Protein AF-E4X7Z7-F1 (afdb_monomer_lite)

Foldseek 3Di:
DDDDDDDPDPDDPPPDDDDPVVVVVVVVVVVVPPDDDPDDDDDDDDDDDPDDDDDDDDDDDDDDDDDDDDDDDDDDDDDDDDDDDDDDDDDDDDDDDDDDDDDPPVVVVVVVVVVVVVVVVVVVVVVVVVVVVVVVVVVVVVVVVVVVVVVVVVVVVVVVVVVVVVVVVVVVVVVVVVVVVVVVVVVVVVVVVVVVVVVVVVVVVVVVVVVVVVVVVVVVVVVVVVVVVVVVVVVVVVVVVVVVVVVVVVVVVVVVVVVVVVVVVVVVVVVVVVVVVVVVVVVVVVVVVVVVVVVVVVVVVVPPDDDDDDDDDDDDDDDDDDDDDDDDDDDDDDDDDPVVVVVVVVVVVVVVVVVVVVVVVVVVVVVVVVVVVVVVVVVVVVVVVVVVVVVVVVVVVVVVVVVVVVVVVVVVVVVVVVVVVVVVVVVVVVVVVVVVVVVVVVVVVVVVVVVLVVVLVVLVVVLVVLVVVLVVLVVVLVVLVVVLVVLVVVVVPDPPPPVSVVVNVVSVVVNVVSVVVSVVSVVVSVVSVVVSVVSPDPDCVVVVVVVVVVVVVVVVVVVVVVVVVVVVVVVVVVVPPDDDDDDDDDDDDDDDDDDPDCPPVNVVVVVVVVVVVVVVVVVVVVVVVVVVVVVVVVVVVVVVVVVVVVVVVVVVVVVVVVVVVVVVVVVVVVVVVVVVVVVVD

Structure (mmCIF, N/CA/C/O backbone):
data_AF-E4X7Z7-F1
#
_entry.id   AF-E4X7Z7-F1
#
loop_
_atom_site.group_PDB
_atom_site.id
_atom_site.type_symbol
_atom_site.label_atom_id
_atom_site.label_alt_id
_atom_site.label_comp_id
_atom_site.label_asym_id
_atom_site.label_entity_id
_atom_site.label_seq_id
_atom_site.pdbx_PDB_ins_code
_atom_site.Cartn_x
_atom_site.Cartn_y
_atom_site.Cartn_z
_atom_site.occupancy
_atom_site.B_iso_or_equiv
_atom_site.auth_seq_id
_atom_site.auth_comp_id
_atom_site.auth_asym_id
_atom_site.auth_atom_id
_atom_site.pdbx_PDB_model_num
ATOM 1 N N . MET A 1 1 ? 20.531 -31.339 -34.974 1.00 46.88 1 MET A N 1
ATOM 2 C CA . MET A 1 1 ? 19.123 -31.739 -35.162 1.00 46.88 1 MET A CA 1
ATOM 3 C C . MET A 1 1 ? 18.383 -31.501 -33.859 1.00 46.88 1 MET A C 1
ATOM 5 O O . MET A 1 1 ? 18.566 -32.265 -32.924 1.00 46.88 1 MET A O 1
ATOM 9 N N . SER A 1 2 ? 17.629 -30.409 -33.779 1.00 39.00 2 SER A N 1
ATOM 10 C CA . SER A 1 2 ? 16.631 -30.173 -32.737 1.00 39.00 2 SER A CA 1
ATOM 11 C C . SER A 1 2 ? 15.523 -29.342 -33.377 1.00 39.00 2 SER A C 1
ATOM 13 O O . SER A 1 2 ? 15.786 -28.269 -33.914 1.00 39.00 2 SER A O 1
ATOM 15 N N . LEU A 1 3 ? 14.340 -29.943 -33.423 1.00 49.75 3 LEU A N 1
ATOM 16 C CA . LEU A 1 3 ? 13.080 -29.455 -33.970 1.00 49.75 3 LEU A CA 1
ATOM 17 C C . LEU A 1 3 ? 12.242 -28.962 -32.793 1.00 49.75 3 LEU A C 1
ATOM 19 O O . LEU A 1 3 ? 11.889 -29.797 -31.977 1.00 49.75 3 LEU A O 1
ATOM 23 N N . PHE A 1 4 ? 11.940 -27.667 -32.723 1.00 46.53 4 PHE A N 1
ATOM 24 C CA . PHE A 1 4 ? 10.793 -27.038 -32.040 1.00 46.53 4 PHE A CA 1
ATOM 25 C C . PHE A 1 4 ? 10.886 -25.549 -32.438 1.00 46.53 4 PHE A C 1
ATOM 27 O O . PHE A 1 4 ? 11.847 -24.891 -32.065 1.00 46.53 4 PHE A O 1
ATOM 34 N N . GLY A 1 5 ? 10.063 -24.965 -33.310 1.00 38.88 5 GLY A N 1
ATOM 35 C CA . GLY A 1 5 ? 8.633 -25.175 -33.528 1.00 38.88 5 GLY A CA 1
ATOM 36 C C . GLY A 1 5 ? 7.869 -24.061 -32.812 1.00 38.88 5 GLY A C 1
ATOM 37 O O . GLY A 1 5 ? 7.217 -24.329 -31.810 1.00 38.88 5 GLY A O 1
ATOM 38 N N . GLY A 1 6 ? 8.052 -22.814 -33.264 1.00 37.12 6 GLY A N 1
ATOM 39 C CA . GLY A 1 6 ? 7.346 -21.639 -32.758 1.00 37.12 6 GLY A CA 1
ATOM 40 C C . GLY A 1 6 ? 5.923 -21.590 -33.308 1.00 37.12 6 GLY A C 1
ATOM 41 O O . GLY A 1 6 ? 5.733 -21.624 -34.520 1.00 37.12 6 GLY A O 1
ATOM 42 N N . ASN A 1 7 ? 4.945 -21.528 -32.407 1.00 40.62 7 ASN A N 1
ATOM 43 C CA . ASN A 1 7 ? 3.577 -21.155 -32.738 1.00 40.62 7 ASN A CA 1
ATOM 44 C C . ASN A 1 7 ? 3.441 -19.647 -32.520 1.00 40.62 7 ASN A C 1
ATOM 46 O O . ASN A 1 7 ? 3.328 -19.199 -31.379 1.00 40.62 7 ASN A O 1
ATOM 50 N N . ASP A 1 8 ? 3.444 -18.895 -33.617 1.00 40.12 8 ASP A N 1
ATOM 51 C CA . ASP A 1 8 ? 2.920 -17.534 -33.661 1.00 40.12 8 ASP A CA 1
ATOM 52 C C . ASP A 1 8 ? 1.398 -17.600 -33.489 1.00 40.12 8 ASP A C 1
ATOM 54 O O . ASP A 1 8 ? 0.664 -18.024 -34.384 1.00 40.12 8 ASP A O 1
ATOM 58 N N . VAL A 1 9 ? 0.921 -17.206 -32.309 1.00 41.31 9 VAL A N 1
ATOM 59 C CA . VAL A 1 9 ? -0.491 -16.898 -32.080 1.00 41.31 9 VAL A CA 1
ATOM 60 C C . VAL A 1 9 ? -0.670 -15.428 -32.428 1.00 41.31 9 VAL A C 1
ATOM 62 O O . VAL A 1 9 ? -0.304 -14.541 -31.662 1.00 41.31 9 VAL A O 1
ATOM 65 N N . HIS A 1 10 ? -1.200 -15.185 -33.622 1.00 40.19 10 HIS A N 1
ATOM 66 C CA . HIS A 1 10 ? -1.662 -13.875 -34.051 1.00 40.19 10 HIS A CA 1
ATOM 67 C C . HIS A 1 10 ? -2.934 -13.545 -33.255 1.00 40.19 10 HIS A C 1
ATOM 69 O O . HIS A 1 10 ? -4.007 -14.077 -33.536 1.00 40.19 10 HIS A O 1
ATOM 75 N N . VAL A 1 11 ? -2.792 -12.739 -32.203 1.00 43.19 11 VAL A N 1
ATOM 76 C CA . VAL A 1 11 ? -3.921 -12.150 -31.478 1.00 43.19 11 VAL A CA 1
ATOM 77 C C . VAL A 1 11 ? -4.406 -10.973 -32.319 1.00 43.19 11 VAL A C 1
ATOM 79 O O . VAL A 1 11 ? -3.729 -9.953 -32.405 1.00 43.19 11 VAL A O 1
ATOM 82 N N . GLN A 1 12 ? -5.538 -11.152 -33.000 1.00 40.34 12 GLN A N 1
ATOM 83 C CA . GLN A 1 12 ? -6.336 -10.031 -33.487 1.00 40.34 12 GLN A CA 1
ATOM 84 C C . GLN A 1 12 ? -6.936 -9.351 -32.257 1.00 40.34 12 GLN A C 1
ATOM 86 O O . GLN A 1 12 ? -7.736 -9.950 -31.540 1.00 40.34 12 GLN A O 1
ATOM 91 N N . GLU A 1 13 ? -6.491 -8.131 -31.978 1.00 41.69 13 GLU A N 1
ATOM 92 C CA . GLU A 1 13 ? -7.164 -7.239 -31.042 1.00 41.69 13 GLU A CA 1
ATOM 93 C C . GLU A 1 13 ? -8.418 -6.713 -31.751 1.00 41.69 13 GLU A C 1
ATOM 95 O O . GLU A 1 13 ? -8.351 -5.796 -32.566 1.00 41.69 13 GLU A O 1
ATOM 100 N N . ASP A 1 14 ? -9.551 -7.371 -31.496 1.00 42.28 14 ASP A N 1
ATOM 101 C CA . ASP A 1 14 ? -10.870 -6.825 -31.797 1.00 42.28 14 ASP A CA 1
ATOM 102 C C . ASP A 1 14 ? -11.093 -5.614 -30.880 1.00 42.28 14 ASP A C 1
ATOM 104 O O . ASP A 1 14 ? -11.297 -5.748 -29.670 1.00 42.28 14 ASP A O 1
ATOM 108 N N . GLU A 1 15 ? -11.041 -4.420 -31.466 1.00 47.81 15 GLU A N 1
ATOM 109 C CA . GLU A 1 15 ? -11.565 -3.187 -30.884 1.00 47.81 15 GLU A CA 1
ATOM 110 C C . GLU A 1 15 ? -13.095 -3.305 -30.782 1.00 47.81 15 GLU A C 1
ATOM 112 O O . GLU A 1 15 ? -13.840 -2.821 -31.633 1.00 47.81 15 GLU A O 1
ATOM 117 N N . SER A 1 16 ? -13.591 -3.999 -29.755 1.00 49.47 16 SER A N 1
ATOM 118 C CA . SER A 1 16 ? -15.005 -3.942 -29.394 1.00 49.47 16 SER A CA 1
ATOM 119 C C . SER A 1 16 ? -15.268 -2.632 -28.654 1.00 49.47 16 SER A C 1
ATOM 121 O O . SER A 1 16 ? -14.931 -2.482 -27.477 1.00 49.47 16 SER A O 1
ATOM 123 N N . GLU A 1 17 ? -15.842 -1.691 -29.394 1.00 52.28 17 GLU A N 1
ATOM 124 C CA . GLU A 1 17 ? -16.511 -0.481 -28.929 1.00 52.28 17 GLU A CA 1
ATOM 125 C C . GLU A 1 17 ? -17.400 -0.821 -27.714 1.00 52.28 17 GLU A C 1
ATOM 127 O O . GLU A 1 17 ? -18.299 -1.661 -27.794 1.00 52.28 17 GLU A O 1
ATOM 132 N N . PHE A 1 18 ? -17.071 -0.247 -26.554 1.00 49.34 18 PHE A N 1
ATOM 133 C CA . PHE A 1 18 ? -17.828 -0.409 -25.313 1.00 49.34 18 PHE A CA 1
ATOM 134 C C . PHE A 1 18 ? -19.192 0.274 -25.476 1.00 49.34 18 PHE A C 1
ATOM 136 O O . PHE A 1 18 ? -19.268 1.498 -25.555 1.00 49.34 18 PHE A O 1
ATOM 143 N N . ASP A 1 19 ? -20.257 -0.522 -25.550 1.00 62.31 19 ASP A N 1
ATOM 144 C CA . ASP A 1 19 ? -21.628 -0.038 -25.702 1.00 62.31 19 ASP A CA 1
ATOM 145 C C . ASP A 1 19 ? -22.264 0.188 -24.318 1.00 62.31 19 ASP A C 1
ATOM 147 O O . ASP A 1 19 ? -22.923 -0.689 -23.749 1.00 62.31 19 ASP A O 1
ATOM 151 N N . ASP A 1 20 ? -22.011 1.373 -23.749 1.00 68.94 20 ASP A N 1
ATOM 152 C CA . ASP A 1 20 ? -22.504 1.817 -22.432 1.00 68.94 20 ASP A CA 1
ATOM 153 C C . ASP A 1 20 ? -24.043 1.724 -22.306 1.00 68.94 20 ASP A C 1
ATOM 155 O O . ASP A 1 20 ? -24.588 1.629 -21.202 1.00 68.94 20 ASP A O 1
ATOM 159 N N . GLU A 1 21 ? -24.766 1.707 -23.429 1.00 71.12 21 GLU A N 1
ATOM 160 C CA . GLU A 1 21 ? -26.229 1.646 -23.462 1.00 71.12 21 GLU A CA 1
ATOM 161 C C . GLU A 1 21 ? -26.765 0.250 -23.080 1.00 71.12 21 GLU A C 1
ATOM 163 O O . GLU A 1 21 ? -27.836 0.129 -22.473 1.00 71.12 21 GLU A O 1
ATOM 168 N N . PHE A 1 22 ? -25.991 -0.810 -23.338 1.00 69.75 22 PHE A N 1
ATOM 169 C CA . PHE A 1 22 ? -26.377 -2.185 -23.014 1.00 69.75 22 PHE A CA 1
ATOM 170 C C . PHE A 1 22 ? -26.207 -2.507 -21.521 1.00 69.75 22 PHE A C 1
ATOM 172 O O . PHE A 1 22 ? -27.049 -3.178 -20.913 1.00 69.75 22 PHE A O 1
ATOM 179 N N . ASP A 1 23 ? -25.150 -1.988 -20.894 1.00 72.38 23 ASP A N 1
ATOM 180 C CA . ASP A 1 23 ? -24.924 -2.173 -19.459 1.00 72.38 23 ASP A CA 1
ATOM 181 C C . ASP A 1 23 ? -25.894 -1.335 -18.613 1.00 72.38 23 ASP A C 1
ATOM 183 O O . ASP A 1 23 ? -26.352 -1.802 -17.564 1.00 72.38 23 ASP A O 1
ATOM 187 N N . GLN A 1 24 ? -26.306 -0.160 -19.101 1.00 76.81 24 GLN A N 1
ATOM 188 C CA . GLN A 1 24 ? -27.342 0.643 -18.452 1.00 76.81 24 GLN A CA 1
ATOM 189 C C . GLN A 1 24 ? -28.699 -0.089 -18.442 1.00 76.81 24 GLN A C 1
ATOM 191 O O . GLN A 1 24 ? -29.350 -0.156 -17.397 1.00 76.81 24 GLN A O 1
ATOM 196 N N . GLN A 1 25 ? -29.079 -0.747 -19.548 1.00 75.12 25 GLN A N 1
ATOM 197 C CA . GLN A 1 25 ? -30.300 -1.567 -19.607 1.00 75.12 25 GLN A CA 1
ATOM 198 C C . GLN A 1 25 ? -30.263 -2.761 -18.642 1.00 75.12 25 GLN A C 1
ATOM 200 O O . GLN A 1 25 ? -31.265 -3.054 -17.988 1.00 75.12 25 GLN A O 1
ATOM 205 N N . ARG A 1 26 ? -29.108 -3.418 -18.474 1.00 75.19 26 ARG A N 1
ATOM 206 C CA . ARG A 1 26 ? -28.953 -4.521 -17.506 1.00 75.19 26 ARG A CA 1
ATOM 207 C C . ARG A 1 26 ? -29.096 -4.068 -16.055 1.00 75.19 26 ARG A C 1
ATOM 209 O O . ARG A 1 26 ? -29.592 -4.830 -15.222 1.00 75.19 26 ARG A O 1
ATOM 216 N N . ILE A 1 27 ? -28.632 -2.862 -15.736 1.00 70.69 27 ILE A N 1
ATOM 217 C CA . ILE A 1 27 ? -28.748 -2.287 -14.392 1.00 70.69 27 ILE A CA 1
ATOM 218 C C . ILE A 1 27 ? -30.203 -1.900 -14.113 1.00 70.69 27 ILE A C 1
ATOM 220 O O . ILE A 1 27 ? -30.727 -2.248 -13.053 1.00 70.69 27 ILE A O 1
ATOM 224 N N . ASP A 1 28 ? -30.881 -1.275 -15.073 1.00 73.94 28 ASP A N 1
ATOM 225 C CA . ASP A 1 28 ? -32.280 -0.865 -14.920 1.00 73.94 28 ASP A CA 1
ATOM 226 C C . ASP A 1 28 ? -33.222 -2.077 -14.781 1.00 73.94 28 ASP A C 1
ATOM 228 O O . ASP A 1 28 ? -34.124 -2.084 -13.936 1.00 73.94 28 ASP A O 1
ATOM 232 N N . GLU A 1 29 ? -32.959 -3.164 -15.513 1.00 73.38 29 GLU A N 1
ATOM 233 C CA . GLU A 1 29 ? -33.723 -4.415 -15.419 1.00 73.38 29 GLU A CA 1
ATOM 234 C C . GLU A 1 29 ? -33.462 -5.173 -14.097 1.00 73.38 29 GLU A C 1
ATOM 236 O O . GLU A 1 29 ? -34.354 -5.830 -13.547 1.00 73.38 29 GLU A O 1
ATOM 241 N N . ALA A 1 30 ? -32.264 -5.036 -13.518 1.00 64.75 30 ALA A N 1
ATOM 242 C CA . ALA A 1 30 ? -31.941 -5.585 -12.200 1.00 64.75 30 ALA A CA 1
ATOM 243 C C . ALA A 1 30 ? -32.584 -4.790 -11.047 1.00 64.75 30 ALA A C 1
ATOM 245 O O . ALA A 1 30 ? -32.931 -5.377 -10.019 1.00 64.75 30 ALA A O 1
ATOM 246 N N . VAL A 1 31 ? -32.780 -3.477 -11.217 1.00 65.44 31 VAL A N 1
ATOM 247 C CA . VAL A 1 31 ? -33.451 -2.608 -10.234 1.00 65.44 31 VAL A CA 1
ATOM 248 C C . VAL A 1 31 ? -34.969 -2.812 -10.257 1.00 65.44 31 VAL A C 1
ATOM 250 O O . VAL A 1 31 ? -35.591 -2.862 -9.194 1.00 65.44 31 VAL A O 1
ATOM 253 N N . ALA A 1 32 ? -35.565 -3.026 -11.434 1.00 61.62 32 ALA A N 1
ATOM 254 C CA . ALA A 1 32 ? -36.998 -3.294 -11.571 1.00 61.62 32 ALA A CA 1
ATOM 255 C C . ALA A 1 32 ? -37.442 -4.611 -10.898 1.00 61.62 32 ALA A C 1
ATOM 257 O O . ALA A 1 32 ? -38.573 -4.715 -10.427 1.00 61.62 32 ALA A O 1
ATOM 258 N N . ASN A 1 33 ? -36.545 -5.596 -10.788 1.00 57.91 33 ASN A N 1
ATOM 259 C CA . ASN A 1 33 ? -36.846 -6.923 -10.240 1.00 57.91 33 ASN A CA 1
ATOM 260 C C . ASN A 1 33 ? -36.593 -7.076 -8.721 1.00 57.91 33 ASN A C 1
ATOM 262 O O . ASN A 1 33 ? -36.800 -8.164 -8.183 1.00 57.91 33 ASN A O 1
ATOM 266 N N . GLN A 1 34 ? -36.149 -6.026 -8.012 1.00 50.19 34 GLN A N 1
ATOM 267 C CA . GLN A 1 34 ? -35.811 -6.091 -6.573 1.00 50.19 34 GLN A CA 1
ATOM 268 C C . GLN A 1 34 ? -36.683 -5.226 -5.650 1.00 50.19 34 GLN A C 1
ATOM 270 O O . GLN A 1 34 ? -36.359 -5.083 -4.470 1.00 50.19 34 GLN A O 1
ATOM 275 N N . LEU A 1 35 ? -37.800 -4.677 -6.132 1.00 44.22 35 LEU A N 1
ATOM 276 C CA . LEU A 1 35 ? -38.786 -4.024 -5.268 1.00 44.22 35 LEU A CA 1
ATOM 277 C C . LEU A 1 35 ? -39.872 -5.032 -4.856 1.00 44.22 35 LEU A C 1
ATOM 279 O O . LEU A 1 35 ? -40.777 -5.292 -5.647 1.00 44.22 35 LEU A O 1
ATOM 283 N N . PRO A 1 36 ? -39.819 -5.618 -3.642 1.00 47.81 36 PRO A N 1
ATOM 284 C CA . PRO A 1 36 ? -40.989 -6.269 -3.082 1.00 47.81 36 PRO A CA 1
ATOM 285 C C . PRO A 1 36 ? -42.065 -5.213 -2.813 1.00 47.81 36 PRO A C 1
ATOM 287 O O . PRO A 1 36 ? -41.810 -4.175 -2.199 1.00 47.81 36 PRO A O 1
ATOM 290 N N . ASP A 1 37 ? -43.257 -5.511 -3.312 1.00 44.44 37 ASP A N 1
ATOM 291 C CA . ASP A 1 37 ? -44.512 -4.798 -3.112 1.00 44.44 37 ASP A CA 1
ATOM 292 C C . ASP A 1 37 ? -44.781 -4.614 -1.606 1.00 44.44 37 ASP A C 1
ATOM 294 O O . ASP A 1 37 ? -45.086 -5.566 -0.888 1.00 44.44 37 ASP A O 1
ATOM 298 N N . LEU A 1 38 ? -44.592 -3.389 -1.107 1.00 45.03 38 LEU A N 1
ATOM 299 C CA . LEU A 1 38 ? -44.980 -2.976 0.241 1.00 45.03 38 LEU A CA 1
ATOM 300 C C . LEU A 1 38 ? -46.392 -2.390 0.183 1.00 45.03 38 LEU A C 1
ATOM 302 O O . LEU A 1 38 ? -46.591 -1.186 0.358 1.00 45.03 38 LEU A O 1
ATOM 306 N N . SER A 1 39 ? -47.370 -3.253 -0.071 1.00 41.56 39 SER A N 1
ATOM 307 C CA . SER A 1 39 ? -48.775 -2.971 0.199 1.00 41.56 39 SER A CA 1
ATOM 308 C C . SER A 1 39 ? -49.153 -3.498 1.588 1.00 41.56 39 SER A C 1
ATOM 310 O O . SER A 1 39 ? -49.171 -4.696 1.843 1.00 41.56 39 SER A O 1
ATOM 312 N N . SER A 1 40 ? -49.397 -2.533 2.482 1.00 50.78 40 SER A N 1
ATOM 313 C CA . SER A 1 40 ? -50.351 -2.534 3.603 1.00 50.78 40 SER A CA 1
ATOM 314 C C . SER A 1 40 ? -50.541 -3.821 4.419 1.00 50.78 40 SER A C 1
ATOM 316 O O . SER A 1 40 ? -51.301 -4.701 4.022 1.00 50.78 40 SER A O 1
ATOM 318 N N . ASP A 1 41 ? -50.004 -3.812 5.637 1.00 40.62 41 ASP A N 1
ATOM 319 C CA . ASP A 1 41 ? -50.654 -4.454 6.785 1.00 40.62 41 ASP A CA 1
ATOM 320 C C . ASP A 1 41 ? -50.589 -3.452 7.951 1.00 40.62 41 ASP A C 1
ATOM 322 O O . ASP A 1 41 ? -49.676 -3.444 8.779 1.00 40.62 41 ASP A O 1
ATOM 326 N N . ASP A 1 42 ? -51.499 -2.479 7.872 1.00 51.62 42 ASP A N 1
ATOM 327 C CA . ASP A 1 42 ? -51.986 -1.741 9.031 1.00 51.62 42 ASP A CA 1
ATOM 328 C C . ASP A 1 42 ? -52.818 -2.728 9.859 1.00 51.62 42 ASP A C 1
ATOM 330 O O . ASP A 1 42 ? -53.677 -3.388 9.284 1.00 51.62 42 ASP A O 1
ATOM 334 N N . GLU A 1 43 ? -52.542 -2.833 11.160 1.00 51.88 43 GLU A N 1
ATOM 335 C CA . GLU A 1 43 ? -53.479 -2.958 12.297 1.00 51.88 43 GLU A CA 1
ATOM 336 C C . GLU A 1 43 ? -52.670 -3.376 13.553 1.00 51.88 43 GLU A C 1
ATOM 338 O O . GLU A 1 43 ? -51.685 -4.109 13.477 1.00 51.88 43 GLU A O 1
ATOM 343 N N . ASP A 1 44 ? -53.080 -2.856 14.712 1.00 49.03 44 ASP A N 1
ATOM 344 C CA . ASP A 1 44 ? -52.589 -3.138 16.075 1.00 49.03 44 ASP A CA 1
ATOM 345 C C . ASP A 1 44 ? -51.292 -2.462 16.575 1.00 49.03 44 ASP A C 1
ATOM 347 O O . ASP A 1 44 ? -50.281 -3.095 16.894 1.00 49.03 44 ASP A O 1
ATOM 351 N N . PHE A 1 45 ? -51.371 -1.147 16.826 1.00 42.25 45 PHE A N 1
ATOM 352 C CA . PHE A 1 45 ? -50.525 -0.492 17.835 1.00 42.25 45 PHE A CA 1
ATOM 353 C C . PHE A 1 45 ? -51.387 0.226 18.885 1.00 42.25 45 PHE A C 1
ATOM 355 O O . PHE A 1 45 ? -51.778 1.383 18.717 1.00 42.25 45 PHE A O 1
ATOM 362 N N . GLU A 1 46 ? -51.685 -0.458 19.994 1.00 41.91 46 GLU A N 1
ATOM 363 C CA . GLU A 1 46 ? -52.300 0.167 21.169 1.00 41.91 46 GLU A CA 1
ATOM 364 C C . GLU A 1 46 ? -51.294 1.088 21.897 1.00 41.91 46 GLU A C 1
ATOM 366 O O . GLU A 1 46 ? -50.169 0.674 22.198 1.00 41.91 46 GLU A O 1
ATOM 371 N N . PRO A 1 47 ? -51.669 2.332 22.255 1.00 41.00 47 PRO A N 1
ATOM 372 C CA . PRO A 1 47 ? -50.808 3.206 23.036 1.00 41.00 47 PRO A CA 1
ATOM 373 C C . PRO A 1 47 ? -50.915 2.864 24.528 1.00 41.00 47 PRO A C 1
ATOM 375 O O . PRO A 1 47 ? -51.915 3.160 25.185 1.00 41.00 47 PRO A O 1
ATOM 378 N N . SER A 1 48 ? -49.853 2.285 25.091 1.00 41.03 48 SER A N 1
ATOM 379 C CA . SER A 1 48 ? -49.756 2.047 26.533 1.00 41.03 48 SER A CA 1
ATOM 380 C C . SER A 1 48 ? -49.636 3.365 27.315 1.00 41.03 48 SER A C 1
ATOM 382 O O . SER A 1 48 ? -48.719 4.171 27.150 1.00 41.03 48 SER A O 1
ATOM 384 N N . GLN A 1 49 ? -50.608 3.580 28.201 1.00 48.59 49 GLN A N 1
ATOM 385 C CA . GLN A 1 49 ? -50.633 4.630 29.213 1.00 48.59 49 GLN A CA 1
ATOM 386 C C . GLN A 1 49 ? -49.525 4.404 30.256 1.00 48.59 49 GLN A C 1
ATOM 388 O O . GLN A 1 49 ? -49.735 3.685 31.225 1.00 48.59 49 GLN A O 1
ATOM 393 N N . TYR A 1 50 ? -48.364 5.049 30.122 1.00 45.00 50 TYR A N 1
ATOM 394 C CA . TYR A 1 50 ? -47.348 5.057 31.189 1.00 45.00 50 TYR A CA 1
ATOM 395 C C . TYR A 1 50 ? -46.661 6.419 31.358 1.00 45.00 50 TYR A C 1
ATOM 397 O O . TYR A 1 50 ? -45.447 6.541 31.273 1.00 45.00 50 TYR A O 1
ATOM 405 N N . HIS A 1 51 ? -47.430 7.459 31.692 1.00 41.12 51 HIS A N 1
ATOM 406 C CA . HIS A 1 51 ? -46.894 8.663 32.344 1.00 41.12 51 HIS A CA 1
ATOM 407 C C . HIS A 1 51 ? -47.861 9.185 33.414 1.00 41.12 51 HIS A C 1
ATOM 409 O O . HIS A 1 51 ? -48.454 10.254 33.290 1.00 41.12 51 HIS A O 1
ATOM 415 N N . ARG A 1 52 ? -48.023 8.435 34.509 1.00 42.94 52 ARG A N 1
ATOM 416 C CA . ARG A 1 52 ? -48.562 8.981 35.763 1.00 42.94 52 ARG A CA 1
ATOM 417 C C . ARG A 1 52 ? -48.049 8.175 36.952 1.00 42.94 52 ARG A C 1
ATOM 419 O O . ARG A 1 52 ? -48.483 7.054 37.163 1.00 42.94 52 ARG A O 1
ATOM 426 N N . GLY A 1 53 ? -47.145 8.770 37.732 1.00 36.94 53 GLY A N 1
ATOM 427 C CA . GLY A 1 53 ? -46.794 8.257 39.060 1.00 36.94 53 GLY A CA 1
ATOM 428 C C . GLY A 1 53 ? -45.301 8.207 39.369 1.00 36.94 53 GLY A C 1
ATOM 429 O O . GLY A 1 53 ? -44.762 7.134 39.581 1.00 36.94 53 GLY A O 1
ATOM 430 N N . MET A 1 54 ? -44.634 9.359 39.456 1.00 38.72 54 MET A N 1
ATOM 431 C CA . MET A 1 54 ? -43.347 9.466 40.161 1.00 38.72 54 MET A CA 1
ATOM 432 C C . MET A 1 54 ? -43.378 10.682 41.088 1.00 38.72 54 MET A C 1
ATOM 434 O O . MET A 1 54 ? -42.788 11.722 40.812 1.00 38.72 54 MET A O 1
ATOM 438 N N . ARG A 1 55 ? -44.133 10.558 42.186 1.00 46.16 55 ARG A N 1
ATOM 439 C CA . ARG A 1 55 ? -43.964 11.342 43.420 1.00 46.16 55 ARG A CA 1
ATOM 440 C C . ARG A 1 55 ? -44.483 10.537 44.615 1.00 46.16 55 ARG A C 1
ATOM 442 O O . ARG A 1 55 ? -45.692 10.483 44.809 1.00 46.16 55 ARG A O 1
ATOM 449 N N . ARG A 1 56 ? -43.544 9.982 45.392 1.00 37.56 56 ARG A N 1
ATOM 450 C CA . ARG A 1 56 ? -43.538 9.643 46.841 1.00 37.56 56 ARG A CA 1
ATOM 451 C C . ARG A 1 56 ? -42.691 8.376 47.029 1.00 37.56 56 ARG A C 1
ATOM 453 O O . ARG A 1 56 ? -42.967 7.371 46.398 1.00 37.56 56 ARG A O 1
ATOM 460 N N . ASN A 1 57 ? -41.494 8.515 47.597 1.00 36.03 57 ASN A N 1
ATOM 461 C CA . ASN A 1 57 ? -41.196 8.322 49.026 1.00 36.03 57 ASN A CA 1
ATOM 462 C C . ASN A 1 57 ? -41.387 6.861 49.459 1.00 36.03 57 ASN A C 1
ATOM 464 O O . ASN A 1 57 ? -42.522 6.420 49.547 1.00 36.03 57 ASN A O 1
ATOM 468 N N . GLU A 1 58 ? -40.298 6.152 49.760 1.00 34.12 58 GLU A N 1
ATOM 469 C CA . GLU A 1 58 ? -39.956 5.695 51.118 1.00 34.12 58 GLU A CA 1
ATOM 470 C C . GLU A 1 58 ? -38.704 4.811 51.104 1.00 34.12 58 GLU A C 1
ATOM 472 O O . GLU A 1 58 ? -38.320 4.238 50.086 1.00 34.12 58 GLU A O 1
ATOM 477 N N . GLY A 1 59 ? -37.987 4.848 52.224 1.00 43.00 59 GLY A N 1
ATOM 478 C CA . GLY A 1 59 ? -36.636 4.339 52.355 1.00 43.00 59 GLY A CA 1
ATOM 479 C C . GLY A 1 59 ? -36.582 2.839 52.591 1.00 43.00 59 GLY A C 1
ATOM 480 O O . GLY A 1 59 ? -37.470 2.247 53.192 1.00 43.00 59 GLY A O 1
ATOM 481 N N . ALA A 1 60 ? -35.471 2.250 52.170 1.00 34.91 60 ALA A N 1
ATOM 482 C CA . ALA A 1 60 ? -35.047 0.937 52.612 1.00 34.91 60 ALA A CA 1
ATOM 483 C C . ALA A 1 60 ? -33.524 0.962 52.745 1.00 34.91 60 ALA A C 1
ATOM 485 O O . ALA A 1 60 ? -32.770 0.980 51.775 1.00 34.91 60 ALA A O 1
ATOM 486 N N . SER A 1 61 ? -33.110 1.060 54.000 1.00 43.53 61 SER A N 1
ATOM 487 C CA . SER A 1 61 ? -31.775 0.820 54.520 1.00 43.53 61 SER A CA 1
ATOM 488 C C . SER A 1 61 ? -31.279 -0.580 54.155 1.00 43.53 61 SER A C 1
ATOM 490 O O . SER A 1 61 ? -31.930 -1.558 54.512 1.00 43.53 61 SER A O 1
ATOM 492 N N . HIS A 1 62 ? -30.083 -0.681 53.578 1.00 35.78 62 HIS A N 1
ATOM 493 C CA . HIS A 1 62 ? -29.265 -1.887 53.668 1.00 35.78 62 HIS A CA 1
ATOM 494 C C . HIS A 1 62 ? -27.817 -1.498 53.959 1.00 35.78 62 HIS A C 1
ATOM 496 O O . HIS A 1 62 ? -27.074 -1.064 53.085 1.00 35.78 62 HIS A O 1
ATOM 502 N N . ASN A 1 63 ? -27.440 -1.672 55.225 1.00 35.78 63 ASN A N 1
ATOM 503 C CA . ASN A 1 63 ? -26.065 -1.952 55.605 1.00 35.78 63 ASN A CA 1
ATOM 504 C C . ASN A 1 63 ? -25.761 -3.415 55.264 1.00 35.78 63 ASN A C 1
ATOM 506 O O . ASN A 1 63 ? -26.582 -4.287 55.552 1.00 35.78 63 ASN A O 1
ATOM 510 N N . LEU A 1 64 ? -24.572 -3.655 54.706 1.00 38.91 64 LEU A N 1
ATOM 511 C CA . LEU A 1 64 ? -23.524 -4.560 55.208 1.00 38.91 64 LEU A CA 1
ATOM 512 C C . LEU A 1 64 ? -22.674 -5.087 54.042 1.00 38.91 64 LEU A C 1
ATOM 514 O O . LEU A 1 64 ? -23.113 -5.963 53.312 1.00 38.91 64 LEU A O 1
ATOM 518 N N . THR A 1 65 ? -21.412 -4.654 53.977 1.00 33.38 65 THR A N 1
ATOM 519 C CA . THR A 1 65 ? -20.276 -5.572 53.780 1.00 33.38 65 THR A CA 1
ATOM 520 C C . THR A 1 65 ? -19.012 -4.941 54.351 1.00 33.38 65 THR A C 1
ATOM 522 O O . THR A 1 65 ? -18.425 -4.026 53.783 1.00 33.38 65 THR A O 1
ATOM 525 N N . SER A 1 66 ? -18.629 -5.466 55.509 1.00 31.56 66 SER A N 1
ATOM 526 C CA . SER A 1 66 ? -17.291 -5.416 56.086 1.00 31.56 66 SER A CA 1
ATOM 527 C C . SER A 1 66 ? -16.381 -6.379 55.316 1.00 31.56 66 SER A C 1
ATOM 529 O O . SER A 1 66 ? -16.789 -7.517 55.083 1.00 31.56 66 SER A O 1
ATOM 531 N N . SER A 1 67 ? -15.161 -5.951 54.963 1.00 39.38 67 SER A N 1
ATOM 532 C CA . SER A 1 67 ? -13.945 -6.746 55.196 1.00 39.38 67 SER A CA 1
ATOM 533 C C . SER A 1 67 ? -12.657 -5.957 54.890 1.00 39.38 67 SER A C 1
ATOM 535 O O . SER A 1 67 ? -12.482 -5.482 53.771 1.00 39.38 67 SER A O 1
ATOM 537 N N . PHE A 1 68 ? -11.770 -5.929 55.895 1.00 35.22 68 PHE A N 1
ATOM 538 C CA . PHE A 1 68 ? -10.291 -5.894 55.892 1.00 35.22 68 PHE A CA 1
ATOM 539 C C . PHE A 1 68 ? -9.600 -4.699 56.569 1.00 35.22 68 PHE A C 1
ATOM 541 O O . PHE A 1 68 ? -9.569 -3.594 56.039 1.00 35.22 68 PHE A O 1
ATOM 548 N N . GLY A 1 69 ? -8.909 -5.010 57.679 1.00 30.91 69 GLY A N 1
ATOM 549 C CA . GLY A 1 69 ? -7.711 -4.299 58.137 1.00 30.91 69 GLY A CA 1
ATOM 550 C C . GLY A 1 69 ? -7.647 -3.988 59.635 1.00 30.91 69 GLY A C 1
ATOM 551 O O . GLY A 1 69 ? -7.861 -2.851 60.023 1.00 30.91 69 GLY A O 1
ATOM 552 N N . GLU A 1 70 ? -7.263 -4.965 60.458 1.00 35.16 70 GLU A N 1
ATOM 553 C CA . GLU A 1 70 ? -6.564 -4.732 61.739 1.00 35.16 70 GLU A CA 1
ATOM 554 C C . GLU A 1 70 ? -5.086 -5.157 61.553 1.00 35.16 70 GLU A C 1
ATOM 556 O O . GLU A 1 70 ? -4.842 -5.994 60.674 1.00 35.16 70 GLU A O 1
ATOM 561 N N . PRO A 1 71 ? -4.092 -4.623 62.310 1.00 48.41 71 PRO A N 1
ATOM 562 C CA . PRO A 1 71 ? -4.159 -4.492 63.774 1.00 48.41 71 PRO A CA 1
ATOM 563 C C . PRO A 1 71 ? -3.542 -3.220 64.396 1.00 48.41 71 PRO A C 1
ATOM 565 O O . PRO A 1 71 ? -2.563 -2.670 63.897 1.00 48.41 71 PRO A O 1
ATOM 568 N N . SER A 1 72 ? -4.011 -2.857 65.596 1.00 33.56 72 SER A N 1
ATOM 569 C CA . SER A 1 72 ? -3.138 -2.298 66.641 1.00 33.56 72 SER A CA 1
ATOM 570 C C . SER A 1 72 ? -3.741 -2.448 68.040 1.00 33.56 72 SER A C 1
ATOM 572 O O . SER A 1 72 ? -4.876 -2.063 68.301 1.00 33.56 72 SER A O 1
ATOM 574 N N . THR A 1 73 ? -2.917 -2.996 68.922 1.00 40.53 73 THR A N 1
ATOM 575 C CA . THR A 1 73 ? -3.004 -3.101 70.381 1.00 40.53 73 THR A CA 1
ATOM 576 C C . THR A 1 73 ? -3.143 -1.746 71.086 1.00 40.53 73 THR A C 1
ATOM 578 O O . THR A 1 73 ? -2.370 -0.849 70.772 1.00 40.53 73 THR A O 1
ATOM 581 N N . ASP A 1 74 ? -4.039 -1.618 72.076 1.00 34.91 74 ASP A N 1
ATOM 582 C CA . ASP A 1 74 ? -3.663 -1.322 73.476 1.00 34.91 74 ASP A CA 1
ATOM 583 C C . ASP A 1 74 ? -4.860 -1.159 74.447 1.00 34.91 74 ASP A C 1
ATOM 585 O O . ASP A 1 74 ? -5.820 -0.440 74.197 1.00 34.91 74 ASP A O 1
ATOM 589 N N . ALA A 1 75 ? -4.728 -1.859 75.581 1.00 34.47 75 ALA A N 1
ATOM 590 C CA . ALA A 1 75 ? -5.140 -1.555 76.960 1.00 34.47 75 ALA A CA 1
ATOM 591 C C . ALA A 1 75 ? -6.506 -0.898 77.298 1.00 34.47 75 ALA A C 1
ATOM 593 O O . ALA A 1 75 ? -6.691 0.307 77.162 1.00 34.47 75 ALA A O 1
ATOM 594 N N . SER A 1 76 ? -7.368 -1.643 78.014 1.00 34.56 76 SER A N 1
ATOM 595 C CA . SER A 1 76 ? -7.627 -1.483 79.474 1.00 34.56 76 SER A CA 1
ATOM 596 C C . SER A 1 76 ? -9.030 -2.000 79.885 1.00 34.56 76 SER A C 1
ATOM 598 O O . SER A 1 76 ? -9.998 -1.728 79.176 1.00 34.56 76 SER A O 1
ATOM 600 N N . PRO A 1 77 ? -9.196 -2.719 81.020 1.00 47.31 77 PRO A N 1
ATOM 601 C CA . PRO A 1 77 ? -10.486 -3.256 81.457 1.00 47.31 77 PRO A CA 1
ATOM 602 C C . PRO A 1 77 ? -11.124 -2.423 82.583 1.00 47.31 77 PRO A C 1
ATOM 604 O O . PRO A 1 77 ? -10.468 -2.090 83.570 1.00 47.31 77 PRO A O 1
ATOM 607 N N . VAL A 1 78 ? -12.436 -2.173 82.509 1.00 37.44 78 VAL A N 1
ATOM 608 C CA . VAL A 1 78 ? -13.230 -1.731 83.670 1.00 37.44 78 VAL A CA 1
ATOM 609 C C . VAL A 1 78 ? -14.425 -2.662 83.847 1.00 37.44 78 VAL A C 1
ATOM 611 O O . VAL A 1 78 ? -15.303 -2.770 82.996 1.00 37.44 78 VAL A O 1
ATOM 614 N N . ALA A 1 79 ? -14.405 -3.364 84.976 1.00 43.50 79 ALA A N 1
ATOM 615 C CA . ALA A 1 79 ? -15.441 -4.253 85.470 1.00 43.50 79 ALA A CA 1
ATOM 616 C C . ALA A 1 79 ? -16.681 -3.477 85.933 1.00 43.50 79 ALA A C 1
ATOM 618 O O . ALA A 1 79 ? -16.539 -2.423 86.549 1.00 43.50 79 ALA A O 1
ATOM 619 N N . TYR A 1 80 ? -17.878 -4.048 85.758 1.00 39.25 80 TYR A N 1
ATOM 620 C CA . TYR A 1 80 ? -19.034 -3.683 86.581 1.00 39.25 80 TYR A CA 1
ATOM 621 C C . TYR A 1 80 ? -19.826 -4.908 87.041 1.00 39.25 80 TYR A C 1
ATOM 623 O O . TYR A 1 80 ? -20.175 -5.803 86.273 1.00 39.25 80 TYR A O 1
ATOM 631 N N . HIS A 1 81 ? -20.045 -4.919 88.355 1.00 36.16 81 HIS A N 1
ATOM 632 C CA . HIS A 1 81 ? -20.617 -5.981 89.162 1.00 36.16 81 HIS A CA 1
ATOM 633 C C . HIS A 1 81 ? -22.126 -6.156 88.981 1.00 36.16 81 HIS A C 1
ATOM 635 O O . HIS A 1 81 ? -22.907 -5.209 88.918 1.00 36.16 81 HIS A O 1
ATOM 641 N N . SER A 1 82 ? -22.523 -7.422 89.016 1.00 39.06 82 SER A N 1
ATOM 642 C CA . SER A 1 82 ? -23.882 -7.930 89.104 1.00 39.06 82 SER A CA 1
ATOM 643 C C . SER A 1 82 ? -24.445 -7.921 90.537 1.00 39.06 82 SER A C 1
ATOM 645 O O . SER A 1 82 ? -23.786 -8.400 91.453 1.00 39.06 82 SER A O 1
ATOM 647 N N . ARG A 1 83 ? -25.722 -7.524 90.644 1.00 44.72 83 ARG A N 1
ATOM 648 C CA . ARG A 1 83 ? -26.811 -8.071 91.494 1.00 44.72 83 ARG A CA 1
ATOM 649 C C . ARG A 1 83 ? -26.628 -8.156 93.024 1.00 44.72 83 ARG A C 1
ATOM 651 O O . ARG A 1 83 ? -25.932 -9.026 93.529 1.00 44.72 83 ARG A O 1
ATOM 658 N N . ILE A 1 84 ? -27.480 -7.414 93.748 1.00 39.28 84 ILE A N 1
ATOM 659 C CA . ILE A 1 84 ? -27.993 -7.774 95.087 1.00 39.28 84 ILE A CA 1
ATOM 660 C C . ILE A 1 84 ? -29.539 -7.641 95.082 1.00 39.28 84 ILE A C 1
ATOM 662 O O . ILE A 1 84 ? -30.039 -6.673 94.501 1.00 39.28 84 ILE A O 1
ATOM 666 N N . PRO A 1 85 ? -30.315 -8.577 95.675 1.00 46.59 85 PRO A N 1
ATOM 667 C CA . PRO A 1 85 ? -31.785 -8.577 95.671 1.00 46.59 85 PRO A CA 1
ATOM 668 C C . PRO A 1 85 ? -32.404 -7.794 96.847 1.00 46.59 85 PRO A C 1
ATOM 670 O O . PRO A 1 85 ? -31.813 -7.680 97.918 1.00 46.59 85 PRO A O 1
ATOM 673 N N . ARG A 1 86 ? -33.638 -7.303 96.655 1.00 44.78 86 ARG A N 1
ATOM 674 C CA . ARG A 1 86 ? -34.483 -6.659 97.683 1.00 44.78 86 ARG A CA 1
ATOM 675 C C . ARG A 1 86 ? -35.150 -7.704 98.598 1.00 44.78 86 ARG A C 1
ATOM 677 O O . ARG A 1 86 ? -35.609 -8.716 98.069 1.00 44.78 86 ARG A O 1
ATOM 684 N N . PRO A 1 87 ? -35.306 -7.455 99.913 1.00 44.03 87 PRO A N 1
ATOM 685 C CA . PRO A 1 87 ? -36.152 -8.277 100.764 1.00 44.03 87 PRO A CA 1
ATOM 686 C C . PRO A 1 87 ? -37.606 -7.782 100.771 1.00 44.03 87 PRO A C 1
ATOM 688 O O . PRO A 1 87 ? -37.895 -6.585 100.748 1.00 44.03 87 PRO A O 1
ATOM 691 N N . VAL A 1 88 ? -38.502 -8.762 100.801 1.00 45.09 88 VAL A N 1
ATOM 692 C CA . VAL A 1 88 ? -39.953 -8.662 100.952 1.00 45.09 88 VAL A CA 1
ATOM 693 C C . VAL A 1 88 ? -40.265 -8.615 102.449 1.00 45.09 88 VAL A C 1
ATOM 695 O O . VAL A 1 88 ? -39.823 -9.500 103.178 1.00 45.09 88 VAL A O 1
ATOM 698 N N . SER A 1 89 ? -41.046 -7.630 102.897 1.00 37.78 89 SER A N 1
ATOM 699 C CA . SER A 1 89 ? -41.581 -7.588 104.263 1.00 37.78 89 SER A CA 1
ATOM 700 C C . SER A 1 89 ? -43.092 -7.382 104.229 1.00 37.78 89 SER A C 1
ATOM 702 O O . SER A 1 89 ? -43.590 -6.328 103.841 1.00 37.78 89 SER A O 1
ATOM 704 N N . SER A 1 90 ? -43.803 -8.429 104.637 1.00 44.47 90 SER A N 1
ATOM 705 C CA . SER A 1 90 ? -45.232 -8.488 104.946 1.00 44.47 90 SER A CA 1
ATOM 706 C C . SER A 1 90 ? -45.573 -7.662 106.197 1.00 44.47 90 SER A C 1
ATOM 708 O O . SER A 1 90 ? -44.750 -7.624 107.112 1.00 44.47 90 SER A O 1
ATOM 710 N N . PRO A 1 91 ? -46.794 -7.113 106.349 1.00 43.91 91 PRO A N 1
ATOM 711 C CA . PRO A 1 91 ? -47.289 -6.693 107.652 1.00 43.91 91 PRO A CA 1
ATOM 712 C C . PRO A 1 91 ? -48.201 -7.765 108.268 1.00 43.91 91 PRO A C 1
ATOM 714 O O . PRO A 1 91 ? -49.223 -8.154 107.698 1.00 43.91 91 PRO A O 1
ATOM 717 N N . GLN A 1 92 ? -47.822 -8.225 109.463 1.00 35.50 92 GLN A N 1
ATOM 718 C CA . GLN A 1 92 ? -48.671 -8.990 110.372 1.00 35.50 92 GLN A CA 1
ATOM 719 C C . GLN A 1 92 ? -49.763 -8.090 110.962 1.00 35.50 92 GLN A C 1
ATOM 721 O O . GLN A 1 92 ? -49.499 -7.019 111.504 1.00 35.50 92 GLN A O 1
ATOM 726 N N . ARG A 1 93 ? -50.999 -8.587 110.876 1.00 40.88 93 ARG A N 1
ATOM 727 C CA . ARG A 1 93 ? -52.115 -8.250 111.762 1.00 40.88 93 ARG A CA 1
ATOM 728 C C . ARG A 1 93 ? -51.726 -8.547 113.208 1.00 40.88 93 ARG A C 1
ATOM 730 O O . ARG A 1 93 ? -51.440 -9.704 113.487 1.00 40.88 93 ARG A O 1
ATOM 737 N N . GLU A 1 94 ? -51.922 -7.589 114.106 1.00 33.72 94 GLU A N 1
ATOM 738 C CA . GLU A 1 94 ? -52.432 -7.871 115.449 1.00 33.72 94 GLU A CA 1
ATOM 739 C C . GLU A 1 94 ? -53.446 -6.806 115.874 1.00 33.72 94 GLU A C 1
ATOM 741 O O . GLU A 1 94 ? -53.345 -5.617 115.577 1.00 33.72 94 GLU A O 1
ATOM 746 N N . SER A 1 95 ? -54.490 -7.321 116.501 1.00 42.44 95 SER A N 1
ATOM 747 C CA . SER A 1 95 ? -55.682 -6.671 117.014 1.00 42.44 95 SER A CA 1
ATOM 748 C C . SER A 1 95 ? -55.531 -6.264 118.479 1.00 42.44 95 SER A C 1
ATOM 750 O O . SER A 1 95 ? -54.820 -6.933 119.222 1.00 42.44 95 SER A O 1
ATOM 752 N N . SER A 1 96 ? -56.405 -5.341 118.901 1.00 39.69 96 SER A N 1
ATOM 753 C CA . SER A 1 96 ? -57.230 -5.388 120.129 1.00 39.69 96 SER A CA 1
ATOM 754 C C . SER A 1 96 ? -57.013 -4.312 121.206 1.00 39.69 96 SER A C 1
ATOM 756 O O . SER A 1 96 ? -55.923 -3.781 121.383 1.00 39.69 96 SER A O 1
ATOM 758 N N . ALA A 1 97 ? -58.127 -4.080 121.921 1.00 35.66 97 ALA A N 1
ATOM 759 C CA . ALA A 1 97 ? -58.391 -3.234 123.094 1.00 35.66 97 ALA A CA 1
ATOM 760 C C . ALA A 1 97 ? -58.590 -1.732 122.787 1.00 35.66 97 ALA A C 1
ATOM 762 O O . ALA A 1 97 ? -57.641 -0.992 122.579 1.00 35.66 97 ALA A O 1
ATOM 763 N N . ASP A 1 98 ? -59.806 -1.223 122.572 1.00 35.84 98 ASP A N 1
ATOM 764 C CA . ASP A 1 98 ? -60.995 -1.177 123.447 1.00 35.84 98 ASP A CA 1
ATOM 765 C C . ASP A 1 98 ? -60.785 -0.307 124.704 1.00 35.84 98 ASP A C 1
ATOM 767 O O . ASP A 1 98 ? -60.176 -0.749 125.674 1.00 35.84 98 ASP A O 1
ATOM 771 N N . ARG A 1 99 ? -61.328 0.924 124.667 1.00 39.56 99 ARG A N 1
ATOM 772 C CA . ARG A 1 99 ? -62.224 1.538 125.676 1.00 39.56 99 ARG A CA 1
ATOM 773 C C . ARG A 1 99 ? -62.070 3.056 125.836 1.00 39.56 99 ARG A C 1
ATOM 775 O O . ARG A 1 99 ? -61.082 3.571 126.334 1.00 39.56 99 ARG A O 1
ATOM 782 N N . GLN A 1 100 ? -63.210 3.682 125.555 1.00 35.56 100 GLN A N 1
ATOM 783 C CA . GLN A 1 100 ? -63.885 4.700 126.359 1.00 35.56 100 GLN A CA 1
ATOM 784 C C . GLN A 1 100 ? -63.431 6.166 126.298 1.00 35.56 100 GLN A C 1
ATOM 786 O O . GLN A 1 100 ? -62.428 6.584 126.856 1.00 35.56 100 GLN A O 1
ATOM 791 N N . ALA A 1 101 ? -64.404 6.925 125.786 1.00 36.62 101 ALA A N 1
ATOM 792 C CA . ALA A 1 101 ? -64.958 8.146 126.359 1.00 36.62 101 ALA A CA 1
ATOM 793 C C . ALA A 1 101 ? -64.272 9.476 126.010 1.00 36.62 101 ALA A C 1
ATOM 795 O O . ALA A 1 101 ? -63.118 9.738 126.319 1.00 36.62 101 ALA A O 1
ATOM 796 N N . SER A 1 102 ? -65.111 10.323 125.401 1.00 50.44 102 SER A N 1
ATOM 797 C CA . SER A 1 102 ? -65.000 11.771 125.220 1.00 50.44 102 SER A CA 1
ATOM 798 C C . SER A 1 102 ? -63.752 12.284 124.508 1.00 50.44 102 SER A C 1
ATOM 800 O O . SER A 1 102 ? -62.799 12.652 125.169 1.00 50.44 102 SER A O 1
ATOM 802 N N . HIS A 1 103 ? -63.811 12.415 123.178 1.00 45.69 103 HIS A N 1
ATOM 803 C CA . HIS A 1 103 ? -63.146 13.494 122.426 1.00 45.69 103 HIS A CA 1
ATOM 804 C C . HIS A 1 103 ? -63.665 13.501 120.977 1.00 45.69 103 HIS A C 1
ATOM 806 O O . HIS A 1 103 ? -62.984 13.038 120.065 1.00 45.69 103 HIS A O 1
ATOM 812 N N . GLY A 1 104 ? -64.891 14.000 120.774 1.00 55.38 104 GLY A N 1
ATOM 813 C CA . GLY A 1 104 ? -65.537 14.056 119.452 1.00 55.38 104 GLY A CA 1
ATOM 814 C C . GLY A 1 104 ? -64.746 14.866 118.421 1.00 55.38 104 GLY A C 1
ATOM 815 O O . GLY A 1 104 ? -64.618 14.442 117.287 1.00 55.38 104 GLY A O 1
ATOM 816 N N . GLU A 1 105 ? -64.101 15.958 118.826 1.00 60.88 105 GLU A N 1
ATOM 817 C CA . GLU A 1 105 ? -63.416 16.842 117.870 1.00 60.88 105 GLU A CA 1
ATOM 818 C C . GLU A 1 105 ? -61.920 16.518 117.711 1.00 60.88 105 GLU A C 1
ATOM 820 O O . GLU A 1 105 ? -61.350 16.640 116.628 1.00 60.88 105 GLU A O 1
ATOM 825 N N . LEU A 1 106 ? -61.255 16.056 118.777 1.00 65.44 106 LEU A N 1
ATOM 826 C CA . LEU A 1 106 ? -59.801 15.836 118.769 1.00 65.44 106 LEU A CA 1
ATOM 827 C C . LEU A 1 106 ? -59.406 14.520 118.075 1.00 65.44 106 LEU A C 1
ATOM 829 O O . LEU A 1 106 ? -58.327 14.426 117.487 1.00 65.44 106 LEU A O 1
ATOM 833 N N . ALA A 1 107 ? -60.285 13.513 118.111 1.00 68.31 107 ALA A N 1
ATOM 834 C CA . ALA A 1 107 ? -60.121 12.279 117.346 1.00 68.31 107 ALA A CA 1
ATOM 835 C C . ALA A 1 107 ? -60.361 12.510 115.844 1.00 68.31 107 ALA A C 1
ATOM 837 O O . ALA A 1 107 ? -59.568 12.040 115.026 1.00 68.31 107 ALA A O 1
ATOM 838 N N . GLU A 1 108 ? -61.376 13.304 115.486 1.00 72.81 108 GLU A N 1
ATOM 839 C CA . GLU A 1 108 ? -61.639 13.717 114.102 1.00 72.81 108 GLU A CA 1
ATOM 840 C C . GLU A 1 108 ? -60.480 14.545 113.529 1.00 72.81 108 GLU A C 1
ATOM 842 O O . GLU A 1 108 ? -60.011 14.260 112.428 1.00 72.81 108 GLU A O 1
ATOM 847 N N . LEU A 1 109 ? -59.918 15.483 114.302 1.00 77.00 109 LEU A N 1
ATOM 848 C CA . LEU A 1 109 ? -58.718 16.240 113.920 1.00 77.00 109 LEU A CA 1
ATOM 849 C C . LEU A 1 109 ? -57.499 15.342 113.671 1.00 77.00 109 LEU A C 1
ATOM 851 O O . LEU A 1 109 ? -56.775 15.547 112.697 1.00 77.00 109 LEU A O 1
ATOM 855 N N . ARG A 1 110 ? -57.268 14.317 114.502 1.00 79.25 110 ARG A N 1
ATOM 856 C CA . ARG A 1 110 ? -56.179 13.346 114.281 1.00 79.25 110 ARG A CA 1
ATOM 857 C C . ARG A 1 110 ? -56.420 12.487 113.042 1.00 79.25 110 ARG A C 1
ATOM 859 O O . ARG A 1 110 ? -55.474 12.207 112.305 1.00 79.25 110 ARG A O 1
ATOM 866 N N . GLN A 1 111 ? -57.664 12.091 112.785 1.00 80.31 111 GLN A N 1
ATOM 867 C CA . GLN A 1 111 ? -58.017 11.322 111.596 1.00 80.31 111 GLN A CA 1
ATOM 868 C C . GLN A 1 111 ? -57.849 12.161 110.323 1.00 80.31 111 GLN A C 1
ATOM 870 O O . GLN A 1 111 ? -57.199 11.689 109.389 1.00 80.31 111 GLN A O 1
ATOM 875 N N . LEU A 1 112 ? -58.321 13.413 110.320 1.00 82.12 112 LEU A N 1
ATOM 876 C CA . LEU A 1 112 ? -58.132 14.377 109.231 1.00 82.12 112 LEU A CA 1
ATOM 877 C C . LEU A 1 112 ? -56.654 14.695 108.998 1.00 82.12 112 LEU A C 1
ATOM 879 O O . LEU A 1 112 ? -56.213 14.687 107.853 1.00 82.12 112 LEU A O 1
ATOM 883 N N . TYR A 1 113 ? -55.865 14.888 110.057 1.00 83.94 113 TYR A N 1
ATOM 884 C CA . TYR A 1 113 ? -54.419 15.081 109.942 1.00 83.94 113 TYR A CA 1
ATOM 885 C C . TYR A 1 113 ? -53.728 13.846 109.344 1.00 83.94 113 TYR A C 1
ATOM 887 O O . TYR A 1 113 ? -52.942 13.976 108.411 1.00 83.94 113 TYR A O 1
ATOM 895 N N . SER A 1 114 ? -54.076 12.633 109.792 1.00 82.75 114 SER A N 1
ATOM 896 C CA . SER A 1 114 ? -53.530 11.389 109.224 1.00 82.75 114 SER A CA 1
ATOM 897 C C . SER A 1 114 ? -53.945 11.159 107.764 1.00 82.75 114 SER A C 1
ATOM 899 O O . SER A 1 114 ? -53.196 10.562 106.990 1.00 82.75 114 SER A O 1
ATOM 901 N N . ALA A 1 115 ? -55.144 11.609 107.379 1.00 82.75 115 ALA A N 1
ATOM 902 C CA . ALA A 1 115 ? -55.647 11.536 106.013 1.00 82.75 115 ALA A CA 1
ATOM 903 C C . ALA A 1 115 ? -54.953 12.572 105.120 1.00 82.75 115 ALA A C 1
ATOM 905 O O . ALA A 1 115 ? -54.533 12.237 104.017 1.00 82.75 115 ALA A O 1
ATOM 906 N N . ALA A 1 116 ? -54.750 13.794 105.620 1.00 87.19 116 ALA A N 1
ATOM 907 C CA . ALA A 1 116 ? -53.972 14.829 104.948 1.00 87.19 116 ALA A CA 1
ATOM 908 C C . ALA A 1 116 ? -52.507 14.404 104.772 1.00 87.19 116 ALA A C 1
ATOM 910 O O . ALA A 1 116 ? -51.949 14.568 103.694 1.00 87.19 116 ALA A O 1
ATOM 911 N N . GLN A 1 117 ? -51.900 13.784 105.787 1.00 87.62 117 GLN A N 1
ATOM 912 C CA . GLN A 1 117 ? -50.523 13.298 105.725 1.00 87.62 117 GLN A CA 1
ATOM 913 C C . GLN A 1 117 ? -50.361 12.145 104.724 1.00 87.62 117 GLN A C 1
ATOM 915 O O . GLN A 1 117 ? -49.414 12.154 103.941 1.00 87.62 117 GLN A O 1
ATOM 920 N N . ARG A 1 118 ? -51.317 11.204 104.674 1.00 85.56 118 ARG A N 1
ATOM 921 C CA . ARG A 1 118 ? -51.369 10.177 103.618 1.00 85.56 118 ARG A CA 1
ATOM 922 C C . ARG A 1 118 ? -51.552 10.793 102.236 1.00 85.56 118 ARG A C 1
ATOM 924 O O . ARG A 1 118 ? -50.850 10.420 101.309 1.00 85.56 118 ARG A O 1
ATOM 931 N N . ARG A 1 119 ? -52.423 11.797 102.107 1.00 90.06 119 ARG A N 1
ATOM 932 C CA . ARG A 1 119 ? -52.632 12.492 100.835 1.00 90.06 119 ARG A CA 1
ATOM 933 C C . ARG A 1 119 ? -51.379 13.230 100.361 1.00 90.06 119 ARG A C 1
ATOM 935 O O . ARG A 1 119 ? -51.115 13.228 99.166 1.00 90.06 119 ARG A O 1
ATOM 942 N N . ILE A 1 120 ? -50.613 13.833 101.270 1.00 90.00 120 ILE A N 1
ATOM 943 C CA . ILE A 1 120 ? -49.321 14.461 100.954 1.00 90.00 120 ILE A CA 1
ATOM 944 C C . ILE A 1 120 ? -48.318 13.405 100.482 1.00 90.00 120 ILE A C 1
ATOM 946 O O . ILE A 1 120 ? -47.684 13.611 99.457 1.00 90.00 120 ILE A O 1
ATOM 950 N N . GLN A 1 121 ? -48.223 12.258 101.160 1.00 88.50 121 GLN A N 1
ATOM 951 C CA . GLN A 1 121 ? -47.345 11.158 100.739 1.00 88.50 121 GLN A CA 1
ATOM 952 C C . GLN A 1 121 ? -47.741 10.583 99.371 1.00 88.50 121 GLN A C 1
ATOM 954 O O . GLN A 1 121 ? -46.873 10.329 98.541 1.00 88.50 121 GLN A O 1
ATOM 959 N N . ASP A 1 122 ? -49.041 10.427 99.106 1.00 89.50 122 ASP A N 1
ATOM 960 C CA . ASP A 1 122 ? -49.544 9.989 97.802 1.00 89.50 122 ASP A CA 1
ATOM 961 C C . ASP A 1 122 ? -49.210 11.009 96.704 1.00 89.50 122 ASP A C 1
ATOM 963 O O . ASP A 1 122 ? -48.796 10.624 95.611 1.00 89.50 122 ASP A O 1
ATOM 967 N N . LEU A 1 123 ? -49.361 12.309 96.986 1.00 90.69 123 LEU A N 1
ATOM 968 C CA . LEU A 1 123 ? -49.003 13.382 96.055 1.00 90.69 123 LEU A CA 1
ATOM 969 C C . LEU A 1 123 ? -47.487 13.454 95.817 1.00 90.69 123 LEU A C 1
ATOM 971 O O . LEU A 1 123 ? -47.078 13.636 94.673 1.00 90.69 123 LEU A O 1
ATOM 975 N N . ASP A 1 124 ? -46.659 13.248 96.843 1.00 90.00 124 ASP A N 1
ATOM 976 C CA . ASP A 1 124 ? -45.198 13.157 96.711 1.00 90.00 124 ASP A CA 1
ATOM 977 C C . ASP A 1 124 ? -44.786 11.942 95.871 1.00 90.00 124 ASP A C 1
ATOM 979 O O . ASP A 1 124 ? -43.923 12.050 94.998 1.00 90.00 124 ASP A O 1
ATOM 983 N N . HIS A 1 125 ? -45.433 10.789 96.067 1.00 89.81 125 HIS A N 1
ATOM 984 C CA . HIS A 1 125 ? -45.209 9.613 95.230 1.00 89.81 125 HIS A CA 1
ATOM 985 C C . HIS A 1 125 ? -45.647 9.844 93.779 1.00 89.81 125 HIS A C 1
ATOM 987 O O . HIS A 1 125 ? -44.907 9.480 92.866 1.00 89.81 125 HIS A O 1
ATOM 993 N N . GLN A 1 126 ? -46.793 10.491 93.547 1.00 90.38 126 GLN A N 1
ATOM 994 C CA . GLN A 1 126 ? -47.253 10.859 92.202 1.00 90.38 126 GLN A CA 1
ATOM 995 C C . GLN A 1 126 ? -46.312 11.862 91.523 1.00 90.38 126 GLN A C 1
ATOM 997 O O . GLN A 1 126 ? -46.012 11.708 90.338 1.00 90.38 126 GLN A O 1
ATOM 1002 N N . LEU A 1 127 ? -45.800 12.850 92.263 1.00 90.75 127 LEU A N 1
ATOM 1003 C CA . LEU A 1 127 ? -44.789 13.793 91.780 1.00 90.75 127 LEU A CA 1
ATOM 1004 C C . LEU A 1 127 ? -43.476 13.085 91.447 1.00 90.75 127 LEU A C 1
ATOM 1006 O O . LEU A 1 127 ? -42.897 13.342 90.394 1.00 90.75 127 LEU A O 1
ATOM 1010 N N . SER A 1 128 ? -43.024 12.168 92.304 1.00 91.81 128 SER A N 1
ATOM 1011 C CA . SER A 1 128 ? -41.824 11.367 92.057 1.00 91.81 128 SER A CA 1
ATOM 1012 C C . SER A 1 128 ? -41.976 10.496 90.812 1.00 91.81 128 SER A C 1
ATOM 1014 O O . SER A 1 128 ? -41.043 10.415 90.018 1.00 91.81 128 SER A O 1
ATOM 1016 N N . TYR A 1 129 ? -43.141 9.872 90.624 1.00 91.69 129 TYR A N 1
ATOM 1017 C CA . TYR A 1 129 ? -43.422 9.044 89.454 1.00 91.69 129 TYR A CA 1
ATOM 1018 C C . TYR A 1 129 ? -43.478 9.888 88.177 1.00 91.69 129 TYR A C 1
ATOM 1020 O O . TYR A 1 129 ? -42.792 9.582 87.209 1.00 91.69 129 TYR A O 1
ATOM 1028 N N . SER A 1 130 ? -44.191 11.019 88.211 1.00 88.38 130 SER A N 1
ATOM 1029 C CA . SER A 1 130 ? -44.274 11.952 87.077 1.00 88.38 130 SER A CA 1
ATOM 1030 C C . SER A 1 130 ? -42.905 12.535 86.712 1.00 88.38 130 SER A C 1
ATOM 1032 O O . SER A 1 130 ? -42.596 12.729 85.539 1.00 88.38 130 SER A O 1
ATOM 1034 N N . LYS A 1 131 ? -42.053 12.804 87.710 1.00 92.25 131 LYS A N 1
ATOM 1035 C CA . LYS A 1 131 ? -40.679 13.264 87.489 1.00 92.25 131 LYS A CA 1
ATOM 1036 C C . LYS A 1 131 ? -39.824 12.174 86.845 1.00 92.25 131 LYS A C 1
ATOM 1038 O O . LYS A 1 131 ? -39.081 12.475 85.917 1.00 92.25 131 LYS A O 1
ATOM 1043 N N . GLN A 1 132 ? -39.946 10.931 87.307 1.00 91.25 132 GLN A N 1
ATOM 1044 C CA . GLN A 1 132 ? -39.245 9.797 86.709 1.00 91.25 132 GLN A CA 1
ATOM 1045 C C . GLN A 1 132 ? -39.688 9.570 85.255 1.00 91.25 132 GLN A C 1
ATOM 1047 O O . GLN A 1 132 ? -38.840 9.423 84.381 1.00 91.25 132 GLN A O 1
ATOM 1052 N N . GLU A 1 133 ? -40.989 9.630 84.974 1.00 91.62 133 GLU A N 1
ATOM 1053 C CA . GLU A 1 133 ? -41.542 9.499 83.621 1.00 91.62 133 GLU A CA 1
ATOM 1054 C C . GLU A 1 133 ? -41.068 10.641 82.697 1.00 91.62 133 GLU A C 1
ATOM 1056 O O . GLU A 1 133 ? -40.664 10.413 81.554 1.00 91.62 133 GLU A O 1
ATOM 1061 N N . LEU A 1 134 ? -41.011 11.880 83.199 1.00 90.44 134 LEU A N 1
ATOM 1062 C CA . LEU A 1 134 ? -40.424 13.011 82.470 1.00 90.44 134 LEU A CA 1
ATOM 1063 C C . LEU A 1 134 ? -38.920 12.835 82.214 1.00 90.44 134 LEU A C 1
ATOM 1065 O O . LEU A 1 134 ? -38.438 13.172 81.135 1.00 90.44 134 LEU A O 1
ATOM 1069 N N . GLU A 1 135 ? -38.163 12.303 83.173 1.00 92.12 135 GLU A N 1
ATOM 1070 C CA . GLU A 1 135 ? -36.737 12.016 82.985 1.00 92.12 135 GLU A CA 1
ATOM 1071 C C . GLU A 1 135 ? -36.508 10.897 81.959 1.00 92.12 135 GLU A C 1
ATOM 1073 O O . GLU A 1 135 ? -35.605 11.006 81.128 1.00 92.12 135 GLU A O 1
ATOM 1078 N N . GLU A 1 136 ? -37.326 9.845 81.973 1.00 91.25 136 GLU A N 1
ATOM 1079 C CA . GLU A 1 136 ? -37.256 8.740 81.010 1.00 91.25 136 GLU A CA 1
ATOM 1080 C C . GLU A 1 136 ? -37.639 9.196 79.595 1.00 91.25 136 GLU A C 1
ATOM 1082 O O . GLU A 1 136 ? -36.905 8.925 78.642 1.00 91.25 136 GLU A O 1
ATOM 1087 N N . THR A 1 137 ? -38.711 9.978 79.449 1.00 89.56 137 THR A N 1
ATOM 1088 C CA . THR A 1 137 ? -39.104 10.548 78.147 1.00 89.56 137 THR A CA 1
ATOM 1089 C C . THR A 1 137 ? -38.077 11.545 77.610 1.00 89.56 137 THR A C 1
ATOM 1091 O O . THR A 1 137 ? -37.833 11.583 76.404 1.00 89.56 137 THR A O 1
ATOM 1094 N N . ASN A 1 138 ? -37.427 12.330 78.476 1.00 92.00 138 ASN A N 1
ATOM 1095 C CA . ASN A 1 138 ? -36.363 13.242 78.059 1.00 92.00 138 ASN A CA 1
ATOM 1096 C C . ASN A 1 138 ? -35.103 12.481 77.609 1.00 92.00 138 ASN A C 1
ATOM 1098 O O . ASN A 1 138 ? -34.516 12.821 76.584 1.00 92.00 138 ASN A O 1
ATOM 1102 N N . LYS A 1 139 ? -34.723 11.401 78.308 1.00 91.00 139 LYS A N 1
ATOM 1103 C CA . LYS A 1 139 ? -33.627 10.513 77.874 1.00 91.00 139 LYS A CA 1
ATOM 1104 C C . LYS A 1 139 ? -33.908 9.885 76.510 1.00 91.00 139 LYS A C 1
ATOM 1106 O O . LYS A 1 139 ? -33.005 9.839 75.679 1.00 91.00 139 LYS A O 1
ATOM 1111 N N . LEU A 1 140 ? -35.147 9.451 76.266 1.00 90.81 140 LEU A N 1
ATOM 1112 C CA . LEU A 1 140 ? -35.548 8.893 74.974 1.00 90.81 140 LEU A CA 1
ATOM 1113 C C . LEU A 1 140 ? -35.444 9.940 73.853 1.00 90.81 140 LEU A C 1
ATOM 1115 O O . LEU A 1 140 ? -34.862 9.662 72.812 1.00 90.81 140 LEU A O 1
ATOM 1119 N N . LYS A 1 141 ? -35.906 11.176 74.094 1.00 91.19 141 LYS A N 1
ATOM 1120 C CA . LYS A 1 141 ? -35.781 12.277 73.122 1.00 91.19 141 LYS A CA 1
ATOM 1121 C C . LYS A 1 141 ? -34.331 12.627 72.791 1.00 91.19 141 LYS A C 1
ATOM 1123 O O . LYS A 1 141 ? -34.034 12.890 71.630 1.00 91.19 141 LYS A O 1
ATOM 1128 N N . ILE A 1 142 ? -33.442 12.639 73.786 1.00 91.19 142 ILE A N 1
ATOM 1129 C CA . ILE A 1 142 ? -32.006 12.877 73.566 1.00 91.19 142 ILE A CA 1
ATOM 1130 C C . ILE A 1 142 ? -31.416 11.755 72.707 1.00 91.19 142 ILE A C 1
ATOM 1132 O O . ILE A 1 142 ? -30.734 12.039 71.729 1.00 91.19 142 ILE A O 1
ATOM 1136 N N . HIS A 1 143 ? -31.740 10.496 73.011 1.00 89.81 143 HIS A N 1
ATOM 1137 C CA . HIS A 1 143 ? -31.293 9.356 72.214 1.00 89.81 143 HIS A CA 1
ATOM 1138 C C . HIS A 1 143 ? -31.791 9.430 70.759 1.00 89.81 143 HIS A C 1
ATOM 1140 O O . HIS A 1 143 ? -31.009 9.239 69.830 1.00 89.81 143 HIS A O 1
ATOM 1146 N N . ASP A 1 144 ? -33.068 9.752 70.537 1.00 90.12 144 ASP A N 1
ATOM 1147 C CA . ASP A 1 144 ? -33.625 9.905 69.188 1.00 90.12 144 ASP A CA 1
ATOM 1148 C C . ASP A 1 144 ? -32.964 11.063 68.426 1.00 90.12 144 ASP A C 1
ATOM 1150 O O . ASP A 1 144 ? -32.685 10.948 67.229 1.00 90.12 144 ASP A O 1
ATOM 1154 N N . GLN A 1 145 ? -32.658 12.165 69.120 1.00 91.56 145 GLN A N 1
ATOM 1155 C CA . GLN A 1 145 ? -31.906 13.280 68.554 1.00 91.56 145 GLN A CA 1
ATOM 1156 C C . GLN A 1 145 ? -30.482 12.852 68.175 1.00 91.56 145 GLN A C 1
ATOM 1158 O O . GLN A 1 145 ? -30.049 13.127 67.056 1.00 91.56 145 GLN A O 1
ATOM 1163 N N . ASP A 1 146 ? -29.766 12.138 69.043 1.00 90.12 146 ASP A N 1
ATOM 1164 C CA . ASP A 1 146 ? -28.414 11.641 68.764 1.00 90.12 146 ASP A CA 1
ATOM 1165 C C . ASP A 1 146 ? -28.404 10.685 67.560 1.00 90.12 146 ASP A C 1
ATOM 1167 O O . ASP A 1 146 ? -27.579 10.842 66.654 1.00 90.12 146 ASP A O 1
ATOM 1171 N N . MET A 1 147 ? -29.379 9.772 67.473 1.00 90.62 147 MET A N 1
ATOM 1172 C CA . MET A 1 147 ? -29.548 8.869 66.328 1.00 90.62 147 MET A CA 1
ATOM 1173 C C . MET A 1 147 ? -29.825 9.628 65.026 1.00 90.62 147 MET A C 1
ATOM 1175 O O . MET A 1 147 ? -29.217 9.328 63.995 1.00 90.62 147 MET A O 1
ATOM 1179 N N . ALA A 1 148 ? -30.691 10.645 65.057 1.00 89.12 148 ALA A N 1
ATOM 1180 C CA . ALA A 1 148 ? -30.953 11.492 63.894 1.00 89.12 148 ALA A CA 1
ATOM 1181 C C . ALA A 1 148 ? -29.702 12.277 63.461 1.00 89.12 148 ALA A C 1
ATOM 1183 O O . ALA A 1 148 ? -29.427 12.408 62.266 1.00 89.12 148 ALA A O 1
ATOM 1184 N N . THR A 1 149 ? -28.912 12.765 64.423 1.00 89.50 149 THR A N 1
ATOM 1185 C CA . THR A 1 149 ? -27.674 13.509 64.146 1.00 89.50 149 THR A CA 1
ATOM 1186 C C . THR A 1 149 ? -26.597 12.600 63.546 1.00 89.50 149 THR A C 1
ATOM 1188 O O . THR A 1 149 ? -25.875 13.014 62.639 1.00 89.50 149 THR A O 1
ATOM 1191 N N . MET A 1 150 ? -26.510 11.349 64.006 1.00 89.88 150 MET A N 1
ATOM 1192 C CA . MET A 1 150 ? -25.606 10.337 63.455 1.00 89.88 150 MET A CA 1
ATOM 1193 C C . MET A 1 150 ? -25.970 9.988 62.005 1.00 89.88 150 MET A C 1
ATOM 1195 O O . MET A 1 150 ? -25.104 10.043 61.136 1.00 89.88 150 MET A O 1
ATOM 1199 N N . GLN A 1 151 ? -27.254 9.754 61.710 1.00 89.31 151 GLN A N 1
ATOM 1200 C CA . GLN A 1 151 ? -27.725 9.505 60.339 1.00 89.31 151 GLN A CA 1
ATOM 1201 C C . GLN A 1 151 ? -27.466 10.688 59.393 1.00 89.31 151 GLN A C 1
ATOM 1203 O O . GLN A 1 151 ? -27.228 10.497 58.201 1.00 89.31 151 GLN A O 1
ATOM 1208 N N . LEU A 1 152 ? -27.535 11.922 59.902 1.00 89.62 152 LEU A N 1
ATOM 1209 C CA . LEU A 1 152 ? -27.178 13.122 59.142 1.00 89.62 152 LEU A CA 1
ATOM 1210 C C . LEU A 1 152 ? -25.687 13.140 58.786 1.00 89.62 152 LEU A C 1
ATOM 1212 O O . LEU A 1 152 ? -25.357 13.366 57.625 1.00 89.62 152 LEU A O 1
ATOM 1216 N N . ARG A 1 153 ? -24.802 12.819 59.739 1.00 90.25 153 ARG A N 1
ATOM 1217 C CA . ARG A 1 153 ? -23.356 12.718 59.475 1.00 90.25 153 ARG A CA 1
ATOM 1218 C C . ARG A 1 153 ? -23.025 11.627 58.459 1.00 90.25 153 ARG A C 1
ATOM 1220 O O . ARG A 1 153 ? -22.270 11.894 57.533 1.00 90.25 153 ARG A O 1
ATOM 1227 N N . GLU A 1 154 ? -23.635 10.448 58.573 1.00 89.56 154 GLU A N 1
ATOM 1228 C CA . GLU A 1 154 ? -23.449 9.359 57.599 1.00 89.56 154 GLU A CA 1
ATOM 1229 C C . GLU A 1 154 ? -23.863 9.786 56.180 1.00 89.56 154 GLU A C 1
ATOM 1231 O O . GLU A 1 154 ? -23.178 9.485 55.199 1.00 89.56 154 GLU A O 1
ATOM 1236 N N . LYS A 1 155 ? -24.965 10.539 56.050 1.00 90.12 155 LYS A N 1
ATOM 1237 C CA . LYS A 1 155 ? -25.401 11.093 54.758 1.00 90.12 155 LYS A CA 1
ATOM 1238 C C . LYS A 1 155 ? -24.429 12.137 54.217 1.00 90.12 155 LYS A C 1
ATOM 1240 O O . LYS A 1 155 ? -24.159 12.127 53.016 1.00 90.12 155 LYS A O 1
ATOM 1245 N N . ASP A 1 156 ? -23.908 13.015 55.069 1.00 91.56 156 ASP A N 1
ATOM 1246 C CA . ASP A 1 156 ? -22.932 14.030 54.668 1.00 91.56 156 ASP A CA 1
ATOM 1247 C C . ASP A 1 156 ? -21.612 13.393 54.208 1.00 91.56 156 ASP A C 1
ATOM 1249 O O . ASP A 1 156 ? -21.068 13.788 53.175 1.00 91.56 156 ASP A O 1
ATOM 1253 N N . GLU A 1 157 ? -21.135 12.357 54.901 1.00 91.56 157 GLU A N 1
ATOM 1254 C CA . GLU A 1 157 ? -19.961 11.574 54.498 1.00 91.56 157 GLU A CA 1
ATOM 1255 C C . GLU A 1 157 ? -20.185 10.865 53.157 1.00 91.56 157 GLU A C 1
ATOM 1257 O O . GLU A 1 157 ? -19.332 10.930 52.266 1.00 91.56 157 GLU A O 1
ATOM 1262 N N . HIS A 1 158 ? -21.361 10.262 52.959 1.00 89.44 158 HIS A N 1
ATOM 1263 C CA . HIS A 1 158 ? -21.719 9.633 51.689 1.00 89.44 158 HIS A CA 1
ATOM 1264 C C . HIS A 1 158 ? -21.793 10.652 50.539 1.00 89.44 158 HIS A C 1
ATOM 1266 O O . HIS A 1 158 ? -21.314 10.388 49.434 1.00 89.44 158 HIS A O 1
ATOM 1272 N N . LEU A 1 159 ? -22.348 11.844 50.779 1.00 91.75 159 LEU A N 1
ATOM 1273 C CA . LEU A 1 159 ? -22.362 12.930 49.794 1.00 91.75 159 LEU A CA 1
ATOM 1274 C C . LEU A 1 159 ? -20.950 13.421 49.462 1.00 91.75 159 LEU A C 1
ATOM 1276 O O . LEU A 1 159 ? -20.669 13.717 48.299 1.00 91.75 159 LEU A O 1
ATOM 1280 N N . LEU A 1 160 ? -20.052 13.489 50.448 1.00 93.94 160 LEU A N 1
ATOM 1281 C CA . LEU A 1 160 ? -18.651 13.841 50.224 1.00 93.94 160 LEU A CA 1
ATOM 1282 C C . LEU A 1 160 ? -17.938 12.790 49.362 1.00 93.94 160 LEU A C 1
ATOM 1284 O O . LEU A 1 160 ? -17.225 13.147 48.423 1.00 93.94 160 LEU A O 1
ATOM 1288 N N . ALA A 1 161 ? -18.178 11.504 49.634 1.00 91.19 161 ALA A N 1
ATOM 1289 C CA . ALA A 1 161 ? -17.634 10.400 48.849 1.00 91.19 161 ALA A CA 1
ATOM 1290 C C . ALA A 1 161 ? -18.132 10.436 47.395 1.00 91.19 161 ALA A C 1
ATOM 1292 O O . ALA A 1 161 ? -17.328 10.335 46.468 1.00 91.19 161 ALA A O 1
ATOM 1293 N N . LEU A 1 162 ? -19.433 10.666 47.182 1.00 91.44 162 LEU A N 1
ATOM 1294 C CA . LEU A 1 162 ? -20.009 10.810 45.842 1.00 91.44 162 LEU A CA 1
ATOM 1295 C C . LEU A 1 162 ? -19.436 12.014 45.086 1.00 91.44 162 LEU A C 1
ATOM 1297 O O . LEU A 1 162 ? -19.132 11.897 43.901 1.00 91.44 162 LEU A O 1
ATOM 1301 N N . ARG A 1 163 ? -19.240 13.158 45.754 1.00 92.88 163 ARG A N 1
ATOM 1302 C CA . ARG A 1 163 ? -18.587 14.330 45.144 1.00 92.88 163 ARG A CA 1
ATOM 1303 C C . ARG A 1 163 ? -17.148 14.025 44.742 1.00 92.88 163 ARG A C 1
ATOM 1305 O O . ARG A 1 163 ? -16.751 14.345 43.629 1.00 92.88 163 ARG A O 1
ATOM 1312 N N . SER A 1 164 ? -16.391 13.344 45.601 1.00 93.00 164 SER A N 1
ATOM 1313 C CA . SER A 1 164 ? -15.021 12.937 45.277 1.00 93.00 164 SER A CA 1
ATOM 1314 C C . SER A 1 164 ? -14.965 11.955 44.098 1.00 93.00 164 SER A C 1
ATOM 1316 O O . SER A 1 164 ? -14.059 12.058 43.268 1.00 93.00 164 SER A O 1
ATOM 1318 N N . GLN A 1 165 ? -15.925 11.030 43.993 1.00 89.56 165 GLN A N 1
ATOM 1319 C CA . GLN A 1 165 ? -16.041 10.127 42.844 1.00 89.56 165 GLN A CA 1
ATOM 1320 C C . GLN A 1 165 ? -16.397 10.879 41.557 1.00 89.56 165 GLN A C 1
ATOM 1322 O O . GLN A 1 165 ? -15.801 10.600 40.516 1.00 89.56 165 GLN A O 1
ATOM 1327 N N . LEU A 1 166 ? -17.316 11.847 41.629 1.00 91.88 166 LEU A N 1
ATOM 1328 C CA . LEU A 1 166 ? -17.680 12.690 40.491 1.00 91.88 166 LEU A CA 1
ATOM 1329 C C . LEU A 1 166 ? -16.468 13.485 39.988 1.00 91.88 166 LEU A C 1
ATOM 1331 O O . LEU A 1 166 ? -16.128 13.372 38.813 1.00 91.88 166 LEU A O 1
ATOM 1335 N N . ASP A 1 167 ? -15.744 14.167 40.879 1.00 92.50 167 ASP A N 1
ATOM 1336 C CA . ASP A 1 167 ? -14.522 14.907 40.533 1.00 92.50 167 ASP A CA 1
ATOM 1337 C C . ASP A 1 167 ? -13.462 13.998 39.883 1.00 92.50 167 ASP A C 1
ATOM 1339 O O . ASP A 1 167 ? -12.797 14.382 38.917 1.00 92.50 167 ASP A O 1
ATOM 1343 N N . SER A 1 168 ? -13.286 12.772 40.393 1.00 92.00 168 SER A N 1
ATOM 1344 C CA . SER A 1 168 ? -12.361 11.795 39.800 1.00 92.00 168 SER A CA 1
ATOM 1345 C C . SER A 1 168 ? -12.812 11.361 38.405 1.00 92.00 168 SER A C 1
ATOM 1347 O O . SER A 1 168 ? -11.979 11.208 37.510 1.00 92.00 168 SER A O 1
ATOM 1349 N N . SER A 1 169 ? -14.116 11.162 38.211 1.00 91.94 169 SER A N 1
ATOM 1350 C CA . SER A 1 169 ? -14.689 10.777 36.922 1.00 91.94 169 SER A CA 1
ATOM 1351 C C . SER A 1 169 ? -14.543 11.901 35.896 1.00 91.94 169 SER A C 1
ATOM 1353 O O . SER A 1 169 ? -14.163 11.650 34.753 1.00 91.94 169 SER A O 1
ATOM 1355 N N . GLU A 1 170 ? -14.781 13.149 36.297 1.00 92.38 170 GLU A N 1
ATOM 1356 C CA . GLU A 1 170 ? -14.620 14.322 35.435 1.00 92.38 170 GLU A CA 1
ATOM 1357 C C . GLU A 1 170 ? -13.164 14.511 35.000 1.00 92.38 170 GLU A C 1
ATOM 1359 O O . GLU A 1 170 ? -12.895 14.713 33.813 1.00 92.38 170 GLU A O 1
ATOM 1364 N N . ARG A 1 171 ? -12.200 14.349 35.918 1.00 93.12 171 ARG A N 1
ATOM 1365 C CA . ARG A 1 171 ? -10.767 14.376 35.573 1.00 93.12 171 ARG A CA 1
ATOM 1366 C C . ARG A 1 171 ? -10.388 13.256 34.609 1.00 93.12 171 ARG A C 1
ATOM 1368 O O . ARG A 1 171 ? -9.689 13.516 33.632 1.00 93.12 171 ARG A O 1
ATOM 1375 N N . ALA A 1 172 ? -10.872 12.035 34.843 1.00 90.06 172 ALA A N 1
ATOM 1376 C CA . ALA A 1 172 ? -10.624 10.909 33.945 1.00 90.06 172 ALA A CA 1
ATOM 1377 C C . ALA A 1 172 ? -11.213 11.157 32.544 1.00 90.06 172 ALA A C 1
ATOM 1379 O O . ALA A 1 172 ? -10.552 10.888 31.539 1.00 90.06 172 ALA A O 1
ATOM 1380 N N . SER A 1 173 ? -12.419 11.727 32.467 1.00 88.75 173 SER A N 1
ATOM 1381 C CA . SER A 1 173 ? -13.060 12.104 31.204 1.00 88.75 173 SER A CA 1
ATOM 1382 C C . SER A 1 173 ? -12.279 13.198 30.471 1.00 88.75 173 SER A C 1
ATOM 1384 O O . SER A 1 173 ? -12.069 13.104 29.262 1.00 88.75 173 SER A O 1
ATOM 1386 N N . TYR A 1 174 ? -11.797 14.214 31.190 1.00 94.50 174 TYR A N 1
ATOM 1387 C CA . TYR A 1 174 ? -10.970 15.276 30.619 1.00 94.50 174 TYR A CA 1
ATOM 1388 C C . TYR A 1 174 ? -9.633 14.743 30.081 1.00 94.50 174 TYR A C 1
ATOM 1390 O O . TYR A 1 174 ? -9.237 15.064 28.960 1.00 94.50 174 TYR A O 1
ATOM 1398 N N . GLU A 1 175 ? -8.949 13.875 30.832 1.00 91.56 175 GLU A N 1
ATOM 1399 C CA . GLU A 1 175 ? -7.723 13.222 30.361 1.00 91.56 175 GLU A CA 1
ATOM 1400 C C . GLU A 1 175 ? -7.963 12.339 29.134 1.00 91.56 175 GLU A C 1
ATOM 1402 O O . GLU A 1 175 ? -7.123 12.291 28.231 1.00 91.56 175 GLU A O 1
ATOM 1407 N N . PHE A 1 176 ? -9.099 11.641 29.086 1.00 89.69 176 PHE A N 1
ATOM 1408 C CA . PHE A 1 176 ? -9.481 10.844 27.928 1.00 89.69 176 PHE A CA 1
ATOM 1409 C C . PHE A 1 176 ? -9.725 11.723 26.697 1.00 89.69 176 PHE A C 1
ATOM 1411 O O . PHE A 1 176 ? -9.196 11.412 25.630 1.00 89.69 176 PHE A O 1
ATOM 1418 N N . SER A 1 177 ? -10.437 12.845 26.851 1.00 92.56 177 SER A N 1
ATOM 1419 C CA . SER A 1 177 ? -10.632 13.831 25.779 1.00 92.56 177 SER A CA 1
ATOM 1420 C C . SER A 1 177 ? -9.293 14.343 25.254 1.00 92.56 177 SER A C 1
ATOM 1422 O O . SER A 1 177 ? -9.020 14.239 24.064 1.00 92.56 177 SER A O 1
ATOM 1424 N N . LYS A 1 178 ? -8.388 14.761 26.148 1.00 93.88 178 LYS A N 1
ATOM 1425 C CA . LYS A 1 178 ? -7.048 15.237 25.775 1.00 93.88 178 LYS A CA 1
ATOM 1426 C C . LYS A 1 178 ? -6.236 14.183 25.009 1.00 93.88 178 LYS A C 1
ATOM 1428 O O . LYS A 1 178 ? -5.483 14.522 24.098 1.00 93.88 178 LYS A O 1
ATOM 1433 N N . LYS A 1 179 ? -6.364 12.900 25.372 1.00 92.00 179 LYS A N 1
ATOM 1434 C CA . LYS A 1 179 ? -5.727 11.788 24.642 1.00 92.00 179 LYS A CA 1
ATOM 1435 C C . LYS A 1 179 ? -6.358 11.561 23.267 1.00 92.00 179 LYS A C 1
ATOM 1437 O O . LYS A 1 179 ? -5.636 11.185 22.348 1.00 92.00 179 LYS A O 1
ATOM 1442 N N . CYS A 1 180 ? -7.665 11.770 23.121 1.00 89.62 180 CYS A N 1
ATOM 1443 C CA . CYS A 1 180 ? -8.340 11.698 21.825 1.00 89.62 180 CYS A CA 1
ATOM 1444 C C . CYS A 1 180 ? -7.866 12.823 20.902 1.00 89.62 180 CYS A C 1
ATOM 1446 O O . CYS A 1 180 ? -7.445 12.526 19.788 1.00 89.62 180 CYS A O 1
ATOM 1448 N N . ASP A 1 181 ? -7.807 14.058 21.402 1.00 92.62 181 ASP A N 1
ATOM 1449 C CA . ASP A 1 181 ? -7.329 15.216 20.637 1.00 92.62 181 ASP A CA 1
ATOM 1450 C C . ASP A 1 181 ? -5.869 15.025 20.193 1.00 92.62 181 ASP A C 1
ATOM 1452 O O . ASP A 1 181 ? -5.520 15.256 19.037 1.00 92.62 181 ASP A O 1
ATOM 1456 N N . ALA A 1 182 ? -5.002 14.531 21.087 1.00 90.38 182 ALA A N 1
ATOM 1457 C CA . ALA A 1 182 ? -3.609 14.223 20.756 1.00 90.38 182 ALA A CA 1
ATOM 1458 C C . ALA A 1 182 ? -3.477 13.112 19.700 1.00 90.38 182 ALA A C 1
ATOM 1460 O O . ALA A 1 182 ? -2.587 13.149 18.855 1.00 90.38 182 ALA A O 1
ATOM 1461 N N . ARG A 1 183 ? -4.371 12.119 19.726 1.00 89.88 183 ARG A N 1
ATOM 1462 C CA . ARG A 1 183 ? -4.392 11.064 18.711 1.00 89.88 183 ARG A CA 1
ATOM 1463 C C . ARG A 1 183 ? -4.913 11.583 17.375 1.00 89.88 183 ARG A C 1
ATOM 1465 O O . ARG A 1 183 ? -4.439 11.143 16.335 1.00 89.88 183 ARG A O 1
ATOM 1472 N N . GLU A 1 184 ? -5.873 12.500 17.384 1.00 93.56 184 GLU A N 1
ATOM 1473 C CA . GLU A 1 184 ? -6.388 13.132 16.170 1.00 93.56 184 GLU A CA 1
ATOM 1474 C C . GLU A 1 184 ? -5.319 13.995 15.487 1.00 93.56 184 GLU A C 1
ATOM 1476 O O . GLU A 1 184 ? -5.157 13.917 14.268 1.00 93.56 184 GLU A O 1
ATOM 1481 N N . THR A 1 185 ? -4.522 14.746 16.255 1.00 93.69 185 THR A N 1
ATOM 1482 C CA . THR A 1 185 ? -3.394 15.511 15.700 1.00 93.69 185 THR A CA 1
ATOM 1483 C C . THR A 1 185 ? -2.305 14.603 15.127 1.00 93.69 185 THR A C 1
ATOM 1485 O O . THR A 1 185 ? -1.817 14.873 14.029 1.00 93.69 185 THR A O 1
ATOM 1488 N N . GLU A 1 186 ? -1.972 13.496 15.797 1.00 90.94 186 GLU A N 1
ATOM 1489 C CA . GLU A 1 186 ? -1.034 12.487 15.282 1.00 90.94 186 GLU A CA 1
ATOM 1490 C C . GLU A 1 186 ? -1.546 11.846 13.980 1.00 90.94 186 GLU A C 1
ATOM 1492 O O . GLU A 1 186 ? -0.811 11.739 12.999 1.00 90.94 186 GLU A O 1
ATOM 1497 N N . LEU A 1 187 ? -2.832 11.493 13.923 1.00 91.62 187 LEU A N 1
ATOM 1498 C CA . LEU A 1 187 ? -3.454 10.895 12.739 1.00 91.62 187 LEU A CA 1
ATOM 1499 C C . LEU A 1 187 ? -3.479 11.880 11.559 1.00 91.62 187 LEU A C 1
ATOM 1501 O O . LEU A 1 187 ? -3.217 11.490 10.421 1.00 91.62 187 LEU A O 1
ATOM 1505 N N . ASN A 1 188 ? -3.722 13.165 11.823 1.00 91.62 188 ASN A N 1
ATOM 1506 C CA . ASN A 1 188 ? -3.622 14.216 10.811 1.00 91.62 188 ASN A CA 1
ATOM 1507 C C . ASN A 1 188 ? -2.179 14.416 10.320 1.00 91.62 188 ASN A C 1
ATOM 1509 O O . ASN A 1 188 ? -1.977 14.605 9.121 1.00 91.62 188 ASN A O 1
ATOM 1513 N N . HIS A 1 189 ? -1.175 14.299 11.195 1.00 92.69 189 HIS A N 1
ATOM 1514 C CA . HIS A 1 189 ? 0.230 14.341 10.784 1.00 92.69 189 HIS A CA 1
ATOM 1515 C C . HIS A 1 189 ? 0.598 13.161 9.872 1.00 92.69 189 HIS A C 1
ATOM 1517 O O . HIS A 1 189 ? 1.211 13.361 8.826 1.00 92.69 189 HIS A O 1
ATOM 1523 N N . VAL A 1 190 ? 0.158 11.944 10.209 1.00 88.56 190 VAL A N 1
ATOM 1524 C CA . VAL A 1 190 ? 0.367 10.753 9.366 1.00 88.56 190 VAL A CA 1
ATOM 1525 C C . VAL A 1 190 ? -0.338 10.893 8.014 1.00 88.56 190 VAL A C 1
ATOM 1527 O O . VAL A 1 190 ? 0.235 10.543 6.984 1.00 88.56 190 VAL A O 1
ATOM 1530 N N . ARG A 1 191 ? -1.559 11.445 7.980 1.00 91.38 191 ARG A N 1
ATOM 1531 C CA . ARG A 1 191 ? -2.255 11.752 6.716 1.00 91.38 191 ARG A CA 1
ATOM 1532 C C . ARG A 1 191 ? -1.447 12.714 5.849 1.00 91.38 191 ARG A C 1
ATOM 1534 O O . ARG A 1 191 ? -1.244 12.429 4.676 1.00 91.38 191 ARG A O 1
ATOM 1541 N N . GLN A 1 192 ? -0.921 13.788 6.436 1.00 93.94 192 GLN A N 1
ATOM 1542 C CA . GLN A 1 192 ? -0.077 14.741 5.717 1.00 93.94 192 GLN A CA 1
ATOM 1543 C C . GLN A 1 192 ? 1.199 14.084 5.164 1.00 93.94 192 GLN A C 1
ATOM 1545 O O . GLN A 1 192 ? 1.552 14.314 4.009 1.00 93.94 192 GLN A O 1
ATOM 1550 N N . GLN A 1 193 ? 1.869 13.235 5.951 1.00 91.62 193 GLN A N 1
ATOM 1551 C CA . GLN A 1 193 ? 3.047 12.491 5.490 1.00 91.62 193 GLN A CA 1
ATOM 1552 C C . GLN A 1 193 ? 2.715 11.544 4.327 1.00 91.62 193 GLN A C 1
ATOM 1554 O O . GLN A 1 193 ? 3.475 11.470 3.362 1.00 91.62 193 GLN A O 1
ATOM 1559 N N . ASN A 1 194 ? 1.570 10.856 4.383 1.00 90.38 194 ASN A N 1
ATOM 1560 C CA . ASN A 1 194 ? 1.105 10.008 3.286 1.00 90.38 194 ASN A CA 1
ATOM 1561 C C . ASN A 1 194 ? 0.802 10.820 2.021 1.00 90.38 194 ASN A C 1
ATOM 1563 O O . ASN A 1 194 ? 1.209 10.408 0.939 1.00 90.38 194 ASN A O 1
ATOM 1567 N N . ASP A 1 195 ? 0.161 11.984 2.140 1.00 93.31 195 ASP A N 1
ATOM 1568 C CA . ASP A 1 195 ? -0.105 12.862 0.994 1.00 93.31 195 ASP A CA 1
ATOM 1569 C C . ASP A 1 195 ? 1.198 13.376 0.357 1.00 93.31 195 ASP A C 1
ATOM 1571 O O . ASP A 1 195 ? 1.319 13.456 -0.868 1.00 93.31 195 ASP A O 1
ATOM 1575 N N . GLU A 1 196 ? 2.205 13.708 1.170 1.00 92.12 196 GLU A N 1
ATOM 1576 C CA . GLU A 1 196 ? 3.537 14.087 0.688 1.00 92.12 196 GLU A CA 1
ATOM 1577 C C . GLU A 1 196 ? 4.254 12.922 -0.001 1.00 92.12 196 GLU A C 1
ATOM 1579 O O . GLU A 1 196 ? 4.860 13.111 -1.058 1.00 92.12 196 GLU A O 1
ATOM 1584 N N . MET A 1 197 ? 4.166 11.713 0.557 1.00 92.75 197 MET A N 1
ATOM 1585 C CA . MET A 1 197 ? 4.722 10.508 -0.053 1.00 92.75 197 MET A CA 1
ATOM 1586 C C . MET A 1 197 ? 4.042 10.198 -1.391 1.00 92.75 197 MET A C 1
ATOM 1588 O O . MET A 1 197 ? 4.735 9.958 -2.378 1.00 92.75 197 MET A O 1
ATOM 1592 N N . GLN A 1 198 ? 2.712 10.295 -1.465 1.00 91.00 198 GLN A N 1
ATOM 1593 C CA . GLN A 1 198 ? 1.950 10.100 -2.699 1.00 91.00 198 GLN A CA 1
ATOM 1594 C C . GLN A 1 198 ? 2.390 11.097 -3.784 1.00 91.00 198 GLN A C 1
ATOM 1596 O O . GLN A 1 198 ? 2.621 10.712 -4.928 1.00 91.00 198 GLN A O 1
ATOM 1601 N N . LYS A 1 199 ? 2.593 12.373 -3.424 1.00 94.50 199 LYS A N 1
ATOM 1602 C CA . LYS A 1 199 ? 3.122 13.395 -4.348 1.00 94.50 199 LYS A CA 1
ATOM 1603 C C . LYS A 1 199 ? 4.533 13.073 -4.841 1.00 94.50 199 LYS A C 1
ATOM 1605 O O . LYS A 1 199 ? 4.832 13.309 -6.013 1.00 94.50 199 LYS A O 1
ATOM 1610 N N . ARG A 1 200 ? 5.404 12.536 -3.977 1.00 92.00 200 ARG A N 1
ATOM 1611 C CA . ARG A 1 200 ? 6.749 12.083 -4.377 1.00 92.00 200 ARG A CA 1
ATOM 1612 C C . ARG A 1 200 ? 6.675 10.916 -5.355 1.00 92.00 200 ARG A C 1
ATOM 1614 O O . ARG A 1 200 ? 7.366 10.975 -6.365 1.00 92.00 200 ARG A O 1
ATOM 1621 N N . ILE A 1 201 ? 5.815 9.928 -5.097 1.00 89.31 201 ILE A N 1
ATOM 1622 C CA . ILE A 1 201 ? 5.602 8.779 -5.991 1.00 89.31 201 ILE A CA 1
ATOM 1623 C C . ILE A 1 201 ? 5.159 9.263 -7.373 1.00 89.31 201 ILE A C 1
ATOM 1625 O O . ILE A 1 201 ? 5.828 8.959 -8.352 1.00 89.31 201 ILE A O 1
ATOM 1629 N N . VAL A 1 202 ? 4.129 10.112 -7.450 1.00 91.38 202 VAL A N 1
ATOM 1630 C CA . VAL A 1 202 ? 3.642 10.662 -8.730 1.00 91.38 202 VAL A CA 1
ATOM 1631 C C . VAL A 1 202 ? 4.744 11.430 -9.474 1.00 91.38 202 VAL A C 1
ATOM 1633 O O . VAL A 1 202 ? 4.876 11.324 -10.691 1.00 91.38 202 VAL A O 1
ATOM 1636 N N . THR A 1 203 ? 5.576 12.186 -8.752 1.00 93.50 203 THR A N 1
ATOM 1637 C CA . THR A 1 203 ? 6.697 12.925 -9.361 1.00 93.50 203 THR A CA 1
ATOM 1638 C C . THR A 1 203 ? 7.775 11.977 -9.895 1.00 93.50 203 THR A C 1
ATOM 1640 O O . THR A 1 203 ? 8.299 12.195 -10.985 1.00 93.50 203 THR A O 1
ATOM 1643 N N . GLN A 1 204 ? 8.100 10.919 -9.150 1.00 91.31 204 GLN A N 1
ATOM 1644 C CA . GLN A 1 204 ? 9.069 9.902 -9.564 1.00 91.31 204 GLN A CA 1
ATOM 1645 C C . GLN A 1 204 ? 8.561 9.086 -10.756 1.00 91.31 204 GLN A C 1
ATOM 1647 O O . GLN A 1 204 ? 9.324 8.841 -11.684 1.00 91.31 204 GLN A O 1
ATOM 1652 N N . GLU A 1 205 ? 7.278 8.726 -10.778 1.00 90.38 205 GLU A N 1
ATOM 1653 C CA . GLU A 1 205 ? 6.639 8.062 -11.919 1.00 90.38 205 GLU A CA 1
ATOM 1654 C C . GLU A 1 205 ? 6.707 8.933 -13.179 1.00 90.38 205 GLU A C 1
ATOM 1656 O O . GLU A 1 205 ? 7.102 8.446 -14.237 1.00 90.38 205 GLU A O 1
ATOM 1661 N N . ALA A 1 206 ? 6.422 10.234 -13.065 1.00 91.56 206 ALA A N 1
ATOM 1662 C CA . ALA A 1 206 ? 6.555 11.168 -14.182 1.00 91.56 206 ALA A CA 1
ATOM 1663 C C . ALA A 1 206 ? 8.010 11.287 -14.684 1.00 91.56 206 ALA A C 1
ATOM 1665 O O . ALA A 1 206 ? 8.249 11.344 -15.890 1.00 91.56 206 ALA A O 1
ATOM 1666 N N . GLN A 1 207 ? 8.996 11.288 -13.778 1.00 92.06 207 GLN A N 1
ATOM 1667 C CA . GLN A 1 207 ? 10.418 11.289 -14.144 1.00 92.06 207 GLN A CA 1
ATOM 1668 C C . GLN A 1 207 ? 10.832 9.993 -14.849 1.00 92.06 207 GLN A C 1
ATOM 1670 O O . GLN A 1 207 ? 11.527 10.054 -15.861 1.00 92.06 207 GLN A O 1
ATOM 1675 N N . LEU A 1 208 ? 10.387 8.834 -14.357 1.00 90.06 208 LEU A N 1
ATOM 1676 C CA . LEU A 1 208 ? 10.656 7.542 -14.990 1.00 90.06 208 LEU A CA 1
ATOM 1677 C C . LEU A 1 208 ? 10.048 7.473 -16.391 1.00 90.06 208 LEU A C 1
ATOM 1679 O O . LEU A 1 208 ? 10.752 7.114 -17.328 1.00 90.06 208 LEU A O 1
ATOM 1683 N N . GLN A 1 209 ? 8.798 7.908 -16.564 1.00 89.00 209 GLN A N 1
ATOM 1684 C CA . GLN A 1 209 ? 8.166 7.984 -17.885 1.00 89.00 209 GLN A CA 1
ATOM 1685 C C . GLN A 1 209 ? 8.916 8.928 -18.838 1.00 89.00 209 GLN A C 1
ATOM 1687 O O . GLN A 1 209 ? 9.049 8.633 -20.026 1.00 89.00 209 GLN A O 1
ATOM 1692 N N . SER A 1 210 ? 9.439 10.051 -18.334 1.00 92.31 210 SER A N 1
ATOM 1693 C CA . SER A 1 210 ? 10.277 10.959 -19.128 1.00 92.31 210 SER A CA 1
ATOM 1694 C C . SER A 1 210 ? 11.572 10.280 -19.579 1.00 92.31 210 SER A C 1
ATOM 1696 O O . SER A 1 210 ? 11.899 10.322 -20.763 1.00 92.31 210 SER A O 1
ATOM 1698 N N . LEU A 1 211 ? 12.278 9.608 -18.665 1.00 90.44 211 LEU A N 1
ATOM 1699 C CA . LEU A 1 211 ? 13.519 8.889 -18.971 1.00 90.44 211 LEU A CA 1
ATOM 1700 C C . LEU A 1 211 ? 13.285 7.706 -19.922 1.00 90.44 211 LEU A C 1
ATOM 1702 O O . LEU A 1 211 ? 14.093 7.464 -20.814 1.00 90.44 211 LEU A O 1
ATOM 1706 N N . GLU A 1 212 ? 12.172 6.986 -19.778 1.00 90.06 212 GLU A N 1
ATOM 1707 C CA . GLU A 1 212 ? 11.771 5.922 -20.705 1.00 90.06 212 GLU A CA 1
ATOM 1708 C C . GLU A 1 212 ? 11.504 6.464 -22.115 1.00 90.06 212 GLU A C 1
ATOM 1710 O O . GLU A 1 212 ? 11.911 5.848 -23.103 1.00 90.06 212 GLU A O 1
ATOM 1715 N N . ASN A 1 213 ? 10.863 7.631 -22.226 1.00 90.50 213 ASN A N 1
ATOM 1716 C CA . ASN A 1 213 ? 10.663 8.301 -23.509 1.00 90.50 213 ASN A CA 1
ATOM 1717 C C . ASN A 1 213 ? 11.989 8.775 -24.120 1.00 90.50 213 ASN A C 1
ATOM 1719 O O . ASN A 1 213 ? 12.201 8.576 -25.316 1.00 90.50 213 ASN A O 1
ATOM 1723 N N . GLU A 1 214 ? 12.900 9.337 -23.324 1.00 87.88 214 GLU A N 1
ATOM 1724 C CA . GLU A 1 214 ? 14.246 9.709 -23.780 1.00 87.88 214 GLU A CA 1
ATOM 1725 C C . GLU A 1 214 ? 15.036 8.490 -24.275 1.00 87.88 214 GLU A C 1
ATOM 1727 O O . GLU A 1 214 ? 15.624 8.536 -25.356 1.00 87.88 214 GLU A O 1
ATOM 1732 N N . LEU A 1 215 ? 14.985 7.365 -23.553 1.00 86.62 215 LEU A N 1
ATOM 1733 C CA . LEU A 1 215 ? 15.577 6.094 -23.985 1.00 86.62 215 LEU A CA 1
ATOM 1734 C C . LEU A 1 215 ? 14.966 5.598 -25.297 1.00 86.62 215 LEU A C 1
ATOM 1736 O O . LEU A 1 215 ? 15.693 5.168 -26.193 1.00 86.62 215 LEU A O 1
ATOM 1740 N N . ARG A 1 216 ? 13.641 5.685 -25.449 1.00 87.44 216 ARG A N 1
ATOM 1741 C CA . ARG A 1 216 ? 12.957 5.298 -26.690 1.00 87.44 216 ARG A CA 1
ATOM 1742 C C . ARG A 1 216 ? 13.417 6.152 -27.873 1.00 87.44 216 ARG A C 1
ATOM 1744 O O . ARG A 1 216 ? 13.684 5.600 -28.941 1.00 87.44 216 ARG A O 1
ATOM 1751 N N . ILE A 1 217 ? 13.551 7.465 -27.677 1.00 86.62 217 ILE A N 1
ATOM 1752 C CA . ILE A 1 217 ? 14.075 8.388 -28.693 1.00 86.62 217 ILE A CA 1
ATOM 1753 C C . ILE A 1 217 ? 15.529 8.032 -29.026 1.00 86.62 217 ILE A C 1
ATOM 1755 O O . ILE A 1 217 ? 15.841 7.823 -30.197 1.00 86.62 217 ILE A O 1
ATOM 1759 N N . ALA A 1 218 ? 16.391 7.839 -28.024 1.00 83.19 218 ALA A N 1
ATOM 1760 C CA . ALA A 1 218 ? 17.793 7.474 -28.231 1.00 83.19 218 ALA A CA 1
ATOM 1761 C C . ALA A 1 218 ? 17.956 6.146 -28.995 1.00 83.19 218 ALA A C 1
ATOM 1763 O O . ALA A 1 218 ? 18.782 6.040 -29.901 1.00 83.19 218 ALA A O 1
ATOM 1764 N N . HIS A 1 219 ? 17.134 5.138 -28.687 1.00 81.69 219 HIS A N 1
ATOM 1765 C CA . HIS A 1 219 ? 17.111 3.874 -29.428 1.00 81.69 219 HIS A CA 1
ATOM 1766 C C . HIS A 1 219 ? 16.641 4.065 -30.878 1.00 81.69 219 HIS A C 1
ATOM 1768 O O . HIS A 1 219 ? 17.165 3.415 -31.786 1.00 81.69 219 HIS A O 1
ATOM 1774 N N . SER A 1 220 ? 15.671 4.956 -31.112 1.00 84.62 220 SER A N 1
ATOM 1775 C CA . SER A 1 220 ? 15.211 5.282 -32.465 1.00 84.62 220 SER A CA 1
ATOM 1776 C C . SER A 1 220 ? 16.281 6.016 -33.284 1.00 84.62 220 SER A C 1
ATOM 1778 O O . SER A 1 220 ? 16.469 5.698 -34.459 1.00 84.62 220 SER A O 1
ATOM 1780 N N . ASP A 1 221 ? 17.054 6.903 -32.653 1.00 84.50 221 ASP A N 1
ATOM 1781 C CA . ASP A 1 221 ? 18.169 7.617 -33.280 1.00 84.50 221 ASP A CA 1
ATOM 1782 C C . ASP A 1 221 ? 19.344 6.683 -33.600 1.00 84.50 221 ASP A C 1
ATOM 1784 O O . ASP A 1 221 ? 19.937 6.785 -34.678 1.00 84.50 221 ASP A O 1
ATOM 1788 N N . ASP A 1 222 ? 19.655 5.720 -32.725 1.00 84.38 222 ASP A N 1
ATOM 1789 C CA . ASP A 1 222 ? 20.660 4.683 -33.000 1.00 84.38 222 ASP A CA 1
ATOM 1790 C C . ASP A 1 222 ? 20.224 3.783 -34.170 1.00 84.38 222 ASP A C 1
ATOM 1792 O O . ASP A 1 222 ? 21.013 3.496 -35.076 1.00 84.38 222 ASP A O 1
ATOM 1796 N N . ALA A 1 223 ? 18.942 3.401 -34.230 1.00 80.44 223 ALA A N 1
ATOM 1797 C CA . ALA A 1 223 ? 18.391 2.648 -35.358 1.00 80.44 223 ALA A CA 1
ATOM 1798 C C . ALA A 1 223 ? 18.474 3.438 -36.678 1.00 80.44 223 ALA A C 1
ATOM 1800 O O . ALA A 1 223 ? 18.899 2.893 -37.701 1.00 80.44 223 ALA A O 1
ATOM 1801 N N . LEU A 1 224 ? 18.138 4.731 -36.654 1.00 82.38 224 LEU A N 1
ATOM 1802 C CA . LEU A 1 224 ? 18.275 5.641 -37.795 1.00 82.38 224 LEU A CA 1
ATOM 1803 C C . LEU A 1 224 ? 19.733 5.808 -38.229 1.00 82.38 224 LEU A C 1
ATOM 1805 O O . LEU A 1 224 ? 20.024 5.797 -39.425 1.00 82.38 224 LEU A O 1
ATOM 1809 N N . THR A 1 225 ? 20.657 5.931 -37.280 1.00 83.75 225 THR A N 1
ATOM 1810 C CA . THR A 1 225 ? 22.091 6.084 -37.556 1.00 83.75 225 THR A CA 1
ATOM 1811 C C . THR A 1 225 ? 22.665 4.812 -38.175 1.00 83.75 225 THR A C 1
ATOM 1813 O O . THR A 1 225 ? 23.353 4.881 -39.195 1.00 83.75 225 THR A O 1
ATOM 1816 N N . LYS A 1 226 ? 22.302 3.634 -37.652 1.00 85.94 226 LYS A N 1
ATOM 1817 C CA . LYS A 1 226 ? 22.653 2.335 -38.250 1.00 85.94 226 LYS A CA 1
ATOM 1818 C C . LYS A 1 226 ? 22.072 2.170 -39.653 1.00 85.94 226 LYS A C 1
ATOM 1820 O O . LYS A 1 226 ? 22.772 1.692 -40.545 1.00 85.94 226 LYS A O 1
ATOM 1825 N N . ALA A 1 227 ? 20.825 2.588 -39.873 1.00 79.75 227 ALA A N 1
ATOM 1826 C CA . ALA A 1 227 ? 20.199 2.554 -41.192 1.00 79.75 227 ALA A CA 1
ATOM 1827 C C . ALA A 1 227 ? 20.907 3.488 -42.187 1.00 79.75 227 ALA A C 1
ATOM 1829 O O . ALA A 1 227 ? 21.187 3.071 -43.311 1.00 79.75 227 ALA A O 1
ATOM 1830 N N . LYS A 1 228 ? 21.261 4.712 -41.765 1.00 85.75 228 LYS A N 1
ATOM 1831 C CA . LYS A 1 228 ? 22.047 5.661 -42.570 1.00 85.75 228 LYS A CA 1
ATOM 1832 C C . LYS A 1 228 ? 23.418 5.094 -42.930 1.00 85.75 228 LYS A C 1
ATOM 1834 O O . LYS A 1 228 ? 23.759 5.091 -44.106 1.00 85.75 228 LYS A O 1
ATOM 1839 N N . TYR A 1 229 ? 24.149 4.543 -41.961 1.00 88.12 229 TYR A N 1
ATOM 1840 C CA . TYR A 1 229 ? 25.459 3.933 -42.202 1.00 88.12 229 TYR A CA 1
ATOM 1841 C C . TYR A 1 229 ? 25.373 2.738 -43.161 1.00 88.12 229 TYR A C 1
ATOM 1843 O O . TYR A 1 229 ? 26.187 2.600 -44.070 1.00 88.12 229 TYR A O 1
ATOM 1851 N N . ASN A 1 230 ? 24.358 1.880 -43.011 1.00 85.75 230 ASN A N 1
ATOM 1852 C CA . ASN A 1 230 ? 24.152 0.764 -43.931 1.00 85.75 230 ASN A CA 1
ATOM 1853 C C . ASN A 1 230 ? 23.786 1.246 -45.344 1.00 85.75 230 ASN A C 1
ATOM 1855 O O . ASN A 1 230 ? 24.279 0.697 -46.326 1.00 85.75 230 ASN A O 1
ATOM 1859 N N . HIS A 1 231 ? 22.954 2.286 -45.459 1.00 84.75 231 HIS A N 1
ATOM 1860 C CA . HIS A 1 231 ? 22.618 2.885 -46.747 1.00 84.75 231 HIS A CA 1
ATOM 1861 C C . HIS A 1 231 ? 23.846 3.506 -47.421 1.00 84.75 231 HIS A C 1
ATOM 1863 O O . HIS A 1 231 ? 24.082 3.246 -48.596 1.00 84.75 231 HIS A O 1
ATOM 1869 N N . GLU A 1 232 ? 24.665 4.251 -46.678 1.00 88.94 232 GLU A N 1
ATOM 1870 C CA . GLU A 1 232 ? 25.923 4.821 -47.168 1.00 88.94 232 GLU A CA 1
ATOM 1871 C C . GLU A 1 232 ? 26.887 3.726 -47.637 1.00 88.94 232 GLU A C 1
ATOM 1873 O O . GLU A 1 232 ? 27.384 3.789 -48.758 1.00 88.94 232 GLU A O 1
ATOM 1878 N N . ARG A 1 233 ? 27.029 2.638 -46.866 1.00 91.19 233 ARG A N 1
ATOM 1879 C CA . ARG A 1 233 ? 27.820 1.467 -47.271 1.00 91.19 233 ARG A CA 1
ATOM 1880 C C . ARG A 1 233 ? 27.322 0.843 -48.578 1.00 91.19 233 ARG A C 1
ATOM 1882 O O . ARG A 1 233 ? 28.132 0.456 -49.414 1.00 91.19 233 ARG A O 1
ATOM 1889 N N . ILE A 1 234 ? 26.004 0.722 -48.759 1.00 87.44 234 ILE A N 1
ATOM 1890 C CA . ILE A 1 234 ? 25.406 0.202 -50.002 1.00 87.44 234 ILE A CA 1
ATOM 1891 C C . ILE A 1 234 ? 25.673 1.159 -51.170 1.00 87.44 234 ILE A C 1
ATOM 1893 O O . ILE A 1 234 ? 26.007 0.708 -52.263 1.00 87.44 234 ILE A O 1
ATOM 1897 N N . VAL A 1 235 ? 25.545 2.469 -50.953 1.00 87.62 235 VAL A N 1
ATOM 1898 C CA . VAL A 1 235 ? 25.804 3.487 -51.979 1.00 87.62 235 VAL A CA 1
ATOM 1899 C C . VAL A 1 235 ? 27.273 3.486 -52.396 1.00 87.62 235 VAL A C 1
ATOM 1901 O O . VAL A 1 235 ? 27.558 3.533 -53.591 1.00 87.62 235 VAL A O 1
ATOM 1904 N N . ASP A 1 236 ? 28.205 3.392 -51.452 1.00 91.38 236 ASP A N 1
ATOM 1905 C CA . ASP A 1 236 ? 29.635 3.342 -51.756 1.00 91.38 236 ASP A CA 1
ATOM 1906 C C . ASP A 1 236 ? 30.033 2.040 -52.453 1.00 91.38 236 ASP A C 1
ATOM 1908 O O . ASP A 1 236 ? 30.825 2.066 -53.395 1.00 91.38 236 ASP A O 1
ATOM 1912 N N . GLU A 1 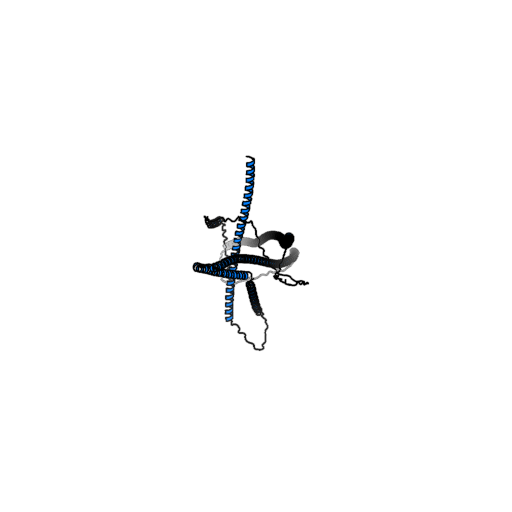237 ? 29.418 0.918 -52.085 1.00 91.31 237 GLU A N 1
ATOM 1913 C CA . GLU A 1 237 ? 29.590 -0.345 -52.800 1.00 91.31 237 GLU A CA 1
ATOM 1914 C C . GLU A 1 237 ? 29.045 -0.263 -54.236 1.00 91.31 237 GLU A C 1
ATOM 1916 O O . GLU A 1 237 ? 29.717 -0.681 -55.177 1.00 91.31 237 GLU A O 1
ATOM 1921 N N . MET A 1 238 ? 27.881 0.362 -54.444 1.00 86.38 238 MET A N 1
ATOM 1922 C CA . MET A 1 238 ? 27.348 0.623 -55.788 1.00 86.38 238 MET A CA 1
ATOM 1923 C C . MET A 1 238 ? 28.263 1.551 -56.597 1.00 86.38 238 MET A C 1
ATOM 1925 O O . MET A 1 238 ? 28.474 1.329 -57.789 1.00 86.38 238 MET A O 1
ATOM 1929 N N . ARG A 1 239 ? 28.843 2.581 -55.968 1.00 90.25 239 ARG A N 1
ATOM 1930 C CA . ARG A 1 239 ? 29.826 3.467 -56.613 1.00 90.25 239 ARG A CA 1
ATOM 1931 C C . ARG A 1 239 ? 31.093 2.710 -56.998 1.00 90.25 239 ARG A C 1
ATOM 1933 O O . ARG A 1 239 ? 31.608 2.940 -58.090 1.00 90.25 239 ARG A O 1
ATOM 1940 N N . ARG A 1 240 ? 31.575 1.804 -56.141 1.00 92.81 240 ARG A N 1
ATOM 1941 C CA . ARG A 1 240 ? 32.725 0.932 -56.420 1.00 92.81 240 ARG A CA 1
ATOM 1942 C C . ARG A 1 240 ? 32.446 0.026 -57.617 1.00 92.81 240 ARG A C 1
ATOM 1944 O O . ARG A 1 240 ? 33.223 0.041 -58.564 1.00 92.81 240 ARG A O 1
ATOM 1951 N N . GLN A 1 241 ? 31.312 -0.674 -57.614 1.00 89.31 241 GLN A N 1
ATOM 1952 C CA . GLN A 1 241 ? 30.889 -1.545 -58.718 1.00 89.31 241 GLN A CA 1
ATOM 1953 C C . GLN A 1 241 ? 30.724 -0.772 -60.031 1.00 89.31 241 GLN A C 1
ATOM 1955 O O . GLN A 1 241 ? 31.155 -1.232 -61.085 1.00 89.31 241 GLN A O 1
ATOM 1960 N N . HIS A 1 242 ? 30.141 0.428 -59.981 1.00 88.31 242 HIS A N 1
ATOM 1961 C CA . HIS A 1 242 ? 30.007 1.270 -61.167 1.00 88.31 242 HIS A CA 1
ATOM 1962 C C . HIS A 1 242 ? 31.369 1.734 -61.696 1.00 88.31 242 HIS A C 1
ATOM 1964 O O . HIS A 1 242 ? 31.571 1.752 -62.906 1.00 88.31 242 HIS A O 1
ATOM 1970 N N . LYS A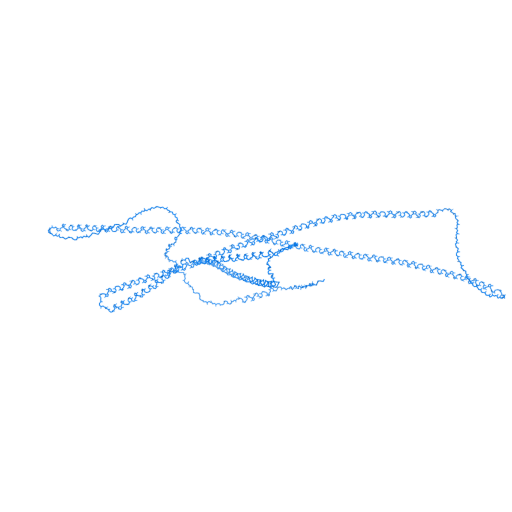 1 243 ? 32.315 2.074 -60.813 1.00 92.81 243 LYS A N 1
ATOM 1971 C CA . LYS A 1 243 ? 33.678 2.429 -61.216 1.00 92.81 243 LYS A CA 1
ATOM 1972 C C . LYS A 1 243 ? 34.392 1.255 -61.886 1.00 92.81 243 LYS A C 1
ATOM 1974 O O . LYS A 1 243 ? 34.964 1.456 -62.948 1.00 92.81 243 LYS A O 1
ATOM 1979 N N . GLU A 1 244 ? 34.307 0.057 -61.311 1.00 90.94 244 GLU A N 1
ATOM 1980 C CA . GLU A 1 244 ? 34.871 -1.166 -61.905 1.00 90.94 244 GLU A CA 1
ATOM 1981 C C . GLU A 1 244 ? 34.298 -1.417 -63.303 1.00 90.94 244 GLU A C 1
ATOM 1983 O O . GLU A 1 244 ? 35.055 -1.587 -64.251 1.00 90.94 244 GLU A O 1
ATOM 1988 N N . LEU A 1 245 ? 32.977 -1.302 -63.470 1.00 91.19 245 LEU A N 1
ATOM 1989 C CA . LEU A 1 245 ? 32.338 -1.431 -64.780 1.00 91.19 245 LEU A CA 1
ATOM 1990 C C . LEU A 1 245 ? 32.814 -0.364 -65.783 1.00 91.19 245 LEU A C 1
ATOM 1992 O O . LEU A 1 245 ? 33.000 -0.653 -66.963 1.00 91.19 245 LEU A O 1
ATOM 1996 N N . VAL A 1 246 ? 32.989 0.884 -65.339 1.00 90.44 246 VAL A N 1
ATOM 1997 C CA . VAL A 1 246 ? 33.496 1.974 -66.189 1.00 90.44 246 VAL A CA 1
ATOM 1998 C C . VAL A 1 246 ? 34.951 1.733 -66.590 1.00 90.44 246 VAL A C 1
ATOM 2000 O O . VAL A 1 246 ? 35.311 2.012 -67.737 1.00 90.44 246 VAL A O 1
ATOM 2003 N N . ASP A 1 247 ? 35.775 1.220 -65.678 1.00 90.62 247 ASP A N 1
ATOM 2004 C CA . ASP A 1 247 ? 37.170 0.875 -65.942 1.00 90.62 247 ASP A CA 1
ATOM 2005 C C . ASP A 1 247 ? 37.249 -0.290 -66.948 1.00 90.62 247 ASP A C 1
ATOM 2007 O O . ASP A 1 247 ? 37.932 -0.152 -67.966 1.00 90.62 247 ASP A O 1
ATOM 2011 N N . ASP A 1 248 ? 36.453 -1.351 -66.764 1.00 90.94 248 ASP A N 1
ATOM 2012 C CA . ASP A 1 248 ? 36.343 -2.489 -67.692 1.00 90.94 248 ASP A CA 1
ATOM 2013 C C . ASP A 1 248 ? 35.916 -2.040 -69.101 1.00 90.94 248 ASP A C 1
ATOM 2015 O O . ASP A 1 248 ? 36.563 -2.366 -70.100 1.00 90.94 248 ASP A O 1
ATOM 2019 N N . LEU A 1 249 ? 34.861 -1.221 -69.200 1.00 90.06 249 LEU A N 1
ATOM 2020 C CA . LEU A 1 249 ? 34.403 -0.665 -70.479 1.00 90.06 249 LEU A CA 1
ATOM 2021 C C . LEU A 1 249 ? 35.461 0.245 -71.116 1.00 90.06 249 LEU A C 1
ATOM 2023 O O . LEU A 1 249 ? 35.616 0.272 -72.338 1.00 90.06 249 LEU A O 1
ATOM 2027 N N . SER A 1 250 ? 36.211 0.999 -70.311 1.00 91.06 250 SER A N 1
ATOM 2028 C CA . SER A 1 250 ? 37.291 1.858 -70.803 1.00 91.06 250 SER A CA 1
ATOM 2029 C C . SER A 1 250 ? 38.464 1.043 -71.349 1.00 91.06 250 SER A C 1
ATOM 2031 O O . SER A 1 250 ? 39.062 1.430 -72.360 1.00 91.06 250 SER A O 1
ATOM 2033 N N . GLU A 1 251 ? 38.793 -0.085 -70.717 1.00 90.69 251 GLU A N 1
ATOM 2034 C CA . GLU A 1 251 ? 39.777 -1.040 -71.225 1.00 90.69 251 GLU A CA 1
ATOM 2035 C C . GLU A 1 251 ? 39.305 -1.713 -72.512 1.00 90.69 251 GLU A C 1
ATOM 2037 O O . GLU A 1 251 ? 40.077 -1.783 -73.471 1.00 90.69 251 GLU A O 1
ATOM 2042 N N . GLU A 1 252 ? 38.037 -2.116 -72.592 1.00 90.69 252 GLU A N 1
ATOM 2043 C CA . GLU A 1 252 ? 37.457 -2.695 -73.804 1.00 90.69 252 GLU A CA 1
ATOM 2044 C C . GLU A 1 252 ? 37.473 -1.694 -74.967 1.00 90.69 252 GLU A C 1
ATOM 2046 O O . GLU A 1 252 ? 37.935 -2.017 -76.064 1.00 90.69 252 GLU A O 1
ATOM 2051 N N . ILE A 1 253 ? 37.076 -0.438 -74.729 1.00 89.50 253 ILE A N 1
ATOM 2052 C CA . ILE A 1 253 ? 37.170 0.639 -75.725 1.00 89.50 253 ILE A CA 1
ATOM 2053 C C . ILE A 1 253 ? 38.621 0.831 -76.179 1.00 89.50 253 ILE A C 1
ATOM 2055 O O . ILE A 1 253 ? 38.873 1.033 -77.370 1.00 89.50 253 ILE A O 1
ATOM 2059 N N . ARG A 1 254 ? 39.594 0.774 -75.260 1.00 90.75 254 ARG A N 1
ATOM 2060 C CA . ARG A 1 254 ? 41.021 0.883 -75.599 1.00 90.75 254 ARG A CA 1
ATOM 2061 C C . ARG A 1 254 ? 41.476 -0.297 -76.462 1.00 90.75 254 ARG A C 1
ATOM 2063 O O . ARG A 1 254 ? 42.146 -0.078 -77.469 1.00 90.75 254 ARG A O 1
ATOM 2070 N N . ALA A 1 255 ? 41.079 -1.518 -76.115 1.00 88.62 255 ALA A N 1
ATOM 2071 C CA . ALA A 1 255 ? 41.390 -2.719 -76.882 1.00 88.62 255 ALA A CA 1
ATOM 2072 C C . ALA A 1 255 ? 40.772 -2.677 -78.289 1.00 88.62 255 ALA A C 1
ATOM 2074 O O . ALA A 1 255 ? 41.447 -2.993 -79.268 1.00 88.62 255 ALA A O 1
ATOM 2075 N N . LEU A 1 256 ? 39.518 -2.231 -78.413 1.00 89.06 256 LEU A N 1
ATOM 2076 C CA . LEU A 1 256 ? 38.841 -2.059 -79.700 1.00 89.06 256 LEU A CA 1
ATOM 2077 C C . LEU A 1 256 ? 39.500 -0.974 -80.558 1.00 89.06 256 LEU A C 1
ATOM 2079 O O . LEU A 1 256 ? 39.671 -1.174 -81.758 1.00 89.06 256 LEU A O 1
ATOM 2083 N N . LYS A 1 257 ? 39.929 0.144 -79.958 1.00 91.00 257 LYS A N 1
ATOM 2084 C CA . LYS A 1 257 ? 40.699 1.180 -80.666 1.00 91.00 257 LYS A CA 1
ATOM 2085 C C . LYS A 1 257 ? 42.027 0.644 -81.195 1.00 91.00 257 LYS A C 1
ATOM 2087 O O . LYS A 1 257 ? 42.361 0.925 -82.339 1.00 91.00 257 LYS A O 1
ATOM 2092 N N . ASN A 1 258 ? 42.753 -0.145 -80.402 1.00 89.69 258 ASN A N 1
ATOM 2093 C CA . ASN A 1 258 ? 44.006 -0.757 -80.849 1.00 89.69 258 ASN A CA 1
ATOM 2094 C C . ASN A 1 258 ? 43.772 -1.737 -82.006 1.00 89.69 258 ASN A C 1
ATOM 2096 O O . ASN A 1 258 ? 44.461 -1.644 -83.015 1.00 89.69 258 ASN A O 1
ATOM 2100 N N . LYS A 1 259 ? 42.746 -2.596 -81.919 1.00 90.94 259 LYS A N 1
ATOM 2101 C CA . LYS A 1 259 ? 42.367 -3.500 -83.019 1.00 90.94 259 LYS A CA 1
ATOM 2102 C C . LYS A 1 259 ? 41.999 -2.750 -84.299 1.00 90.94 259 LYS A C 1
ATOM 2104 O O . LYS A 1 259 ? 42.368 -3.183 -85.383 1.00 90.94 259 LYS A O 1
ATOM 2109 N N . LEU A 1 260 ? 41.285 -1.628 -84.184 1.00 90.50 260 LEU A N 1
ATOM 2110 C CA . LEU A 1 260 ? 40.943 -0.791 -85.335 1.00 90.50 260 LEU A CA 1
ATOM 2111 C C . LEU A 1 260 ? 42.201 -0.210 -85.997 1.00 90.50 260 LEU A C 1
ATOM 2113 O O . LEU A 1 260 ? 42.304 -0.228 -87.219 1.00 90.50 260 LEU A O 1
ATOM 2117 N N . ILE A 1 261 ? 43.161 0.268 -85.198 1.00 88.25 261 ILE A N 1
ATOM 2118 C CA . ILE A 1 261 ? 44.450 0.766 -85.699 1.00 88.25 261 ILE A CA 1
ATOM 2119 C C . ILE A 1 261 ? 45.216 -0.357 -86.411 1.00 88.25 261 ILE A C 1
ATOM 2121 O O . ILE A 1 261 ? 45.671 -0.157 -87.535 1.00 88.25 261 ILE A O 1
ATOM 2125 N N . GLU A 1 262 ? 45.305 -1.544 -85.807 1.00 88.94 262 GLU A N 1
ATOM 2126 C CA . GLU A 1 262 ? 45.947 -2.719 -86.416 1.00 88.94 262 GLU A CA 1
ATOM 2127 C C . GLU A 1 262 ? 45.279 -3.113 -87.745 1.00 88.94 262 GLU A C 1
ATOM 2129 O O . GLU A 1 262 ? 45.965 -3.406 -88.726 1.00 88.94 262 GLU A O 1
ATOM 2134 N N . GLU A 1 263 ? 43.944 -3.079 -87.823 1.00 88.50 263 GLU A N 1
ATOM 2135 C CA . GLU A 1 263 ? 43.209 -3.371 -89.057 1.00 88.50 263 GLU A CA 1
ATOM 2136 C C . GLU A 1 263 ? 43.432 -2.291 -90.130 1.00 88.50 263 GLU A C 1
ATOM 2138 O O . GLU A 1 263 ? 43.590 -2.611 -91.310 1.00 88.50 263 GLU A O 1
ATOM 2143 N N . GLU A 1 264 ? 43.489 -1.011 -89.751 1.00 88.19 264 GLU A N 1
ATOM 2144 C CA . GLU A 1 264 ? 43.824 0.081 -90.669 1.00 88.19 264 GLU A CA 1
ATOM 2145 C C . GLU A 1 264 ? 45.256 -0.034 -91.206 1.00 88.19 264 GLU A C 1
ATOM 2147 O O . GLU A 1 264 ? 45.488 0.188 -92.399 1.00 88.19 264 GLU A O 1
ATOM 2152 N N . GLU A 1 265 ? 46.217 -0.401 -90.359 1.00 88.69 265 GLU A N 1
ATOM 2153 C CA . GLU A 1 265 ? 47.595 -0.674 -90.770 1.00 88.69 265 GLU A CA 1
ATOM 2154 C C . GLU A 1 265 ? 47.666 -1.881 -91.710 1.00 88.69 265 GLU A C 1
ATOM 2156 O O . GLU A 1 265 ? 48.295 -1.792 -92.768 1.00 88.69 265 GLU A O 1
ATOM 2161 N N . ALA A 1 266 ? 46.949 -2.965 -91.402 1.00 85.50 266 ALA A N 1
ATOM 2162 C CA . ALA A 1 266 ? 46.846 -4.133 -92.271 1.00 85.50 266 ALA A CA 1
ATOM 2163 C C . ALA A 1 266 ? 46.206 -3.788 -93.627 1.00 85.50 266 ALA A C 1
ATOM 2165 O O . ALA A 1 266 ? 46.694 -4.228 -94.670 1.00 85.50 266 ALA A O 1
ATOM 2166 N N . ARG A 1 267 ? 45.162 -2.945 -93.655 1.00 85.50 267 ARG A N 1
ATOM 2167 C CA . ARG A 1 267 ? 44.555 -2.449 -94.904 1.00 85.50 267 ARG A CA 1
ATOM 2168 C C . ARG A 1 267 ? 45.527 -1.599 -95.715 1.00 85.50 267 ARG A C 1
ATOM 2170 O O . ARG A 1 267 ? 45.607 -1.784 -96.926 1.00 85.50 267 ARG A O 1
ATOM 2177 N N . LYS A 1 268 ? 46.291 -0.707 -95.074 1.00 85.44 268 LYS A N 1
ATOM 2178 C CA . LYS A 1 268 ? 47.328 0.092 -95.751 1.00 85.44 268 LYS A CA 1
ATOM 2179 C C . LYS A 1 268 ? 48.425 -0.794 -96.338 1.00 85.44 268 LYS A C 1
ATOM 2181 O O . LYS A 1 268 ? 48.828 -0.572 -97.477 1.00 85.44 268 LYS A O 1
ATOM 2186 N N . GLN A 1 269 ? 48.873 -1.814 -95.605 1.00 83.62 269 GLN A N 1
ATOM 2187 C CA . GLN A 1 269 ? 49.849 -2.788 -96.103 1.00 83.62 269 GLN A CA 1
ATOM 2188 C C . GLN A 1 269 ? 49.294 -3.608 -97.273 1.00 83.62 269 GLN A C 1
ATOM 2190 O O . GLN A 1 269 ? 49.975 -3.764 -98.284 1.00 83.62 269 GLN A O 1
ATOM 2195 N N . ALA A 1 270 ? 48.045 -4.075 -97.185 1.00 81.62 270 ALA A N 1
ATOM 2196 C CA . ALA A 1 270 ? 47.382 -4.797 -98.269 1.00 81.62 270 ALA A CA 1
ATOM 2197 C C . ALA A 1 270 ? 47.206 -3.924 -99.523 1.00 81.62 270 ALA A C 1
ATOM 2199 O O . ALA A 1 270 ? 47.430 -4.393 -100.638 1.00 81.62 270 ALA A O 1
ATOM 2200 N N . GLN A 1 271 ? 46.859 -2.645 -99.352 1.00 84.56 271 GLN A N 1
ATOM 2201 C CA . GLN A 1 271 ? 46.759 -1.687 -100.451 1.00 84.56 271 GLN A CA 1
ATOM 2202 C C . GLN A 1 271 ? 48.128 -1.428 -101.097 1.00 84.56 271 GLN A C 1
ATOM 2204 O O . GLN A 1 271 ? 48.242 -1.511 -102.318 1.00 84.56 271 GLN A O 1
ATOM 2209 N N . ALA A 1 272 ? 49.175 -1.199 -100.299 1.00 81.62 272 ALA A N 1
ATOM 2210 C CA . ALA A 1 272 ? 50.539 -1.034 -100.801 1.00 81.62 272 ALA A CA 1
ATOM 2211 C C . ALA A 1 272 ? 51.022 -2.282 -101.560 1.00 81.62 272 ALA A C 1
ATOM 2213 O O . ALA A 1 272 ? 51.584 -2.168 -102.650 1.00 81.62 272 ALA A O 1
ATOM 2214 N N . HIS A 1 273 ? 50.735 -3.477 -101.035 1.00 80.88 273 HIS A N 1
ATOM 2215 C CA . HIS A 1 273 ? 51.059 -4.730 -101.709 1.00 80.88 273 HIS A CA 1
ATOM 2216 C C . HIS A 1 273 ? 50.287 -4.884 -103.028 1.00 80.88 273 HIS A C 1
ATOM 2218 O O . HIS A 1 273 ? 50.873 -5.267 -104.040 1.00 80.88 273 HIS A O 1
ATOM 2224 N N . SER A 1 274 ? 48.998 -4.531 -103.056 1.00 81.69 274 SER A N 1
ATOM 2225 C CA . SER A 1 274 ? 48.189 -4.529 -104.281 1.00 81.69 274 SER A CA 1
ATOM 2226 C C . SER A 1 274 ? 48.751 -3.574 -105.339 1.00 81.69 274 SER A C 1
ATOM 2228 O O . SER A 1 274 ? 48.842 -3.940 -106.511 1.00 81.69 274 SER A O 1
ATOM 2230 N N . GLU A 1 275 ? 49.164 -2.367 -104.946 1.00 82.19 275 GLU A N 1
ATOM 2231 C CA . GLU A 1 275 ? 49.797 -1.396 -105.848 1.00 82.19 275 GLU A CA 1
ATOM 2232 C C . GLU A 1 275 ? 51.144 -1.903 -106.387 1.00 82.19 275 GLU A C 1
ATOM 2234 O O . GLU A 1 275 ? 51.484 -1.669 -107.549 1.00 82.19 275 GLU A O 1
ATOM 2239 N N . GLU A 1 276 ? 51.914 -2.627 -105.573 1.00 82.44 276 GLU A N 1
ATOM 2240 C CA . GLU A 1 276 ? 53.176 -3.243 -105.986 1.00 82.44 276 GLU A CA 1
ATOM 2241 C C . GLU A 1 276 ? 52.969 -4.409 -106.962 1.00 82.44 276 GLU A C 1
ATOM 2243 O O . GLU A 1 276 ? 53.655 -4.488 -107.984 1.00 82.44 276 GLU A O 1
ATOM 2248 N N . VAL A 1 277 ? 51.963 -5.256 -106.726 1.00 79.56 277 VAL A N 1
ATOM 2249 C CA . VAL A 1 277 ? 51.545 -6.300 -107.675 1.00 79.56 277 VAL A CA 1
ATOM 2250 C C . VAL A 1 277 ? 51.091 -5.679 -108.997 1.00 79.56 277 VAL A C 1
ATOM 2252 O O . VAL A 1 277 ? 51.452 -6.172 -110.066 1.00 79.56 277 VAL A O 1
ATOM 2255 N N . GLU A 1 278 ? 50.350 -4.569 -108.963 1.00 80.50 278 GLU A N 1
ATOM 2256 C CA . GLU A 1 278 ? 49.923 -3.873 -110.178 1.00 80.50 278 GLU A CA 1
ATOM 2257 C C . GLU A 1 278 ? 51.107 -3.246 -110.937 1.00 80.50 278 GLU A C 1
ATOM 2259 O O . GLU A 1 278 ? 51.166 -3.328 -112.168 1.00 80.50 278 GLU A O 1
ATOM 2264 N N . LYS A 1 279 ? 52.086 -2.668 -110.225 1.00 83.88 279 LYS A N 1
ATOM 2265 C CA . LYS A 1 279 ? 53.345 -2.181 -110.819 1.00 83.88 279 LYS A CA 1
ATOM 2266 C C . LYS A 1 279 ? 54.130 -3.311 -111.480 1.00 83.88 279 LYS A C 1
ATOM 2268 O O . LYS A 1 279 ? 54.580 -3.133 -112.612 1.00 83.88 279 LYS A O 1
ATOM 2273 N N . ASN A 1 280 ? 54.255 -4.459 -110.817 1.00 77.00 280 ASN A N 1
ATOM 2274 C CA . ASN A 1 280 ? 54.930 -5.630 -111.375 1.00 77.00 280 ASN A CA 1
ATOM 2275 C C . ASN A 1 280 ? 54.192 -6.155 -112.610 1.00 77.00 280 ASN A C 1
ATOM 2277 O O . ASN A 1 280 ? 54.808 -6.314 -113.655 1.00 77.00 280 ASN A O 1
ATOM 2281 N N . ARG A 1 281 ? 52.859 -6.262 -112.569 1.00 80.75 281 ARG A N 1
ATOM 2282 C CA . ARG A 1 281 ? 52.055 -6.650 -113.738 1.00 80.75 281 ARG A CA 1
ATOM 2283 C C . ARG A 1 281 ? 52.236 -5.697 -114.925 1.00 80.75 281 ARG A C 1
ATOM 2285 O O . ARG A 1 281 ? 52.285 -6.142 -116.070 1.00 80.75 281 ARG A O 1
ATOM 2292 N N . LYS A 1 282 ? 52.324 -4.384 -114.679 1.00 81.38 282 LYS A N 1
ATOM 2293 C CA . LYS A 1 282 ? 52.610 -3.389 -115.729 1.00 81.38 282 LYS A CA 1
ATOM 2294 C C . LYS A 1 282 ? 54.026 -3.551 -116.288 1.00 81.38 282 LYS A C 1
ATOM 2296 O O . LYS A 1 282 ? 54.190 -3.441 -117.499 1.00 81.38 282 LYS A O 1
ATOM 2301 N N . ARG A 1 283 ? 55.018 -3.844 -115.439 1.00 79.12 283 ARG A N 1
ATOM 2302 C CA . ARG A 1 283 ? 56.399 -4.134 -115.860 1.00 79.12 283 ARG A CA 1
ATOM 2303 C C . ARG A 1 283 ? 56.460 -5.393 -116.729 1.00 79.12 283 ARG A C 1
ATOM 2305 O O . ARG A 1 283 ? 56.955 -5.307 -117.846 1.00 79.12 283 ARG A O 1
ATOM 2312 N N . ASP A 1 284 ? 55.837 -6.487 -116.296 1.00 75.88 284 ASP A N 1
ATOM 2313 C CA . ASP A 1 284 ? 55.759 -7.743 -117.055 1.00 75.88 284 ASP A CA 1
ATOM 2314 C C . ASP A 1 284 ? 55.056 -7.553 -118.403 1.00 75.88 284 ASP A C 1
ATOM 2316 O O . ASP A 1 284 ? 55.426 -8.158 -119.405 1.00 75.88 284 ASP A O 1
ATOM 2320 N N . MET A 1 285 ? 54.027 -6.702 -118.465 1.00 75.38 285 MET A N 1
ATOM 2321 C CA . MET A 1 285 ? 53.336 -6.390 -119.718 1.00 75.38 285 MET A CA 1
ATOM 2322 C C . MET A 1 285 ? 54.241 -5.629 -120.700 1.00 75.38 285 MET A C 1
ATOM 2324 O O . MET A 1 285 ? 54.179 -5.883 -121.904 1.00 75.38 285 MET A O 1
ATOM 2328 N N . ILE A 1 286 ? 55.095 -4.730 -120.199 1.00 77.81 286 ILE A N 1
ATOM 2329 C CA . ILE A 1 286 ? 56.096 -4.018 -121.005 1.00 77.81 286 ILE A CA 1
ATOM 2330 C C . ILE A 1 286 ? 57.187 -4.988 -121.465 1.00 77.81 286 ILE A C 1
ATOM 2332 O O . ILE A 1 286 ? 57.448 -5.062 -122.661 1.00 77.81 286 ILE A O 1
ATOM 2336 N N . GLU A 1 287 ? 57.762 -5.781 -120.559 1.00 75.19 287 GLU A N 1
ATOM 2337 C CA . GLU A 1 287 ? 58.804 -6.768 -120.880 1.00 75.19 287 GLU A CA 1
ATOM 2338 C C . GLU A 1 287 ? 58.307 -7.829 -121.872 1.00 75.19 287 GLU A C 1
ATOM 2340 O O . GLU A 1 287 ? 59.002 -8.171 -122.833 1.00 75.19 287 GLU A O 1
ATOM 2345 N N . ASN A 1 288 ? 57.069 -8.305 -121.716 1.00 76.06 288 ASN A N 1
ATOM 2346 C CA . ASN A 1 288 ? 56.440 -9.195 -122.690 1.00 76.06 288 ASN A CA 1
ATOM 2347 C C . ASN A 1 288 ? 56.198 -8.488 -124.029 1.00 76.06 288 ASN A C 1
ATOM 2349 O O . ASN A 1 288 ? 56.437 -9.084 -125.078 1.00 76.06 288 ASN A O 1
ATOM 2353 N N . GLY A 1 289 ? 55.784 -7.218 -124.024 1.00 76.38 289 GLY A N 1
ATOM 2354 C CA . GLY A 1 289 ? 55.670 -6.405 -125.238 1.00 76.38 289 GLY A CA 1
ATOM 2355 C C . GLY A 1 289 ? 57.009 -6.237 -125.967 1.00 76.38 289 GLY A C 1
ATOM 2356 O O . GLY A 1 289 ? 57.082 -6.397 -127.186 1.00 76.38 289 GLY A O 1
ATOM 2357 N N . GLU A 1 290 ? 58.093 -5.992 -125.232 1.00 76.88 290 GLU A N 1
ATOM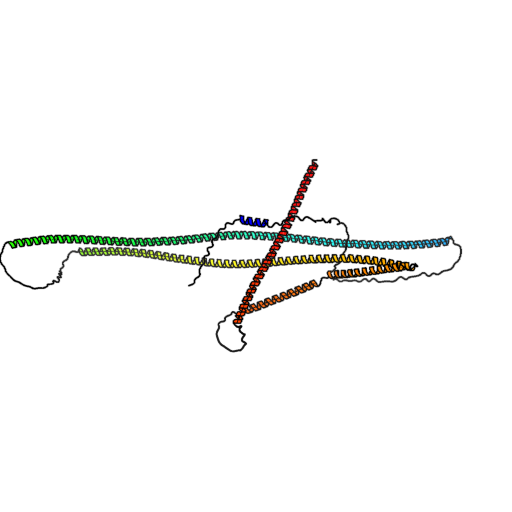 2358 C CA . GLU A 1 290 ? 59.458 -5.919 -125.763 1.00 76.88 290 GLU A CA 1
ATOM 2359 C C . GLU A 1 290 ? 59.948 -7.270 -126.291 1.00 76.88 290 GLU A C 1
ATOM 2361 O O . GLU A 1 290 ? 60.565 -7.331 -127.357 1.00 76.88 290 GLU A O 1
ATOM 2366 N N . THR A 1 291 ? 59.633 -8.363 -125.596 1.00 75.12 291 THR A N 1
ATOM 2367 C CA . THR A 1 291 ? 59.979 -9.728 -126.015 1.00 75.12 291 THR A CA 1
ATOM 2368 C C . THR A 1 291 ? 59.235 -10.118 -127.287 1.00 75.12 291 THR A C 1
ATOM 2370 O O . THR A 1 291 ? 59.849 -10.628 -128.224 1.00 75.12 291 THR A O 1
ATOM 2373 N N . ILE A 1 292 ? 57.940 -9.804 -127.383 1.00 72.69 292 ILE A N 1
ATOM 2374 C CA . ILE A 1 292 ? 57.144 -9.974 -128.606 1.00 72.69 292 ILE A CA 1
ATOM 2375 C C . ILE A 1 292 ? 57.732 -9.136 -129.744 1.00 72.69 292 ILE A C 1
ATOM 2377 O O . ILE A 1 292 ? 57.851 -9.622 -130.868 1.00 72.69 292 ILE A O 1
ATOM 2381 N N . ASN A 1 293 ? 58.167 -7.904 -129.473 1.00 72.19 293 ASN A N 1
ATOM 2382 C CA . ASN A 1 293 ? 58.827 -7.069 -130.475 1.00 72.19 293 ASN A CA 1
ATOM 2383 C C . ASN A 1 293 ? 60.174 -7.659 -130.929 1.00 72.19 293 ASN A C 1
ATOM 2385 O O . ASN A 1 293 ? 60.440 -7.701 -132.133 1.00 72.19 293 ASN A O 1
ATOM 2389 N N . ARG A 1 294 ? 61.001 -8.189 -130.016 1.00 74.25 294 ARG A N 1
ATOM 2390 C CA . ARG A 1 294 ? 62.240 -8.910 -130.367 1.00 74.25 294 ARG A CA 1
ATOM 2391 C C . ARG A 1 294 ? 61.953 -10.163 -131.191 1.00 74.25 294 ARG A C 1
ATOM 2393 O O . ARG A 1 294 ? 62.588 -10.349 -132.224 1.00 74.25 294 ARG A O 1
ATOM 2400 N N . LEU A 1 295 ? 60.971 -10.976 -130.798 1.00 74.44 295 LEU A N 1
ATOM 2401 C CA . LEU A 1 295 ? 60.551 -12.168 -131.543 1.00 74.44 295 LEU A CA 1
ATOM 2402 C C . LEU A 1 295 ? 60.014 -11.814 -132.932 1.00 74.44 295 LEU A C 1
ATOM 2404 O O . LEU A 1 295 ? 60.386 -12.461 -133.901 1.00 74.44 295 LEU A O 1
ATOM 2408 N N . ASN A 1 296 ? 59.220 -10.751 -133.067 1.00 71.38 296 ASN A N 1
ATOM 2409 C CA . ASN A 1 296 ? 58.764 -10.254 -134.367 1.00 71.38 296 ASN A CA 1
ATOM 2410 C C . ASN A 1 296 ? 59.924 -9.743 -135.234 1.00 71.38 296 ASN A C 1
ATOM 2412 O O . ASN A 1 296 ? 59.891 -9.889 -136.456 1.00 71.38 296 ASN A O 1
ATOM 2416 N N . THR A 1 297 ? 60.963 -9.173 -134.623 1.00 69.62 297 THR A N 1
ATOM 2417 C CA . THR A 1 297 ? 62.181 -8.751 -135.330 1.00 69.62 297 THR A CA 1
ATOM 2418 C C . THR A 1 297 ? 62.972 -9.965 -135.817 1.00 69.62 297 THR A C 1
ATOM 2420 O O . THR A 1 297 ? 63.367 -10.006 -136.979 1.00 69.62 297 THR A O 1
ATOM 2423 N N . LEU A 1 298 ? 63.122 -10.991 -134.974 1.00 69.44 298 LEU A N 1
ATOM 2424 C CA . LEU A 1 298 ? 63.751 -12.265 -135.331 1.00 69.44 298 LEU A CA 1
ATOM 2425 C C . LEU A 1 298 ? 62.950 -13.029 -136.394 1.00 69.44 298 LEU A C 1
ATOM 2427 O O . LEU A 1 298 ? 63.539 -13.585 -137.312 1.00 69.44 298 LEU A O 1
ATOM 2431 N N . LEU A 1 299 ? 61.616 -13.000 -136.342 1.00 66.00 299 LEU A N 1
ATOM 2432 C CA . LEU A 1 299 ? 60.743 -13.595 -137.357 1.00 66.00 299 LEU A CA 1
ATOM 2433 C C . LEU A 1 299 ? 60.885 -12.875 -138.710 1.00 66.00 299 LEU A C 1
ATOM 2435 O O . LEU A 1 299 ? 60.955 -13.524 -139.752 1.00 66.00 299 LEU A O 1
ATOM 2439 N N . ARG A 1 300 ? 61.005 -11.538 -138.703 1.00 61.47 300 ARG A N 1
ATOM 2440 C CA . ARG A 1 300 ? 61.300 -10.744 -139.911 1.00 61.47 300 ARG A CA 1
ATOM 2441 C C . ARG A 1 300 ? 62.709 -10.999 -140.450 1.00 61.47 300 ARG A C 1
ATOM 2443 O O . ARG A 1 300 ? 62.894 -10.997 -141.662 1.00 61.47 300 ARG A O 1
ATOM 2450 N N . GLN A 1 301 ? 63.682 -11.254 -139.578 1.00 57.31 301 GLN A N 1
ATOM 2451 C CA . GLN A 1 301 ? 65.041 -11.645 -139.972 1.00 57.31 301 GLN A CA 1
ATOM 2452 C C . GLN A 1 301 ? 65.095 -13.087 -140.511 1.00 57.31 301 GLN A C 1
ATOM 2454 O O . GLN A 1 301 ? 65.832 -13.356 -141.456 1.00 57.31 301 GLN A O 1
ATOM 2459 N N . ALA A 1 302 ? 64.263 -13.994 -139.992 1.00 54.69 302 ALA A N 1
ATOM 2460 C CA . ALA A 1 302 ? 64.177 -15.387 -140.432 1.00 54.69 302 ALA A CA 1
ATOM 2461 C C . ALA A 1 302 ? 63.423 -15.580 -141.765 1.00 54.69 302 ALA A C 1
ATOM 2463 O O . ALA A 1 302 ? 63.611 -16.593 -142.433 1.00 54.69 302 ALA A O 1
ATOM 2464 N N . GLN A 1 303 ? 62.602 -14.617 -142.198 1.00 45.84 303 GLN A N 1
ATOM 2465 C CA . GLN A 1 303 ? 61.851 -14.703 -143.460 1.00 45.84 303 GLN A CA 1
ATOM 2466 C C . GLN A 1 303 ? 62.641 -14.270 -144.713 1.00 45.84 303 GLN A C 1
ATOM 2468 O O . GLN A 1 303 ? 62.087 -14.348 -145.809 1.00 45.84 303 GLN A O 1
ATOM 2473 N N . HIS A 1 304 ? 63.918 -13.864 -144.605 1.00 47.75 304 HIS A N 1
ATOM 2474 C CA . HIS A 1 304 ? 64.661 -13.326 -145.755 1.00 47.75 304 HIS A CA 1
ATOM 2475 C C . HIS A 1 304 ? 65.678 -14.269 -146.435 1.00 47.75 304 HIS A C 1
ATOM 2477 O O . HIS A 1 304 ? 66.046 -13.949 -147.558 1.00 47.75 304 HIS A O 1
ATOM 2483 N N . HIS A 1 305 ? 66.123 -15.414 -145.898 1.00 43.09 305 HIS A N 1
ATOM 2484 C CA . HIS A 1 305 ? 67.062 -16.307 -146.625 1.00 43.09 305 HIS A CA 1
ATOM 2485 C C . HIS A 1 305 ? 66.793 -17.804 -146.342 1.00 43.09 305 HIS A C 1
ATOM 2487 O O . HIS A 1 305 ? 67.000 -18.289 -145.234 1.00 43.09 305 HIS A O 1
ATOM 2493 N N . GLN A 1 306 ? 66.316 -18.522 -147.370 1.00 31.78 306 GLN A N 1
ATOM 2494 C CA . GLN A 1 306 ? 65.960 -19.952 -147.399 1.00 31.78 306 GLN A CA 1
ATOM 2495 C C . GLN A 1 306 ? 67.112 -20.828 -147.929 1.00 31.78 306 GLN A C 1
ATOM 2497 O O . GLN A 1 306 ? 67.632 -20.500 -148.990 1.00 31.78 306 GLN A O 1
ATOM 2502 N N . GLN A 1 307 ? 67.401 -21.973 -147.277 1.00 29.58 307 GLN A N 1
ATOM 2503 C CA . GLN A 1 307 ? 67.525 -23.344 -147.849 1.00 29.58 307 GLN A CA 1
ATOM 2504 C C . GLN A 1 307 ? 68.404 -24.321 -147.004 1.00 29.58 307 GLN A C 1
ATOM 2506 O O . GLN A 1 307 ? 69.568 -24.044 -146.758 1.00 29.58 307 GLN A O 1
ATOM 2511 N N . ILE A 1 308 ? 67.824 -25.508 -146.704 1.00 33.38 308 ILE A N 1
ATOM 2512 C CA . ILE A 1 308 ? 68.413 -26.878 -146.552 1.00 33.38 308 ILE A CA 1
ATOM 2513 C C . ILE A 1 308 ? 69.038 -27.343 -145.188 1.00 33.38 308 ILE A C 1
ATOM 2515 O O . ILE A 1 308 ? 70.139 -26.944 -144.844 1.00 33.38 308 ILE A O 1
ATOM 2519 N N . MET A 1 309 ? 68.290 -28.231 -144.477 1.00 25.48 309 MET A N 1
ATOM 2520 C CA . MET A 1 309 ? 68.553 -29.547 -143.771 1.00 25.48 309 MET A CA 1
ATOM 2521 C C . MET A 1 309 ? 70.001 -30.036 -143.428 1.00 25.48 309 MET A C 1
ATOM 2523 O O . MET A 1 309 ? 70.909 -29.543 -144.087 1.00 25.48 309 MET A O 1
ATOM 2527 N N . PRO A 1 310 ? 70.280 -31.107 -142.598 1.00 39.59 310 PRO A N 1
ATOM 2528 C CA . PRO A 1 310 ? 69.466 -32.007 -141.711 1.00 39.59 310 PRO A CA 1
ATOM 2529 C C . PRO A 1 310 ? 70.090 -32.444 -140.320 1.00 39.59 310 PRO A C 1
ATOM 2531 O O . PRO A 1 310 ? 71.273 -32.252 -140.083 1.00 39.59 310 PRO A O 1
ATOM 2534 N N . SER A 1 311 ? 69.300 -33.172 -139.485 1.00 29.50 311 SER A N 1
ATOM 2535 C CA . SER A 1 311 ? 69.628 -34.219 -138.441 1.00 29.50 311 SER A CA 1
ATOM 2536 C C . SER A 1 311 ? 70.596 -33.891 -137.269 1.00 29.50 311 SER A C 1
ATOM 2538 O O . SER A 1 311 ? 71.617 -33.267 -137.494 1.00 29.50 311 SER A O 1
ATOM 2540 N N . VAL A 1 312 ? 70.391 -34.240 -135.982 1.00 33.53 312 VAL A N 1
ATOM 2541 C CA . VAL A 1 312 ? 70.383 -35.550 -135.255 1.00 33.53 312 VAL A CA 1
ATOM 2542 C C . VAL A 1 312 ? 70.000 -35.208 -133.780 1.00 33.53 312 VAL A C 1
ATOM 2544 O O . VAL A 1 312 ? 70.500 -34.214 -133.268 1.00 33.53 312 VAL A O 1
ATOM 2547 N N . VAL A 1 313 ? 68.928 -35.730 -133.164 1.00 29.45 313 VAL A N 1
ATOM 2548 C CA . VAL A 1 313 ? 68.794 -36.901 -132.246 1.00 29.45 313 VAL A CA 1
ATOM 2549 C C . VAL A 1 313 ? 69.637 -36.887 -130.936 1.00 29.45 313 VAL A C 1
ATOM 2551 O O . VAL A 1 313 ? 70.860 -36.901 -130.967 1.00 29.45 313 VAL A O 1
ATOM 2554 N N . ASP A 1 314 ? 68.897 -36.971 -129.816 1.00 29.53 314 ASP A N 1
ATOM 2555 C CA . ASP A 1 314 ? 69.159 -37.620 -128.511 1.00 29.53 314 ASP A CA 1
ATOM 2556 C C . ASP A 1 314 ? 69.954 -36.993 -127.330 1.00 29.53 314 ASP A C 1
ATOM 2558 O O . ASP A 1 314 ? 71.175 -37.013 -127.256 1.00 29.53 314 ASP A O 1
ATOM 2562 N N . THR A 1 315 ? 69.171 -36.753 -126.260 1.00 33.00 315 THR A N 1
ATOM 2563 C CA . THR A 1 315 ? 69.308 -37.277 -124.874 1.00 33.00 315 THR A CA 1
ATOM 2564 C C . THR A 1 315 ? 70.175 -36.595 -123.793 1.00 33.00 315 THR A C 1
ATOM 2566 O O . THR A 1 315 ? 71.273 -36.109 -124.013 1.00 33.00 315 THR A O 1
ATOM 2569 N N . VAL A 1 316 ? 69.657 -36.765 -122.559 1.00 31.69 316 VAL A N 1
ATOM 2570 C CA . VAL A 1 316 ? 70.332 -36.882 -121.243 1.00 31.69 316 VAL A CA 1
ATOM 2571 C C . VAL A 1 316 ? 70.422 -35.631 -120.344 1.00 31.69 316 VAL A C 1
ATOM 2573 O O . VAL A 1 316 ? 71.314 -34.810 -120.457 1.00 31.69 316 VAL A O 1
ATOM 2576 N N . ALA A 1 317 ? 69.500 -35.608 -119.371 1.00 35.00 317 ALA A N 1
ATOM 2577 C CA . ALA A 1 317 ? 69.684 -35.603 -117.906 1.00 35.00 317 ALA A CA 1
ATOM 2578 C C . ALA A 1 317 ? 70.636 -34.631 -117.161 1.00 35.00 317 ALA A C 1
ATOM 2580 O O . ALA A 1 317 ? 71.750 -34.349 -117.577 1.00 35.00 317 ALA A O 1
ATOM 2581 N N . LYS A 1 318 ? 70.214 -34.400 -115.899 1.00 34.28 318 LYS A N 1
ATOM 2582 C CA . LYS A 1 318 ? 70.924 -33.909 -114.690 1.00 34.28 318 LYS A CA 1
ATOM 2583 C C . LYS A 1 318 ? 70.930 -32.383 -114.506 1.00 34.28 318 LYS A C 1
ATOM 2585 O O . LYS A 1 318 ? 71.314 -31.643 -115.393 1.00 34.28 318 LYS A O 1
ATOM 2590 N N . LYS A 1 319 ? 70.283 -31.893 -113.434 1.00 46.56 319 LYS A N 1
ATOM 2591 C CA . LYS A 1 319 ? 70.840 -31.648 -112.076 1.00 46.56 319 LYS A CA 1
ATOM 2592 C C . LYS A 1 319 ? 72.017 -30.674 -112.134 1.00 46.56 319 LYS A C 1
ATOM 2594 O O . LYS A 1 319 ? 73.020 -31.063 -112.710 1.00 46.56 319 LYS A O 1
ATOM 2599 N N . ILE A 1 320 ? 71.901 -29.521 -111.470 1.00 38.16 320 ILE A N 1
ATOM 2600 C CA . ILE A 1 320 ? 72.995 -28.763 -110.835 1.00 38.16 320 ILE A CA 1
ATOM 2601 C C . ILE A 1 320 ? 72.368 -27.789 -109.819 1.00 38.16 320 ILE A C 1
ATOM 2603 O O . ILE A 1 320 ? 71.475 -27.013 -110.159 1.00 38.16 320 ILE A O 1
ATOM 2607 N N . ASP A 1 321 ? 72.836 -27.916 -108.579 1.00 45.72 321 ASP A N 1
ATOM 2608 C CA . ASP A 1 321 ? 72.756 -26.967 -107.469 1.00 45.72 321 ASP A CA 1
ATOM 2609 C C . ASP A 1 321 ? 73.634 -25.732 -107.741 1.00 45.72 321 ASP A C 1
ATOM 2611 O O . ASP A 1 321 ? 74.613 -25.836 -108.475 1.00 45.72 321 ASP A O 1
ATOM 2615 N N . PHE A 1 322 ? 73.376 -24.605 -107.075 1.00 39.34 322 PHE A N 1
ATOM 2616 C CA . PHE A 1 322 ? 74.442 -23.655 -106.734 1.00 39.34 322 PHE A CA 1
ATOM 2617 C C . PHE A 1 322 ? 74.222 -23.133 -105.312 1.00 39.34 322 PHE A C 1
ATOM 2619 O O . PHE A 1 322 ? 73.262 -22.411 -105.042 1.00 39.34 322 PHE A O 1
ATOM 2626 N N . GLU A 1 323 ? 75.121 -23.559 -104.427 1.00 41.25 323 GLU A N 1
ATOM 2627 C CA . GLU A 1 323 ? 75.443 -22.919 -103.154 1.00 41.25 323 GLU A CA 1
ATOM 2628 C C . GLU A 1 323 ? 76.134 -21.561 -103.374 1.00 41.25 323 GLU A C 1
ATOM 2630 O O . GLU A 1 323 ? 76.785 -21.330 -104.394 1.00 41.25 323 GLU A O 1
ATOM 2635 N N . ASP A 1 324 ? 75.957 -20.712 -102.362 1.00 48.31 324 ASP A N 1
ATOM 2636 C CA . ASP A 1 324 ? 76.887 -19.782 -101.716 1.00 48.31 324 ASP A CA 1
ATOM 2637 C C . ASP A 1 324 ? 77.854 -18.916 -102.537 1.00 48.31 324 ASP A C 1
ATOM 2639 O O . ASP A 1 324 ? 78.768 -19.366 -103.225 1.00 48.31 324 ASP A O 1
ATOM 2643 N N . SER A 1 325 ? 77.768 -17.612 -102.268 1.00 38.44 325 SER A N 1
ATOM 2644 C CA . SER A 1 325 ? 78.943 -16.745 -102.257 1.00 38.44 325 SER A CA 1
ATOM 2645 C C . SER A 1 325 ? 78.840 -15.785 -101.078 1.00 38.44 325 SER A C 1
ATOM 2647 O O . SER A 1 325 ? 78.170 -14.754 -101.138 1.00 38.44 325 SER A O 1
ATOM 2649 N N . GLU A 1 326 ? 79.570 -16.119 -100.015 1.00 47.47 326 GLU A N 1
ATOM 2650 C CA . GLU A 1 326 ? 80.238 -15.122 -99.187 1.00 47.47 326 GLU A CA 1
ATOM 2651 C C . GLU A 1 326 ? 80.982 -14.131 -100.095 1.00 47.47 326 GLU A C 1
ATOM 2653 O O . GLU A 1 326 ? 81.653 -14.523 -101.054 1.00 47.47 326 GLU A O 1
ATOM 2658 N N . PHE A 1 327 ? 80.878 -12.841 -99.785 1.00 38.03 327 PHE A N 1
ATOM 2659 C CA . PHE A 1 327 ? 81.827 -11.844 -100.262 1.00 38.03 327 PHE A CA 1
ATOM 2660 C C . PHE A 1 327 ? 82.180 -10.926 -99.093 1.00 38.03 327 PHE A C 1
ATOM 2662 O O . PHE A 1 327 ? 81.448 -10.004 -98.735 1.00 38.03 327 PHE A O 1
ATOM 2669 N N . THR A 1 328 ? 83.304 -11.242 -98.460 1.00 45.03 328 THR A N 1
ATOM 2670 C CA . THR A 1 328 ? 84.048 -10.361 -97.568 1.00 45.03 328 THR A CA 1
ATOM 2671 C C . THR A 1 328 ? 84.724 -9.262 -98.389 1.00 45.03 328 THR A C 1
ATOM 2673 O O . THR A 1 328 ? 85.305 -9.519 -99.442 1.00 45.03 328 THR A O 1
ATOM 2676 N N . PHE A 1 329 ? 84.689 -8.027 -97.889 1.00 34.88 329 PHE A N 1
ATOM 2677 C CA . PHE A 1 329 ? 85.620 -6.985 -98.314 1.00 34.88 329 PHE A CA 1
ATOM 2678 C C . PHE A 1 329 ? 86.185 -6.291 -97.073 1.00 34.88 329 PHE A C 1
ATOM 2680 O O . PHE A 1 329 ? 85.503 -5.511 -96.407 1.00 34.88 329 PHE A O 1
ATOM 2687 N N . ASP A 1 330 ? 87.434 -6.627 -96.762 1.00 37.81 330 ASP A N 1
ATOM 2688 C CA . ASP A 1 330 ? 88.310 -5.868 -95.876 1.00 37.81 330 ASP A CA 1
ATOM 2689 C C . ASP A 1 330 ? 88.775 -4.577 -96.563 1.00 37.81 330 ASP A C 1
ATOM 2691 O O . ASP A 1 330 ? 88.981 -4.548 -97.775 1.00 37.81 330 ASP A O 1
ATOM 2695 N N . GLY A 1 331 ? 89.066 -3.543 -95.767 1.00 34.50 331 GLY A N 1
ATOM 2696 C CA . GLY A 1 331 ? 90.055 -2.536 -96.172 1.00 34.50 331 GLY A CA 1
ATOM 2697 C C . GLY A 1 331 ? 89.681 -1.074 -95.947 1.00 34.50 331 GLY A C 1
ATOM 2698 O O . GLY A 1 331 ? 89.344 -0.360 -96.881 1.00 34.50 331 GLY A O 1
ATOM 2699 N N . ALA A 1 332 ? 89.800 -0.654 -94.687 1.00 39.75 332 ALA A N 1
ATOM 2700 C CA . ALA A 1 332 ? 90.252 0.647 -94.181 1.00 39.75 332 ALA A CA 1
ATOM 2701 C C . ALA A 1 332 ? 90.419 1.848 -95.145 1.00 39.75 332 ALA A C 1
ATOM 2703 O O . ALA A 1 332 ? 91.221 1.809 -96.070 1.00 39.75 332 ALA A O 1
ATOM 2704 N N . CYS A 1 333 ? 89.825 2.987 -94.761 1.00 33.12 333 CYS A N 1
ATOM 2705 C CA . CYS A 1 333 ? 90.542 4.244 -94.476 1.00 33.12 333 CYS A CA 1
ATOM 2706 C C . CYS A 1 333 ? 89.547 5.321 -93.996 1.00 33.12 333 CYS A C 1
ATOM 2708 O O . CYS A 1 333 ? 88.726 5.820 -94.757 1.00 33.12 333 CYS A O 1
ATOM 2710 N N . THR A 1 334 ? 89.617 5.695 -92.716 1.00 46.91 334 THR A N 1
ATOM 2711 C CA . THR A 1 334 ? 88.999 6.921 -92.169 1.00 46.91 334 THR A CA 1
ATOM 2712 C C . THR A 1 334 ? 89.716 8.165 -92.721 1.00 46.91 334 THR A C 1
ATOM 2714 O O . THR A 1 334 ? 90.921 8.078 -92.970 1.00 46.91 334 THR A O 1
ATOM 2717 N N . PRO A 1 335 ? 89.048 9.329 -92.853 1.00 46.44 335 PRO A N 1
ATOM 2718 C CA . PRO A 1 335 ? 88.893 10.218 -91.692 1.00 46.44 335 PRO A CA 1
ATOM 2719 C C . PRO A 1 335 ? 87.536 10.953 -91.588 1.00 46.44 335 PRO A C 1
ATOM 2721 O O . PRO A 1 335 ? 86.832 11.140 -92.572 1.00 46.44 335 PRO A O 1
ATOM 2724 N N . LEU A 1 336 ? 87.254 11.434 -90.366 1.00 43.88 336 LEU A N 1
ATOM 2725 C CA . LEU A 1 336 ? 86.282 12.482 -89.985 1.00 43.88 336 LEU A CA 1
ATOM 2726 C C . LEU A 1 336 ? 84.829 12.073 -89.636 1.00 43.88 336 LEU A C 1
ATOM 2728 O O . LEU A 1 336 ? 83.848 12.442 -90.267 1.00 43.88 336 LEU A O 1
ATOM 2732 N N . ASP A 1 337 ? 84.710 11.320 -88.542 1.00 53.72 337 ASP A N 1
ATOM 2733 C CA . ASP A 1 337 ? 84.228 11.817 -87.231 1.00 53.72 337 ASP A CA 1
ATOM 2734 C C . ASP A 1 337 ? 82.865 12.546 -87.094 1.00 53.72 337 ASP A C 1
ATOM 2736 O O . ASP A 1 337 ? 82.680 13.370 -86.198 1.00 53.72 337 ASP A O 1
ATOM 2740 N N . VAL A 1 338 ? 81.862 12.210 -87.914 1.00 55.44 338 VAL A N 1
ATOM 2741 C CA . VAL A 1 338 ? 80.455 12.635 -87.678 1.00 55.44 338 VAL A CA 1
ATOM 2742 C C . VAL A 1 338 ? 79.608 11.532 -87.024 1.00 55.44 338 VAL A C 1
ATOM 2744 O O . VAL A 1 338 ? 78.722 11.801 -86.215 1.00 55.44 338 VAL A O 1
ATOM 2747 N N . ARG A 1 339 ? 79.893 10.257 -87.319 1.00 57.28 339 ARG A N 1
ATOM 2748 C CA . ARG A 1 339 ? 79.105 9.128 -86.788 1.00 57.28 339 ARG A CA 1
ATOM 2749 C C . ARG A 1 339 ? 79.380 8.862 -85.307 1.00 57.28 339 ARG A C 1
ATOM 2751 O O . ARG A 1 339 ? 78.438 8.719 -84.539 1.00 57.28 339 ARG A O 1
ATOM 2758 N N . LYS A 1 340 ? 80.653 8.902 -84.890 1.00 57.59 340 LYS A N 1
ATOM 2759 C CA . LYS A 1 340 ? 81.038 8.777 -83.473 1.00 57.59 340 LYS A CA 1
ATOM 2760 C C . LYS A 1 340 ? 80.549 9.956 -82.639 1.00 57.59 340 LYS A C 1
ATOM 2762 O O . LYS A 1 340 ? 80.126 9.752 -81.510 1.00 57.59 340 LYS A O 1
ATOM 2767 N N . THR A 1 341 ? 80.546 11.171 -83.186 1.00 61.47 341 THR A N 1
ATOM 2768 C CA . THR A 1 341 ? 79.985 12.345 -82.501 1.00 61.47 341 THR A CA 1
ATOM 2769 C C . THR A 1 341 ? 78.458 12.280 -82.411 1.00 61.47 341 THR A C 1
ATOM 2771 O O . THR A 1 341 ? 77.913 12.623 -81.365 1.00 61.47 341 THR A O 1
ATOM 2774 N N . MET A 1 342 ? 77.750 11.773 -83.429 1.00 64.75 342 MET A N 1
ATOM 2775 C CA . MET A 1 342 ? 76.305 11.502 -83.337 1.00 64.75 342 MET A CA 1
ATOM 2776 C C . MET A 1 342 ? 75.964 10.394 -82.332 1.00 64.75 342 MET A C 1
ATOM 2778 O O . MET A 1 342 ? 75.069 10.593 -81.518 1.00 64.75 342 MET A O 1
ATOM 2782 N N . GLU A 1 343 ? 76.677 9.266 -82.332 1.00 70.62 343 GLU A N 1
ATOM 2783 C CA . GLU A 1 343 ? 76.466 8.173 -81.367 1.00 70.62 343 GLU A CA 1
ATOM 2784 C C . GLU A 1 343 ? 76.817 8.596 -79.933 1.00 70.62 343 GLU A C 1
ATOM 2786 O O . GLU A 1 343 ? 76.084 8.279 -78.994 1.00 70.62 343 GLU A O 1
ATOM 2791 N N . LEU A 1 344 ? 77.883 9.384 -79.751 1.00 72.44 344 LEU A N 1
ATOM 2792 C CA . LEU A 1 344 ? 78.258 9.951 -78.454 1.00 72.44 344 LEU A CA 1
ATOM 2793 C C . LEU A 1 344 ? 77.230 10.985 -77.966 1.00 72.44 344 LEU A C 1
ATOM 2795 O O . LEU A 1 344 ? 76.900 11.013 -76.785 1.00 72.44 344 LEU A O 1
ATOM 2799 N N . ASN A 1 345 ? 76.668 11.807 -78.857 1.00 73.06 345 ASN A N 1
ATOM 2800 C CA . ASN A 1 345 ? 75.586 12.730 -78.502 1.00 73.06 345 ASN A CA 1
ATOM 2801 C C . ASN A 1 345 ? 74.269 11.994 -78.209 1.00 73.06 345 ASN A C 1
ATOM 2803 O O . ASN A 1 345 ? 73.563 12.378 -77.280 1.00 73.06 345 ASN A O 1
ATOM 2807 N N . LEU A 1 346 ? 73.951 10.919 -78.937 1.00 78.75 346 LEU A N 1
ATOM 2808 C CA . LEU A 1 346 ? 72.766 10.095 -78.688 1.00 78.75 346 LEU A CA 1
ATOM 2809 C C . LEU A 1 346 ? 72.857 9.396 -77.325 1.00 78.75 346 LEU A C 1
ATOM 2811 O O . LEU A 1 346 ? 71.926 9.481 -76.531 1.00 78.75 346 LEU A O 1
ATOM 2815 N N . THR A 1 347 ? 73.998 8.774 -77.023 1.00 77.81 347 THR A N 1
ATOM 2816 C CA . THR A 1 347 ? 74.252 8.124 -75.725 1.00 77.81 347 THR A CA 1
ATOM 2817 C C . THR A 1 347 ? 74.327 9.134 -74.582 1.00 77.81 347 THR A C 1
ATOM 2819 O O . THR A 1 347 ? 73.794 8.877 -73.506 1.00 77.81 347 THR A O 1
ATOM 2822 N N . LYS A 1 348 ? 74.899 10.325 -74.800 1.00 79.62 348 LYS A N 1
ATOM 2823 C CA . LYS A 1 348 ? 74.882 11.419 -73.816 1.00 79.62 348 LYS A CA 1
ATOM 2824 C C . LYS A 1 348 ? 73.464 11.932 -73.545 1.00 79.62 348 LYS A C 1
ATOM 2826 O O . LYS A 1 348 ? 73.134 12.184 -72.389 1.00 79.62 348 LYS A O 1
ATOM 2831 N N . ASN A 1 349 ? 72.622 12.038 -74.573 1.00 81.62 349 ASN A N 1
ATOM 2832 C CA . ASN A 1 349 ? 71.215 12.414 -74.421 1.00 81.62 349 ASN A CA 1
ATOM 2833 C C . ASN A 1 349 ? 70.417 11.320 -73.699 1.00 81.62 349 ASN A C 1
ATOM 2835 O O . ASN A 1 349 ? 69.710 11.626 -72.746 1.00 81.62 349 ASN A O 1
ATOM 2839 N N . GLN A 1 350 ? 70.600 10.048 -74.066 1.00 86.56 350 GLN A N 1
ATOM 2840 C CA . GLN A 1 350 ? 69.975 8.912 -73.378 1.00 86.56 350 GLN A CA 1
ATOM 2841 C C . GLN A 1 350 ? 70.395 8.828 -71.907 1.00 86.56 350 GLN A C 1
ATOM 2843 O O . GLN A 1 350 ? 69.544 8.651 -71.042 1.00 86.56 350 GLN A O 1
ATOM 2848 N N . ASN A 1 351 ? 71.680 9.023 -71.600 1.00 85.31 351 ASN A N 1
ATOM 2849 C CA . ASN A 1 351 ? 72.168 9.065 -70.221 1.00 85.31 351 ASN A CA 1
ATOM 2850 C C . ASN A 1 351 ? 71.633 10.285 -69.462 1.00 85.31 351 ASN A C 1
ATOM 2852 O O . ASN A 1 351 ? 71.298 10.165 -68.289 1.00 85.31 351 ASN A O 1
ATOM 2856 N N . SER A 1 352 ? 71.500 11.445 -70.115 1.00 87.81 352 SER A N 1
ATOM 2857 C CA . SER A 1 352 ? 70.874 12.623 -69.503 1.00 87.81 352 SER A CA 1
ATOM 2858 C C . SER A 1 352 ? 69.390 12.396 -69.204 1.00 87.81 352 SER A C 1
ATOM 2860 O O . SER A 1 352 ? 68.924 12.803 -68.142 1.00 87.81 352 SER A O 1
ATOM 2862 N N . ASP A 1 353 ? 68.653 11.733 -70.094 1.00 89.06 353 ASP A N 1
ATOM 2863 C CA . ASP A 1 353 ? 67.238 11.415 -69.893 1.00 89.06 353 ASP A CA 1
ATOM 2864 C C . ASP A 1 353 ? 67.039 10.321 -68.838 1.00 89.06 353 ASP A C 1
ATOM 2866 O O . ASP A 1 353 ? 66.121 10.418 -68.022 1.00 89.06 353 ASP A O 1
ATOM 2870 N N . LEU A 1 354 ? 67.918 9.314 -68.797 1.00 89.44 354 LEU A N 1
ATOM 2871 C CA . LEU A 1 354 ? 67.947 8.316 -67.726 1.00 89.44 354 LEU A CA 1
ATOM 2872 C C . LEU A 1 354 ? 68.261 8.959 -66.376 1.00 89.44 354 LEU A C 1
ATOM 2874 O O . LEU A 1 354 ? 67.569 8.658 -65.408 1.00 89.44 354 LEU A O 1
ATOM 2878 N N . GLN A 1 355 ? 69.225 9.882 -66.317 1.00 90.69 355 GLN A N 1
ATOM 2879 C CA . GLN A 1 355 ? 69.536 10.620 -65.094 1.00 90.69 355 GLN A CA 1
ATOM 2880 C C . GLN A 1 355 ? 68.338 11.456 -64.634 1.00 90.69 355 GLN A C 1
ATOM 2882 O O . GLN A 1 355 ? 67.935 11.353 -63.485 1.00 90.69 355 GLN A O 1
ATOM 2887 N N . LYS A 1 356 ? 67.683 12.199 -65.537 1.00 92.00 356 LYS A N 1
ATOM 2888 C CA . LYS A 1 356 ? 66.463 12.954 -65.198 1.00 92.00 356 LYS A CA 1
ATOM 2889 C C . LYS A 1 356 ? 65.343 12.050 -64.685 1.00 92.00 356 LYS A C 1
ATOM 2891 O O . LYS A 1 356 ? 64.636 12.427 -63.756 1.00 92.00 356 LYS A O 1
ATOM 2896 N N . ARG A 1 357 ? 65.152 10.870 -65.288 1.00 91.56 357 ARG A N 1
ATOM 2897 C CA . ARG A 1 357 ? 64.163 9.887 -64.817 1.00 91.56 357 ARG A CA 1
ATOM 2898 C C . ARG A 1 357 ? 64.535 9.327 -63.450 1.00 91.56 357 ARG A C 1
ATOM 2900 O O . ARG A 1 357 ? 63.643 9.166 -62.628 1.00 91.56 357 ARG A O 1
ATOM 2907 N N . TYR A 1 358 ? 65.815 9.051 -63.214 1.00 93.50 358 TYR A N 1
ATOM 2908 C CA . TYR A 1 358 ? 66.322 8.611 -61.919 1.00 93.50 358 TYR A CA 1
ATOM 2909 C C . TYR A 1 358 ? 66.085 9.679 -60.844 1.00 93.50 358 TYR A C 1
ATOM 2911 O O . TYR A 1 358 ? 65.466 9.373 -59.831 1.00 93.50 358 TYR A O 1
ATOM 2919 N N . ASP A 1 359 ? 66.444 10.937 -61.112 1.00 91.62 359 ASP A N 1
ATOM 2920 C CA . ASP A 1 359 ? 66.231 12.058 -60.190 1.00 91.62 359 ASP A CA 1
ATOM 2921 C C . ASP A 1 359 ? 64.728 12.252 -59.887 1.00 91.62 359 ASP A C 1
ATOM 2923 O O . ASP A 1 359 ? 64.332 12.443 -58.738 1.00 91.62 359 ASP A O 1
ATOM 2927 N N . GLN A 1 360 ? 63.855 12.137 -60.898 1.00 92.31 360 GLN A N 1
ATOM 2928 C CA . GLN A 1 360 ? 62.396 12.166 -60.707 1.00 92.31 360 GLN A CA 1
ATOM 2929 C C . GLN A 1 360 ? 61.885 10.993 -59.864 1.00 92.31 360 GLN A C 1
ATOM 2931 O O . GLN A 1 360 ? 60.960 11.161 -59.066 1.00 92.31 360 GLN A O 1
ATOM 2936 N N . LEU A 1 361 ? 62.446 9.799 -60.058 1.00 92.88 361 LEU A N 1
ATOM 2937 C CA . LEU A 1 361 ? 62.096 8.615 -59.280 1.00 92.88 361 LEU A CA 1
ATOM 2938 C C . LEU A 1 361 ? 62.541 8.781 -57.821 1.00 92.88 361 LEU A C 1
ATOM 2940 O O . LEU A 1 361 ? 61.787 8.440 -56.916 1.00 92.88 361 LEU A O 1
ATOM 2944 N N . GLU A 1 362 ? 63.723 9.353 -57.593 1.00 94.12 362 GLU A N 1
ATOM 2945 C CA . GLU A 1 362 ? 64.264 9.627 -56.262 1.00 94.12 362 GLU A CA 1
ATOM 2946 C C . GLU A 1 362 ? 63.416 10.656 -55.500 1.00 94.12 362 GLU A C 1
ATOM 2948 O O . GLU A 1 362 ? 63.136 10.458 -54.317 1.00 94.12 362 GLU A O 1
ATOM 2953 N N . VAL A 1 363 ? 62.924 11.700 -56.180 1.00 93.94 363 VAL A N 1
ATOM 2954 C CA . VAL A 1 363 ? 61.946 12.641 -55.606 1.00 93.94 363 VAL A CA 1
ATOM 2955 C C . VAL A 1 363 ? 60.653 11.916 -55.225 1.00 93.94 363 VAL A C 1
ATOM 2957 O O . VAL A 1 363 ? 60.231 12.004 -54.078 1.00 93.94 363 VAL A O 1
ATOM 2960 N N . LYS A 1 364 ? 60.074 11.102 -56.120 1.00 93.88 364 LYS A N 1
ATOM 2961 C CA . LYS A 1 364 ? 58.859 10.324 -55.807 1.00 93.88 364 LYS A CA 1
ATOM 2962 C C . LYS A 1 364 ? 59.049 9.364 -54.630 1.00 93.88 364 LYS A C 1
ATOM 2964 O O . LYS A 1 364 ? 58.136 9.212 -53.820 1.00 93.88 364 LYS A O 1
ATOM 2969 N N . PHE A 1 365 ? 60.207 8.708 -54.531 1.00 94.31 365 PHE A N 1
ATOM 2970 C CA . PHE A 1 365 ? 60.538 7.845 -53.394 1.00 94.31 365 PHE A CA 1
ATOM 2971 C C . PHE A 1 365 ? 60.673 8.628 -52.089 1.00 94.31 365 PHE A C 1
ATOM 2973 O O . PHE A 1 365 ? 60.267 8.137 -51.038 1.00 94.31 365 PHE A O 1
ATOM 2980 N N . ARG A 1 366 ? 61.225 9.843 -52.140 1.00 94.25 366 ARG A N 1
ATOM 2981 C CA . ARG A 1 366 ? 61.274 10.734 -50.979 1.00 94.25 366 ARG A CA 1
ATOM 2982 C C . ARG A 1 366 ? 59.869 11.143 -50.536 1.00 94.25 366 ARG A C 1
ATOM 2984 O O . ARG A 1 366 ? 59.562 10.973 -49.362 1.00 94.25 366 ARG A O 1
ATOM 2991 N N . ASP A 1 367 ? 59.021 11.569 -51.469 1.00 93.44 367 ASP A N 1
ATOM 2992 C CA . ASP A 1 367 ? 57.650 12.011 -51.181 1.00 93.44 367 ASP A CA 1
ATOM 2993 C C . ASP A 1 367 ? 56.799 10.869 -50.601 1.00 93.44 367 ASP A C 1
ATOM 2995 O O . ASP A 1 367 ? 56.135 11.028 -49.581 1.00 93.44 367 ASP A O 1
ATOM 2999 N N . THR A 1 368 ? 56.856 9.673 -51.199 1.00 92.44 368 THR A N 1
ATOM 3000 C CA . THR A 1 368 ? 56.172 8.483 -50.651 1.00 92.44 368 THR A CA 1
ATOM 3001 C C . THR A 1 368 ? 56.709 8.067 -49.286 1.00 92.44 368 THR A C 1
ATOM 3003 O O . THR A 1 368 ? 55.937 7.613 -48.444 1.00 92.44 368 THR A O 1
ATOM 3006 N N . ARG A 1 369 ? 58.013 8.222 -49.027 1.00 95.06 369 ARG A N 1
ATOM 3007 C CA . ARG A 1 369 ? 58.580 7.956 -47.701 1.00 95.06 369 ARG A CA 1
ATOM 3008 C C . ARG A 1 369 ? 58.061 8.944 -46.656 1.00 95.06 369 ARG A C 1
ATOM 3010 O O . ARG A 1 369 ? 57.767 8.514 -45.547 1.00 95.06 369 ARG A O 1
ATOM 3017 N N . GLU A 1 370 ? 57.945 10.224 -47.000 1.00 95.12 370 GLU A N 1
ATOM 3018 C CA . GLU A 1 370 ? 57.366 11.252 -46.126 1.00 95.12 370 GLU A CA 1
ATOM 3019 C C . GLU A 1 370 ? 55.884 10.964 -45.847 1.00 95.12 370 GLU A C 1
ATOM 3021 O O . GLU A 1 370 ? 55.493 10.869 -44.690 1.00 95.12 370 GLU A O 1
ATOM 3026 N N . GLN A 1 371 ? 55.099 10.634 -46.878 1.00 92.94 371 GLN A N 1
ATOM 3027 C CA . GLN A 1 371 ? 53.696 10.224 -46.717 1.00 92.94 371 GLN A CA 1
ATOM 3028 C C . GLN A 1 371 ? 53.528 8.987 -45.822 1.00 92.94 371 GLN A C 1
ATOM 3030 O O . GLN A 1 371 ? 52.605 8.921 -45.010 1.00 92.94 371 GLN A O 1
ATOM 3035 N N . LEU A 1 372 ? 54.410 7.989 -45.952 1.00 93.19 372 LEU A N 1
ATOM 3036 C CA . LEU A 1 372 ? 54.395 6.816 -45.075 1.00 93.19 372 LEU A CA 1
ATOM 3037 C C . LEU A 1 372 ? 54.768 7.180 -43.633 1.00 93.19 372 LEU A C 1
ATOM 3039 O O . LEU A 1 372 ? 54.184 6.629 -42.704 1.00 93.19 372 LEU A O 1
ATOM 3043 N N . GLN A 1 373 ? 55.713 8.100 -43.434 1.00 95.31 373 GLN A N 1
ATOM 3044 C CA . GLN A 1 373 ? 56.113 8.582 -42.111 1.00 95.31 373 GLN A CA 1
ATOM 3045 C C . GLN A 1 373 ? 54.964 9.327 -41.409 1.00 95.31 373 GLN A C 1
ATOM 3047 O O . GLN A 1 373 ? 54.714 9.092 -40.222 1.00 95.31 373 GLN A O 1
ATOM 3052 N N . ASP A 1 374 ? 54.240 10.171 -42.145 1.00 93.69 374 ASP A N 1
ATOM 3053 C CA . ASP A 1 374 ? 53.047 10.867 -41.657 1.00 93.69 374 ASP A CA 1
ATOM 3054 C C . ASP A 1 374 ? 51.941 9.864 -41.309 1.00 93.69 374 ASP A C 1
ATOM 3056 O O . ASP A 1 374 ? 51.413 9.877 -40.200 1.00 93.69 374 ASP A O 1
ATOM 3060 N N . SER A 1 375 ? 51.678 8.894 -42.192 1.00 92.75 375 SER A N 1
ATOM 3061 C CA . SER A 1 375 ? 50.679 7.848 -41.944 1.00 92.75 375 SER A CA 1
ATOM 3062 C C . SER A 1 375 ? 51.010 6.976 -40.723 1.00 92.75 375 SER A C 1
ATOM 3064 O O . SER A 1 375 ? 50.110 6.605 -39.967 1.00 92.75 375 SER A O 1
ATOM 3066 N N . ILE A 1 376 ? 52.293 6.673 -40.483 1.00 93.88 376 ILE A N 1
ATOM 3067 C CA . ILE A 1 376 ? 52.735 5.976 -39.265 1.00 93.88 376 ILE A CA 1
ATOM 3068 C C . ILE A 1 376 ? 52.452 6.836 -38.028 1.00 93.88 376 ILE A C 1
ATOM 3070 O O . ILE A 1 376 ? 51.935 6.320 -37.038 1.00 93.88 376 ILE A O 1
ATOM 3074 N N . SER A 1 377 ? 52.735 8.138 -38.094 1.00 94.06 377 SER A N 1
ATOM 3075 C CA . SER A 1 377 ? 52.489 9.075 -36.991 1.00 94.06 377 SER A CA 1
ATOM 3076 C C . SER A 1 377 ? 50.995 9.189 -36.661 1.00 94.06 377 SER A C 1
ATOM 3078 O O . SER A 1 377 ? 50.617 9.140 -35.488 1.00 94.06 377 SER A O 1
ATOM 3080 N N . ASP A 1 378 ? 50.132 9.239 -37.678 1.00 93.31 378 ASP A N 1
ATOM 3081 C CA . ASP A 1 378 ? 48.674 9.224 -37.514 1.00 93.31 378 ASP A CA 1
ATOM 3082 C C . ASP A 1 378 ? 48.183 7.907 -36.895 1.00 93.31 378 ASP A C 1
ATOM 3084 O O . ASP A 1 378 ? 47.341 7.910 -35.992 1.00 93.31 378 ASP A O 1
ATOM 3088 N N . CYS A 1 379 ? 48.751 6.767 -37.305 1.00 93.19 379 CYS A N 1
ATOM 3089 C CA . CYS A 1 379 ? 48.442 5.472 -36.696 1.00 93.19 379 CYS A CA 1
ATOM 3090 C C . CYS A 1 379 ? 48.859 5.422 -35.218 1.00 93.19 379 CYS A C 1
ATOM 3092 O O . CYS A 1 379 ? 48.118 4.899 -34.384 1.00 93.19 379 CYS A O 1
ATOM 3094 N N . GLU A 1 380 ? 50.019 5.977 -34.860 1.00 94.12 380 GLU A N 1
ATOM 3095 C CA . GLU A 1 380 ? 50.463 6.059 -33.464 1.00 94.12 380 GLU A CA 1
ATOM 3096 C C . GLU A 1 380 ? 49.540 6.939 -32.610 1.00 94.12 380 GLU A C 1
ATOM 3098 O O . GLU A 1 380 ? 49.264 6.603 -31.452 1.00 94.12 380 GLU A O 1
ATOM 3103 N N . LEU A 1 381 ? 49.038 8.047 -33.166 1.00 94.00 381 LEU A N 1
ATOM 3104 C CA . LEU A 1 381 ? 48.039 8.892 -32.511 1.00 94.00 381 LEU A CA 1
ATOM 3105 C C . LEU A 1 381 ? 46.717 8.141 -32.314 1.00 94.00 381 LEU A C 1
ATOM 3107 O O . LEU A 1 381 ? 46.207 8.109 -31.193 1.00 94.00 381 LEU A O 1
ATOM 3111 N N . ALA A 1 382 ? 46.227 7.450 -33.345 1.00 92.44 382 ALA A N 1
ATOM 3112 C CA . ALA A 1 382 ? 45.009 6.646 -33.264 1.00 92.44 382 ALA A CA 1
ATOM 3113 C C . ALA A 1 382 ? 45.120 5.514 -32.225 1.00 92.44 382 ALA A C 1
ATOM 3115 O O . ALA A 1 382 ? 44.168 5.229 -31.500 1.00 92.44 382 ALA A O 1
ATOM 3116 N N . VAL A 1 383 ? 46.294 4.887 -32.083 1.00 94.69 383 VAL A N 1
ATOM 3117 C CA . VAL A 1 383 ? 46.540 3.870 -31.044 1.00 94.69 383 VAL A CA 1
ATOM 3118 C C . VAL A 1 383 ? 46.493 4.479 -29.637 1.00 94.69 383 VAL A C 1
ATOM 3120 O O . VAL A 1 383 ? 45.931 3.865 -28.726 1.00 94.69 383 VAL A O 1
ATOM 3123 N N . LYS A 1 384 ? 47.048 5.682 -29.439 1.00 95.81 384 LYS A N 1
ATOM 3124 C CA . LYS A 1 384 ? 46.976 6.391 -28.147 1.00 95.81 384 LYS A CA 1
ATOM 3125 C C . LYS A 1 384 ? 45.541 6.783 -27.800 1.00 95.81 384 LYS A C 1
ATOM 3127 O O . LYS A 1 384 ? 45.129 6.592 -26.658 1.00 95.81 384 LYS A O 1
ATOM 3132 N N . GLU A 1 385 ? 44.786 7.283 -28.772 1.00 95.12 385 GLU A N 1
ATOM 3133 C CA . GLU A 1 385 ? 43.375 7.635 -28.601 1.00 95.12 385 GLU A CA 1
ATOM 3134 C C . GLU A 1 385 ? 42.521 6.402 -28.291 1.00 95.12 385 GLU A C 1
ATOM 3136 O O . GLU A 1 385 ? 41.761 6.406 -27.325 1.00 95.12 385 GLU A O 1
ATOM 3141 N N . LYS A 1 386 ? 42.721 5.300 -29.023 1.00 94.62 386 LYS A N 1
ATOM 3142 C CA . LYS A 1 386 ? 42.060 4.024 -28.735 1.00 94.62 386 LYS A CA 1
ATOM 3143 C C . LYS A 1 386 ? 42.307 3.577 -27.294 1.00 94.62 386 LYS A C 1
ATOM 3145 O O . LYS A 1 386 ? 41.363 3.197 -26.609 1.00 94.62 386 LYS A O 1
ATOM 3150 N N . LYS A 1 387 ? 43.553 3.650 -26.818 1.00 94.75 387 LYS A N 1
ATOM 3151 C CA . LYS A 1 387 ? 43.893 3.276 -25.439 1.00 94.75 387 LYS A CA 1
ATOM 3152 C C . LYS A 1 387 ? 43.194 4.176 -24.413 1.00 94.75 387 LYS A C 1
ATOM 3154 O O . LYS A 1 387 ? 42.691 3.680 -23.412 1.00 94.75 387 LYS A O 1
ATOM 3159 N N . LEU A 1 388 ? 43.120 5.482 -24.678 1.00 96.38 388 LEU A N 1
ATOM 3160 C CA . LEU A 1 388 ? 42.389 6.421 -23.826 1.00 96.38 388 LEU A CA 1
ATOM 3161 C C . LEU A 1 388 ? 40.893 6.074 -23.754 1.00 96.38 388 LEU A C 1
ATOM 3163 O O . LEU A 1 388 ? 40.316 6.090 -22.668 1.00 96.38 388 LEU A O 1
ATOM 3167 N N . LEU A 1 389 ? 40.278 5.737 -24.889 1.00 93.25 389 LEU A N 1
ATOM 3168 C CA . LEU A 1 389 ? 38.876 5.316 -24.952 1.00 93.25 389 LEU A CA 1
ATOM 3169 C C . LEU A 1 389 ? 38.644 3.977 -24.235 1.00 93.25 389 LEU A C 1
ATOM 3171 O O . LEU A 1 389 ? 37.646 3.828 -23.535 1.00 93.25 389 LEU A O 1
ATOM 3175 N N . GLU A 1 390 ? 39.566 3.019 -24.351 1.00 93.69 390 GLU A N 1
ATOM 3176 C CA . GLU A 1 390 ? 39.511 1.750 -23.611 1.00 93.69 390 GLU A CA 1
ATOM 3177 C C . GLU A 1 390 ? 39.581 1.973 -22.091 1.00 93.69 390 GLU A C 1
ATOM 3179 O O . GLU A 1 390 ? 38.785 1.389 -21.352 1.00 93.69 390 GLU A O 1
ATOM 3184 N N . ASP A 1 391 ? 40.456 2.869 -21.625 1.00 94.62 391 ASP A N 1
ATOM 3185 C CA . ASP A 1 391 ? 40.562 3.239 -20.208 1.00 94.62 391 ASP A CA 1
ATOM 3186 C C . ASP A 1 391 ? 39.293 3.956 -19.705 1.00 94.62 391 ASP A C 1
ATOM 3188 O O . ASP A 1 391 ? 38.835 3.714 -18.584 1.00 94.62 391 ASP A O 1
ATOM 3192 N N . GLN A 1 392 ? 38.692 4.829 -20.522 1.00 93.50 392 GLN A N 1
ATOM 3193 C CA . GLN A 1 392 ? 37.413 5.476 -20.204 1.00 93.50 392 GLN A CA 1
ATOM 3194 C C . GLN A 1 392 ? 36.269 4.461 -20.122 1.00 93.50 392 GLN A C 1
ATOM 3196 O O . GLN A 1 392 ? 35.464 4.506 -19.191 1.00 93.50 392 GLN A O 1
ATOM 3201 N N . LEU A 1 393 ? 36.222 3.510 -21.055 1.00 91.88 393 LEU A N 1
ATOM 3202 C CA . LEU A 1 393 ? 35.215 2.454 -21.082 1.00 91.88 393 LEU A CA 1
ATOM 3203 C C . LEU A 1 393 ? 35.353 1.528 -19.866 1.00 91.88 393 LEU A C 1
ATOM 3205 O O . LEU A 1 393 ? 34.347 1.137 -19.272 1.00 91.88 393 LEU A O 1
ATOM 3209 N N . LEU A 1 394 ? 36.584 1.214 -19.451 1.00 95.31 394 LEU A N 1
ATOM 3210 C CA . LEU A 1 394 ? 36.838 0.447 -18.234 1.00 95.31 394 LEU A CA 1
ATOM 3211 C C . LEU A 1 394 ? 36.313 1.176 -16.988 1.00 95.31 394 LEU A C 1
ATOM 3213 O O . LEU A 1 394 ? 35.588 0.569 -16.202 1.00 95.31 394 LEU A O 1
ATOM 3217 N N . LYS A 1 395 ? 36.594 2.478 -16.844 1.00 94.56 395 LYS A N 1
ATOM 3218 C CA . LYS A 1 395 ? 36.069 3.290 -15.730 1.00 94.56 395 LYS A CA 1
ATOM 3219 C C . LYS A 1 395 ? 34.542 3.328 -15.709 1.00 94.56 395 LYS A C 1
ATOM 3221 O O . LYS A 1 395 ? 33.950 3.103 -14.659 1.00 94.56 395 LYS A O 1
ATOM 3226 N N . ALA A 1 396 ? 33.903 3.526 -16.862 1.00 91.00 396 ALA A N 1
ATOM 3227 C CA . ALA A 1 396 ? 32.444 3.516 -16.962 1.00 91.00 396 ALA A CA 1
ATOM 3228 C C . ALA A 1 396 ? 31.845 2.155 -16.553 1.00 91.00 396 ALA A C 1
ATOM 3230 O O . ALA A 1 396 ? 30.818 2.100 -15.878 1.00 91.00 396 ALA A O 1
ATOM 3231 N N . ARG A 1 397 ? 32.503 1.040 -16.904 1.00 92.88 397 ARG A N 1
ATOM 3232 C CA . ARG A 1 397 ? 32.092 -0.304 -16.460 1.00 92.88 397 ARG A CA 1
ATOM 3233 C C . ARG A 1 397 ? 32.239 -0.494 -14.951 1.00 92.88 397 ARG A C 1
ATOM 3235 O O . ARG A 1 397 ? 31.371 -1.108 -14.338 1.00 92.88 397 ARG A O 1
ATOM 3242 N N . GLU A 1 398 ? 33.314 0.013 -14.354 1.00 95.00 398 GLU A N 1
ATOM 3243 C CA . GLU A 1 398 ? 33.506 -0.026 -12.900 1.00 95.00 398 GLU A CA 1
ATOM 3244 C C . GLU A 1 398 ? 32.458 0.817 -12.161 1.00 95.00 398 GLU A C 1
ATOM 3246 O O . GLU A 1 398 ? 31.960 0.394 -11.118 1.00 95.00 398 GLU A O 1
ATOM 3251 N N . GLU A 1 399 ? 32.090 1.980 -12.699 1.00 93.25 399 GLU A N 1
ATOM 3252 C CA . GLU A 1 399 ? 31.025 2.829 -12.154 1.00 93.25 399 GLU A CA 1
ATOM 3253 C C . GLU A 1 399 ? 29.653 2.155 -12.247 1.00 93.25 399 GLU A C 1
ATOM 3255 O O . GLU A 1 399 ? 28.943 2.102 -11.244 1.00 93.25 399 GLU A O 1
ATOM 3260 N N . LEU A 1 400 ? 29.312 1.554 -13.393 1.00 87.69 400 LEU A N 1
ATOM 3261 C CA . LEU A 1 400 ? 28.081 0.769 -13.545 1.00 87.69 400 LEU A CA 1
ATOM 3262 C C . LEU A 1 400 ? 28.019 -0.392 -12.546 1.00 87.69 400 LEU A C 1
ATOM 3264 O O . LEU A 1 400 ? 27.012 -0.560 -11.865 1.00 87.69 400 LEU A O 1
ATOM 3268 N N . ALA A 1 401 ? 29.116 -1.137 -12.375 1.00 91.38 401 ALA A N 1
ATOM 3269 C CA . ALA A 1 401 ? 29.173 -2.220 -11.395 1.00 91.38 401 ALA A CA 1
ATOM 3270 C C . ALA A 1 401 ? 28.973 -1.718 -9.951 1.00 91.38 401 ALA A C 1
ATOM 3272 O O . ALA A 1 401 ? 28.328 -2.390 -9.145 1.00 91.38 401 ALA A O 1
ATOM 3273 N N . ARG A 1 402 ? 29.491 -0.529 -9.608 1.00 93.19 402 ARG A N 1
ATOM 3274 C CA . ARG A 1 402 ? 29.240 0.096 -8.298 1.00 93.19 402 ARG A CA 1
ATOM 3275 C C . ARG A 1 402 ? 27.768 0.468 -8.133 1.00 93.19 402 ARG A C 1
ATOM 3277 O O . ARG A 1 402 ? 27.183 0.113 -7.110 1.00 93.19 402 ARG A O 1
ATOM 3284 N N . ILE A 1 403 ? 27.166 1.099 -9.141 1.00 88.38 403 ILE A N 1
ATOM 3285 C CA . ILE A 1 403 ? 25.742 1.467 -9.138 1.00 88.38 403 ILE A CA 1
ATOM 3286 C C . ILE A 1 403 ? 24.859 0.225 -8.962 1.00 88.38 403 ILE A C 1
ATOM 3288 O O . ILE A 1 403 ? 23.942 0.249 -8.141 1.00 88.38 403 ILE A O 1
ATOM 3292 N N . ASP A 1 404 ? 25.164 -0.880 -9.645 1.00 88.81 404 ASP A N 1
ATOM 3293 C CA . ASP A 1 404 ? 24.439 -2.145 -9.484 1.00 88.81 404 ASP A CA 1
ATOM 3294 C C . ASP A 1 404 ? 24.529 -2.666 -8.043 1.00 88.81 404 ASP A C 1
ATOM 3296 O O . ASP A 1 404 ? 23.515 -3.038 -7.443 1.00 88.81 404 ASP A O 1
ATOM 3300 N N . THR A 1 405 ? 25.725 -2.642 -7.440 1.00 92.69 405 THR A N 1
ATOM 3301 C CA . THR A 1 405 ? 25.889 -3.075 -6.043 1.00 92.69 405 THR A CA 1
ATOM 3302 C C . THR A 1 405 ? 25.147 -2.181 -5.055 1.00 92.69 405 THR A C 1
ATOM 3304 O O . THR A 1 405 ? 24.558 -2.689 -4.100 1.00 92.69 405 THR A O 1
ATOM 3307 N N . ASP A 1 406 ? 25.130 -0.866 -5.269 1.00 91.12 406 ASP A N 1
ATOM 3308 C CA . ASP A 1 406 ? 24.424 0.067 -4.391 1.00 91.12 406 ASP A CA 1
ATOM 3309 C C . ASP A 1 406 ? 22.905 -0.038 -4.566 1.00 91.12 406 ASP A C 1
ATOM 3311 O O . ASP A 1 406 ? 22.171 -0.037 -3.577 1.00 91.12 406 ASP A O 1
ATOM 3315 N N . THR A 1 407 ? 22.431 -0.274 -5.790 1.00 89.50 407 THR A N 1
ATOM 3316 C CA . THR A 1 407 ? 21.023 -0.586 -6.075 1.00 89.50 407 THR A CA 1
ATOM 3317 C C . THR A 1 407 ? 20.597 -1.877 -5.374 1.00 89.50 407 THR A C 1
ATOM 3319 O O . THR A 1 407 ? 19.523 -1.943 -4.770 1.00 89.50 407 THR A O 1
ATOM 3322 N N . GLN A 1 408 ? 21.452 -2.903 -5.376 1.00 89.44 408 GLN A N 1
ATOM 3323 C CA . GLN A 1 408 ? 21.178 -4.155 -4.673 1.00 89.44 408 GLN A CA 1
ATOM 3324 C C . GLN A 1 408 ? 21.144 -3.967 -3.147 1.00 89.44 408 GLN A C 1
ATOM 3326 O O . GLN A 1 408 ? 20.262 -4.524 -2.492 1.00 89.44 408 GLN A O 1
ATOM 3331 N N . LYS A 1 409 ? 22.042 -3.150 -2.575 1.00 90.50 409 LYS A N 1
ATOM 3332 C CA . LYS A 1 409 ? 22.007 -2.792 -1.144 1.00 90.50 409 LYS A CA 1
ATOM 3333 C C . LYS A 1 409 ? 20.739 -2.025 -0.779 1.00 90.50 409 LYS A C 1
ATOM 3335 O O . LYS A 1 409 ? 20.115 -2.357 0.222 1.00 90.50 409 LYS A O 1
ATOM 3340 N N . LEU A 1 410 ? 20.337 -1.047 -1.594 1.00 88.31 410 LEU A N 1
ATOM 3341 C CA . LEU A 1 410 ? 19.097 -0.291 -1.393 1.00 88.31 410 LEU A CA 1
ATOM 3342 C C . LEU A 1 410 ? 17.875 -1.209 -1.418 1.00 88.31 410 LEU A C 1
ATOM 3344 O O . LEU A 1 410 ? 17.012 -1.104 -0.553 1.00 88.31 410 LEU A O 1
ATOM 3348 N N . LYS A 1 411 ? 17.832 -2.164 -2.354 1.00 89.94 411 LYS A N 1
ATOM 3349 C CA . LYS A 1 411 ? 16.747 -3.148 -2.431 1.00 89.94 411 LYS A CA 1
ATOM 3350 C C . LYS A 1 411 ? 16.670 -4.032 -1.183 1.00 89.94 411 LYS A C 1
ATOM 3352 O O . LYS A 1 411 ? 15.574 -4.305 -0.707 1.00 89.94 411 LYS A O 1
ATOM 3357 N N . ILE A 1 412 ? 17.815 -4.464 -0.648 1.00 89.69 412 ILE A N 1
ATOM 3358 C CA . ILE A 1 412 ? 17.867 -5.237 0.603 1.00 89.69 412 ILE A CA 1
ATOM 3359 C C . ILE A 1 412 ? 17.391 -4.376 1.781 1.00 89.69 412 ILE A C 1
ATOM 3361 O O . ILE A 1 412 ? 16.514 -4.812 2.518 1.00 89.69 412 ILE A O 1
ATOM 3365 N N . SER A 1 413 ? 17.894 -3.141 1.903 1.00 89.69 413 SER A N 1
ATOM 3366 C CA . SER A 1 413 ? 17.488 -2.195 2.954 1.00 89.69 413 SER A CA 1
ATOM 3367 C C . SER A 1 413 ? 15.981 -1.938 2.938 1.00 89.69 413 SER A C 1
ATOM 3369 O O . SER A 1 413 ? 15.336 -1.980 3.979 1.00 89.69 413 SER A O 1
ATOM 3371 N N . PHE A 1 414 ? 15.402 -1.737 1.752 1.00 89.81 414 PHE A N 1
ATOM 3372 C CA . PHE A 1 414 ? 13.969 -1.510 1.591 1.00 89.81 414 PHE A CA 1
ATOM 3373 C C . PHE A 1 414 ? 13.126 -2.728 1.996 1.00 89.81 414 PHE A C 1
ATOM 3375 O O . PHE A 1 414 ? 12.092 -2.582 2.645 1.00 89.81 414 PHE A O 1
ATOM 3382 N N . GLU A 1 415 ? 13.551 -3.945 1.639 1.00 88.56 415 GLU A N 1
ATOM 3383 C CA . GLU A 1 415 ? 12.846 -5.166 2.053 1.00 88.56 415 GLU A CA 1
ATOM 3384 C C . GLU A 1 415 ? 12.959 -5.423 3.564 1.00 88.56 415 GLU A C 1
ATOM 3386 O O . GLU A 1 415 ? 12.019 -5.951 4.163 1.00 88.56 415 GLU A O 1
ATOM 3391 N N . ASP A 1 416 ? 14.070 -5.034 4.192 1.00 88.81 416 ASP A N 1
ATOM 3392 C CA . ASP A 1 416 ? 14.238 -5.117 5.644 1.00 88.81 416 ASP A CA 1
ATOM 3393 C C . ASP A 1 416 ? 13.356 -4.086 6.371 1.00 88.81 416 ASP A C 1
ATOM 3395 O O . ASP A 1 416 ? 12.593 -4.471 7.255 1.00 88.81 416 ASP A O 1
ATOM 3399 N N . GLU A 1 417 ? 13.332 -2.824 5.928 1.00 89.25 417 GLU A N 1
ATOM 3400 C CA . GLU A 1 417 ? 12.426 -1.789 6.460 1.00 89.25 417 GLU A CA 1
ATOM 3401 C C . GLU A 1 417 ? 10.950 -2.179 6.306 1.00 89.25 417 GLU A C 1
ATOM 3403 O O . GLU A 1 417 ? 10.146 -2.035 7.230 1.00 89.25 417 GLU A O 1
ATOM 3408 N N . LYS A 1 418 ? 10.581 -2.740 5.150 1.00 90.50 418 LYS A N 1
ATOM 3409 C CA . LYS A 1 418 ? 9.235 -3.266 4.906 1.00 90.50 418 LYS A CA 1
ATOM 3410 C C . LYS A 1 418 ? 8.896 -4.419 5.850 1.00 90.50 418 LYS A C 1
ATOM 3412 O O . LYS A 1 418 ? 7.758 -4.509 6.315 1.00 90.50 418 LYS A O 1
ATOM 3417 N N . ARG A 1 419 ? 9.851 -5.311 6.134 1.00 89.38 419 ARG A N 1
ATOM 3418 C CA . ARG A 1 419 ? 9.659 -6.412 7.089 1.00 89.38 419 ARG A CA 1
ATOM 3419 C C . ARG A 1 419 ? 9.449 -5.872 8.502 1.00 89.38 419 ARG A C 1
ATOM 3421 O O . ARG A 1 419 ? 8.516 -6.319 9.164 1.00 89.38 419 ARG A O 1
ATOM 3428 N N . ASP A 1 420 ? 10.243 -4.896 8.927 1.00 90.50 420 ASP A N 1
ATOM 3429 C CA . ASP A 1 420 ? 10.118 -4.271 10.247 1.00 90.50 420 ASP A CA 1
ATOM 3430 C C . ASP A 1 420 ? 8.777 -3.537 10.402 1.00 90.50 420 ASP A C 1
ATOM 3432 O O . ASP A 1 420 ? 8.083 -3.720 11.405 1.00 90.50 420 ASP A O 1
ATOM 3436 N N . ALA A 1 421 ? 8.342 -2.804 9.372 1.00 87.56 421 ALA A N 1
ATOM 3437 C CA . ALA A 1 421 ? 7.034 -2.151 9.350 1.00 87.56 421 ALA A CA 1
ATOM 3438 C C . ALA A 1 421 ? 5.873 -3.159 9.448 1.00 87.56 421 ALA A C 1
ATOM 3440 O O . ALA A 1 421 ? 4.897 -2.921 10.164 1.00 87.56 421 ALA A O 1
ATOM 3441 N N . LEU A 1 422 ? 5.973 -4.308 8.768 1.00 87.38 422 LEU A N 1
ATOM 3442 C CA . LEU A 1 422 ? 4.973 -5.377 8.860 1.00 87.38 422 LEU A CA 1
ATOM 3443 C C . LEU A 1 422 ? 4.931 -6.019 10.251 1.00 87.38 422 LEU A C 1
ATOM 3445 O O . LEU A 1 422 ? 3.840 -6.269 10.763 1.00 87.38 422 LEU A O 1
ATOM 3449 N N . VAL A 1 423 ? 6.089 -6.253 10.877 1.00 91.00 423 VAL A N 1
ATOM 3450 C CA . VAL A 1 423 ? 6.169 -6.781 12.250 1.00 91.00 423 VAL A CA 1
ATOM 3451 C C . VAL A 1 423 ? 5.539 -5.801 13.240 1.00 91.00 423 VAL A C 1
ATOM 3453 O O . VAL A 1 423 ? 4.751 -6.208 14.093 1.00 91.00 423 VAL A O 1
ATOM 3456 N N . GLN A 1 424 ? 5.818 -4.504 13.097 1.00 91.38 424 GLN A N 1
ATOM 3457 C CA . GLN A 1 424 ? 5.227 -3.472 13.947 1.00 91.38 424 GLN A CA 1
ATOM 3458 C C . GLN A 1 424 ? 3.700 -3.400 13.782 1.00 91.38 424 GLN A C 1
ATOM 3460 O O . GLN A 1 424 ? 2.973 -3.344 14.776 1.00 91.38 424 GLN A O 1
ATOM 3465 N N . LEU A 1 425 ? 3.205 -3.478 12.541 1.00 91.00 425 LEU A N 1
ATOM 3466 C CA . LEU A 1 425 ? 1.771 -3.528 12.255 1.00 91.00 425 LEU A CA 1
ATOM 3467 C C . LEU A 1 425 ? 1.112 -4.761 12.894 1.00 91.00 425 LEU A C 1
ATOM 3469 O O . LEU A 1 425 ? 0.031 -4.644 13.471 1.00 91.00 425 LEU A O 1
ATOM 3473 N N . GLU A 1 426 ? 1.748 -5.934 12.816 1.00 89.69 426 GLU A N 1
ATOM 3474 C CA . GLU A 1 426 ? 1.242 -7.172 13.420 1.00 89.69 426 GLU A CA 1
ATOM 3475 C C . GLU A 1 426 ? 1.145 -7.057 14.950 1.00 89.69 426 GLU A C 1
ATOM 3477 O O . GLU A 1 426 ? 0.117 -7.416 15.538 1.00 89.69 426 GLU A O 1
ATOM 3482 N N . ASP A 1 427 ? 2.170 -6.500 15.597 1.00 90.56 427 ASP A N 1
ATOM 3483 C CA . ASP A 1 427 ? 2.183 -6.277 17.043 1.00 90.56 427 ASP A CA 1
ATOM 3484 C C . ASP A 1 427 ? 1.100 -5.289 17.489 1.00 90.56 427 ASP A C 1
ATOM 3486 O O . ASP A 1 427 ? 0.413 -5.521 18.492 1.00 90.56 427 ASP A O 1
ATOM 3490 N N . ASP A 1 428 ? 0.891 -4.206 16.743 1.00 89.62 428 ASP A N 1
ATOM 3491 C CA . ASP A 1 428 ? -0.144 -3.223 17.056 1.00 89.62 428 ASP A CA 1
ATOM 3492 C C . ASP A 1 428 ? -1.554 -3.777 16.819 1.00 89.62 428 ASP A C 1
ATOM 3494 O O . ASP A 1 428 ? -2.449 -3.572 17.650 1.00 89.62 428 ASP A O 1
ATOM 3498 N N . LEU A 1 429 ? -1.745 -4.577 15.766 1.00 88.94 429 LEU A N 1
ATOM 3499 C CA . LEU A 1 429 ? -2.991 -5.301 15.519 1.00 88.94 429 LEU A CA 1
ATOM 3500 C C . LEU A 1 429 ? -3.289 -6.278 16.666 1.00 88.94 429 LEU A C 1
ATOM 3502 O O . LEU A 1 429 ? -4.412 -6.337 17.174 1.00 88.94 429 LEU A O 1
ATOM 3506 N N . LYS A 1 430 ? -2.273 -7.013 17.126 1.00 89.69 430 LYS A N 1
ATOM 3507 C CA . LYS A 1 430 ? -2.380 -7.960 18.240 1.00 89.69 430 LYS A CA 1
ATOM 3508 C C . LYS A 1 430 ? -2.731 -7.260 19.551 1.00 89.69 430 LYS A C 1
ATOM 3510 O O . LYS A 1 430 ? -3.633 -7.720 20.253 1.00 89.69 430 LYS A O 1
ATOM 3515 N N . LYS A 1 431 ? -2.093 -6.124 19.861 1.00 90.56 431 LYS A N 1
ATOM 3516 C CA . LYS A 1 431 ? -2.451 -5.284 21.020 1.00 90.56 431 LYS A CA 1
ATOM 3517 C C . LYS A 1 431 ? -3.892 -4.785 20.921 1.00 90.56 431 LYS A C 1
ATOM 3519 O O . LYS A 1 431 ? -4.621 -4.836 21.912 1.00 90.56 431 LYS A O 1
ATOM 3524 N N . HIS A 1 432 ? -4.321 -4.336 19.740 1.00 88.81 432 HIS A N 1
ATOM 3525 C CA . HIS A 1 432 ? -5.685 -3.862 19.516 1.00 88.81 432 HIS A CA 1
ATOM 3526 C C . HIS A 1 432 ? -6.720 -4.974 19.734 1.00 88.81 432 HIS A C 1
ATOM 3528 O O . HIS A 1 432 ? -7.680 -4.781 20.482 1.00 88.81 432 HIS A O 1
ATOM 3534 N N . TYR A 1 433 ? -6.502 -6.162 19.160 1.00 88.75 433 TYR A N 1
ATOM 3535 C CA . TYR A 1 433 ? -7.373 -7.319 19.377 1.00 88.75 433 TYR A CA 1
ATOM 3536 C C . TYR A 1 433 ? -7.407 -7.754 20.838 1.00 88.75 433 TYR A C 1
ATOM 3538 O O . TYR A 1 433 ? -8.483 -8.012 21.370 1.00 88.75 433 TYR A O 1
ATOM 3546 N N . GLN A 1 434 ? -6.258 -7.787 21.514 1.00 89.38 434 GLN A N 1
ATOM 3547 C CA . GLN A 1 434 ? -6.193 -8.149 22.926 1.00 89.38 434 GLN A CA 1
ATOM 3548 C C . GLN A 1 434 ? -6.954 -7.146 23.805 1.00 89.38 434 GLN A C 1
ATOM 3550 O O . GLN A 1 434 ? -7.691 -7.552 24.703 1.00 89.38 434 GLN A O 1
ATOM 3555 N N . LYS A 1 435 ? -6.846 -5.844 23.511 1.00 90.31 435 LYS A N 1
ATOM 3556 C CA . LYS A 1 435 ? -7.624 -4.799 24.189 1.00 90.31 435 LYS A CA 1
ATOM 3557 C C . LYS A 1 435 ? -9.123 -4.937 23.913 1.00 90.31 435 LYS A C 1
ATOM 3559 O O . LYS A 1 435 ? -9.918 -4.850 24.844 1.00 90.31 435 LYS A O 1
ATOM 3564 N N . SER A 1 436 ? -9.508 -5.191 22.663 1.00 89.94 436 SER A N 1
ATOM 3565 C CA . SER A 1 436 ? -10.907 -5.399 22.272 1.00 89.94 436 SER A CA 1
ATOM 3566 C C . SER A 1 436 ? -11.523 -6.618 22.969 1.00 89.94 436 SER A C 1
ATOM 3568 O O . SER A 1 436 ? -12.603 -6.509 23.546 1.00 89.94 436 SER A O 1
ATOM 3570 N N . LEU A 1 437 ? -10.800 -7.743 23.012 1.00 87.19 437 LEU A N 1
ATOM 3571 C CA . LEU A 1 437 ? -11.196 -8.948 23.747 1.00 87.19 437 LEU A CA 1
ATOM 3572 C C . LEU A 1 437 ? -11.334 -8.688 25.249 1.00 87.19 437 LEU A C 1
ATOM 3574 O O . LEU A 1 437 ? -12.293 -9.156 25.859 1.00 87.19 437 LEU A O 1
ATOM 3578 N N . SER A 1 438 ? -10.410 -7.925 25.842 1.00 89.00 438 SER A N 1
ATOM 3579 C CA . SER A 1 438 ? -10.492 -7.540 27.254 1.00 89.00 438 SER A CA 1
ATOM 3580 C C . SER A 1 438 ? -11.778 -6.762 27.537 1.00 89.00 438 SER A C 1
ATOM 3582 O O . SER A 1 438 ? -12.535 -7.161 28.417 1.00 89.00 438 SER A O 1
ATOM 3584 N N . ILE A 1 439 ? -12.071 -5.728 26.740 1.00 86.94 439 ILE A N 1
ATOM 3585 C CA . ILE A 1 439 ? -13.281 -4.904 26.891 1.00 86.94 439 ILE A CA 1
ATOM 3586 C C . ILE A 1 439 ? -14.547 -5.751 26.707 1.00 86.94 439 ILE A C 1
ATOM 3588 O O . ILE A 1 439 ? -15.469 -5.662 27.511 1.00 86.94 439 ILE A O 1
ATOM 3592 N N . GLN A 1 440 ? -14.594 -6.623 25.694 1.00 85.50 440 GLN A N 1
ATOM 3593 C CA . GLN A 1 440 ? -15.732 -7.528 25.499 1.00 85.50 440 GLN A CA 1
ATOM 3594 C C . GLN A 1 440 ? -15.925 -8.476 26.686 1.00 85.50 440 GLN A C 1
ATOM 3596 O O . GLN A 1 440 ? -17.053 -8.683 27.129 1.00 85.50 440 GLN A O 1
ATOM 3601 N N . SER A 1 441 ? -14.839 -9.031 27.230 1.00 84.50 441 SER A N 1
ATOM 3602 C CA . SER A 1 441 ? -14.917 -9.911 28.398 1.00 84.50 441 SER A CA 1
ATOM 3603 C C . SER A 1 441 ? -15.403 -9.182 29.653 1.00 84.50 441 SER A C 1
ATOM 3605 O O . SER A 1 441 ? -16.109 -9.766 30.471 1.00 84.50 441 SER A O 1
ATOM 3607 N N . GLU A 1 442 ? -15.061 -7.902 29.789 1.00 87.50 442 GLU A N 1
ATOM 3608 C CA . GLU A 1 442 ? -15.465 -7.052 30.904 1.00 87.50 442 GLU A CA 1
ATOM 3609 C C . GLU A 1 442 ? -16.940 -6.645 30.788 1.00 87.50 442 GLU A C 1
ATOM 3611 O O . GLU A 1 442 ? -17.689 -6.788 31.753 1.00 87.50 442 GLU A O 1
ATOM 3616 N N . ASN A 1 443 ? -17.399 -6.292 29.583 1.00 84.88 443 ASN A N 1
ATOM 3617 C CA . ASN A 1 443 ? -18.814 -6.041 29.298 1.00 84.88 443 ASN A CA 1
ATOM 3618 C C . ASN A 1 443 ? -19.679 -7.275 29.585 1.00 84.88 443 ASN A C 1
ATOM 3620 O O . ASN A 1 443 ? -20.680 -7.168 30.288 1.00 84.88 443 ASN A O 1
ATOM 3624 N N . LEU A 1 444 ? -19.261 -8.462 29.130 1.00 85.31 444 LEU A N 1
ATOM 3625 C CA . LEU A 1 444 ? -19.978 -9.712 29.412 1.00 85.31 444 LEU A CA 1
ATOM 3626 C C . LEU A 1 444 ? -20.008 -10.041 30.911 1.00 85.31 444 LEU A C 1
ATOM 3628 O O . LEU A 1 444 ? -21.008 -10.554 31.411 1.00 85.31 444 LEU A O 1
ATOM 3632 N N . ARG A 1 445 ? -18.935 -9.740 31.656 1.00 84.94 445 ARG A N 1
ATOM 3633 C CA . ARG A 1 445 ? -18.930 -9.878 33.123 1.00 84.94 445 ARG A CA 1
ATOM 3634 C C . ARG A 1 445 ? -19.913 -8.918 33.783 1.00 84.94 445 ARG A C 1
ATOM 3636 O O . ARG A 1 445 ? -20.628 -9.338 34.689 1.00 84.94 445 ARG A O 1
ATOM 3643 N N . HIS A 1 446 ? -19.969 -7.664 33.338 1.00 83.75 446 HIS A N 1
ATOM 3644 C CA . HIS A 1 446 ? -20.936 -6.693 33.844 1.00 83.75 446 HIS A CA 1
ATOM 3645 C C . HIS A 1 446 ? -22.380 -7.099 33.534 1.00 83.75 446 HIS A C 1
ATOM 3647 O O . HIS A 1 446 ? -23.218 -7.054 34.433 1.00 83.75 446 HIS A O 1
ATOM 3653 N N . GLU A 1 447 ? -22.668 -7.566 32.318 1.00 85.81 447 GLU A N 1
ATOM 3654 C CA . GLU A 1 447 ? -23.989 -8.083 31.940 1.00 85.81 447 GLU A CA 1
ATOM 3655 C C . GLU A 1 447 ? -24.387 -9.299 32.785 1.00 85.81 447 GLU A C 1
ATOM 3657 O O . GLU A 1 447 ? -25.497 -9.343 33.317 1.00 85.81 447 GLU A O 1
ATOM 3662 N N . LEU A 1 448 ? -23.472 -10.256 32.980 1.00 82.94 448 LEU A N 1
ATOM 3663 C CA . LEU A 1 448 ? -23.712 -11.431 33.819 1.00 82.94 448 LEU A CA 1
ATOM 3664 C C . LEU A 1 448 ? -23.970 -11.044 35.280 1.00 82.94 448 LEU A C 1
ATOM 3666 O O . LEU A 1 448 ? -24.876 -11.591 35.908 1.00 82.94 448 LEU A O 1
ATOM 3670 N N . ASN A 1 449 ? -23.189 -10.112 35.828 1.00 80.69 449 ASN A N 1
ATOM 3671 C CA . ASN A 1 449 ? -23.371 -9.642 37.199 1.00 80.69 449 ASN A CA 1
ATOM 3672 C C . ASN A 1 449 ? -24.692 -8.882 37.357 1.00 80.69 449 ASN A C 1
ATOM 3674 O O . ASN A 1 449 ? -25.416 -9.144 38.310 1.00 80.69 449 ASN A O 1
ATOM 3678 N N . SER A 1 450 ? -25.058 -8.030 36.394 1.00 83.25 450 SER A N 1
ATOM 3679 C CA . SER A 1 450 ? -26.353 -7.342 36.389 1.00 83.25 450 SER A CA 1
ATOM 3680 C C . SER A 1 450 ? -27.524 -8.326 36.294 1.00 83.25 450 SER A C 1
ATOM 3682 O O . SER A 1 450 ? -28.529 -8.163 36.985 1.00 83.25 450 SER A O 1
ATOM 3684 N N . ALA A 1 451 ? -27.403 -9.379 35.479 1.00 79.88 451 ALA A N 1
ATOM 3685 C CA . ALA A 1 451 ? -28.414 -10.430 35.385 1.00 79.88 451 ALA A CA 1
ATOM 3686 C C . ALA A 1 451 ? -28.561 -11.201 36.707 1.00 79.88 451 ALA A C 1
ATOM 3688 O O . ALA A 1 451 ? -29.681 -11.383 37.181 1.00 79.88 451 ALA A O 1
ATOM 3689 N N . LYS A 1 452 ? -27.441 -11.583 37.339 1.00 82.00 452 LYS A N 1
ATOM 3690 C CA . LYS A 1 452 ? -27.442 -12.226 38.663 1.00 82.00 452 LYS A CA 1
ATOM 3691 C C . LYS A 1 452 ? -28.052 -11.329 39.734 1.00 82.00 452 LYS A C 1
ATOM 3693 O O . LYS A 1 452 ? -28.829 -11.805 40.549 1.00 82.00 452 LYS A O 1
ATOM 3698 N N . GLU A 1 453 ? -27.731 -10.041 39.730 1.00 81.94 453 GLU A N 1
ATOM 3699 C CA . GLU A 1 453 ? -28.283 -9.083 40.687 1.00 81.94 453 GLU A CA 1
ATOM 3700 C C . GLU A 1 453 ? -29.800 -8.928 40.515 1.00 81.94 453 GLU A C 1
ATOM 3702 O O . GLU A 1 453 ? -30.541 -8.944 41.495 1.00 81.94 453 GLU A O 1
ATOM 3707 N N . LYS A 1 454 ? -30.294 -8.867 39.270 1.00 84.50 454 LYS A N 1
ATOM 3708 C CA . LYS A 1 454 ? -31.738 -8.879 38.983 1.00 84.50 454 LYS A CA 1
ATOM 3709 C C . LYS A 1 454 ? -32.414 -10.158 39.477 1.00 84.50 454 LYS A C 1
ATOM 3711 O O . LYS A 1 454 ? -33.493 -10.068 40.056 1.00 84.50 454 LYS A O 1
ATOM 3716 N N . GLU A 1 455 ? -31.793 -11.319 39.275 1.00 85.00 455 GLU A N 1
ATOM 3717 C CA . GLU A 1 455 ? -32.308 -12.611 39.749 1.00 85.00 455 GLU A CA 1
ATOM 3718 C C . GLU A 1 455 ? -32.345 -12.676 41.283 1.00 85.00 455 GLU A C 1
ATOM 3720 O O . GLU A 1 455 ? -33.371 -13.029 41.860 1.00 85.00 455 GLU A O 1
ATOM 3725 N N . VAL A 1 456 ? -31.268 -12.259 41.956 1.00 81.44 456 VAL A N 1
ATOM 3726 C CA . VAL A 1 456 ? -31.206 -12.186 43.424 1.00 81.44 456 VAL A CA 1
ATOM 3727 C C . VAL A 1 456 ? -32.268 -11.230 43.963 1.00 81.44 456 VAL A C 1
ATOM 3729 O O . VAL A 1 456 ? -32.990 -11.582 44.895 1.00 81.44 456 VAL A O 1
ATOM 3732 N N . ASN A 1 457 ? -32.429 -10.054 43.354 1.00 83.75 457 ASN A N 1
ATOM 3733 C CA . ASN A 1 457 ? -33.452 -9.088 43.753 1.00 83.75 457 ASN A CA 1
ATOM 3734 C C . ASN A 1 457 ? -34.875 -9.630 43.548 1.00 83.75 457 ASN A C 1
ATOM 3736 O O . ASN A 1 457 ? -35.736 -9.395 44.394 1.00 83.75 457 ASN A O 1
ATOM 3740 N N . ALA A 1 458 ? -35.131 -10.368 42.463 1.00 81.94 458 ALA A N 1
ATOM 3741 C CA . ALA A 1 458 ? -36.422 -11.010 42.222 1.00 81.94 458 ALA A CA 1
ATOM 3742 C C . ALA A 1 458 ? -36.726 -12.087 43.276 1.00 81.94 458 ALA A C 1
ATOM 3744 O O . ALA A 1 458 ? -37.778 -12.035 43.907 1.00 81.94 458 ALA A O 1
ATOM 3745 N N . LEU A 1 459 ? -35.772 -12.987 43.541 1.00 80.50 459 LEU A N 1
ATOM 3746 C CA . LEU A 1 459 ? -35.908 -14.026 44.568 1.00 80.50 459 LEU A CA 1
ATOM 3747 C C . LEU A 1 459 ? -36.077 -13.433 45.974 1.00 80.50 459 LEU A C 1
ATOM 3749 O O . LEU A 1 459 ? -36.821 -13.970 46.789 1.00 80.50 459 LEU A O 1
ATOM 3753 N N . THR A 1 460 ? -35.415 -12.312 46.266 1.00 81.62 460 THR A N 1
ATOM 3754 C CA . THR A 1 460 ? -35.539 -11.625 47.562 1.00 81.62 460 THR A CA 1
ATOM 3755 C C . THR A 1 460 ? -36.932 -11.021 47.747 1.00 81.62 460 THR A C 1
ATOM 3757 O O . THR A 1 460 ? -37.479 -11.087 48.847 1.00 81.62 460 THR A O 1
ATOM 3760 N N . ARG A 1 461 ? -37.540 -10.470 46.684 1.00 85.62 461 ARG A N 1
ATOM 3761 C CA . ARG A 1 461 ? -38.937 -10.003 46.730 1.00 85.62 461 ARG A CA 1
ATOM 3762 C C . ARG A 1 461 ? -39.912 -11.157 46.924 1.00 85.62 461 ARG A C 1
ATOM 3764 O O . ARG A 1 461 ? -40.766 -11.062 47.796 1.00 85.62 461 ARG A O 1
ATOM 3771 N N . GLU A 1 462 ? -39.739 -12.251 46.185 1.00 85.62 462 GLU A N 1
ATOM 3772 C CA . GLU A 1 462 ? -40.577 -13.450 46.318 1.00 85.62 462 GLU A CA 1
ATOM 3773 C C . GLU A 1 462 ? -40.502 -14.033 47.742 1.00 85.62 462 GLU A C 1
ATOM 3775 O O . GLU A 1 462 ? -41.521 -14.376 48.340 1.00 85.62 462 GLU A O 1
ATOM 3780 N N . LEU A 1 463 ? -39.305 -14.055 48.344 1.00 81.38 463 LEU A N 1
ATOM 3781 C CA . LEU A 1 463 ? -39.114 -14.446 49.743 1.00 81.38 463 LEU A CA 1
ATOM 3782 C C . LEU A 1 463 ? -39.856 -13.512 50.714 1.00 81.38 463 LEU A C 1
ATOM 3784 O O . LEU A 1 463 ? -40.451 -13.977 51.689 1.00 81.38 463 LEU A O 1
ATOM 3788 N N . ALA A 1 464 ? -39.805 -12.198 50.479 1.00 83.50 464 ALA A N 1
ATOM 3789 C CA . ALA A 1 464 ? -40.486 -11.217 51.317 1.00 83.50 464 ALA A CA 1
ATOM 3790 C C . ALA A 1 464 ? -42.015 -11.370 51.239 1.00 83.50 464 ALA A C 1
ATOM 3792 O O . ALA A 1 464 ? -42.671 -11.366 52.280 1.00 83.50 464 ALA A O 1
ATOM 3793 N N . GLU A 1 465 ? -42.561 -11.579 50.037 1.00 86.69 465 GLU A N 1
ATOM 3794 C CA . GLU A 1 465 ? -43.986 -11.853 49.811 1.00 86.69 465 GLU A CA 1
ATOM 3795 C C . GLU A 1 465 ? -44.428 -13.135 50.525 1.00 86.69 465 GLU A C 1
ATOM 3797 O O . GLU A 1 465 ? -45.363 -13.104 51.325 1.00 86.69 465 GLU A O 1
ATOM 3802 N N . LYS A 1 466 ? -43.701 -14.244 50.341 1.00 79.62 466 LYS A N 1
ATOM 3803 C CA . LYS A 1 466 ? -44.016 -15.519 51.009 1.00 79.62 466 LYS A CA 1
ATOM 3804 C C . LYS A 1 466 ? -43.890 -15.437 52.527 1.00 79.62 466 LYS A C 1
ATOM 3806 O O . LYS A 1 466 ? -44.682 -16.028 53.254 1.00 79.62 466 LYS A O 1
ATOM 3811 N N . SER A 1 467 ? -42.926 -14.674 53.033 1.00 81.25 467 SER A N 1
ATOM 3812 C CA . SER A 1 467 ? -42.774 -14.456 54.475 1.00 81.25 467 SER A CA 1
ATOM 3813 C C . SER A 1 467 ? -43.900 -13.598 55.062 1.00 81.25 467 SER A C 1
ATOM 3815 O O . SER A 1 467 ? -44.270 -13.800 56.218 1.00 81.25 467 SER A O 1
ATOM 3817 N N . ALA A 1 468 ? -44.451 -12.657 54.291 1.00 85.38 468 ALA A N 1
ATOM 3818 C CA . ALA A 1 468 ? -45.639 -11.904 54.685 1.00 85.38 468 ALA A CA 1
ATOM 3819 C C . ALA A 1 468 ? -46.886 -12.805 54.712 1.00 85.38 468 ALA A C 1
ATOM 3821 O O . ALA A 1 468 ? -47.611 -12.785 55.704 1.00 85.38 468 ALA A O 1
ATOM 3822 N N . GLU A 1 469 ? -47.062 -13.661 53.700 1.00 85.00 469 GLU A N 1
ATOM 3823 C CA . GLU A 1 469 ? -48.153 -14.647 53.631 1.00 85.00 469 GLU A CA 1
ATOM 3824 C C . GLU A 1 469 ? -48.121 -15.621 54.826 1.00 85.00 469 GLU A C 1
ATOM 3826 O O . GLU A 1 469 ? -49.149 -15.877 55.450 1.00 85.00 469 GLU A O 1
ATOM 3831 N N . ILE A 1 470 ? -46.933 -16.099 55.230 1.00 80.69 470 ILE A N 1
ATOM 3832 C CA . ILE A 1 470 ? -46.780 -16.921 56.447 1.00 80.69 470 ILE A CA 1
ATOM 3833 C C . ILE A 1 470 ? -47.235 -16.164 57.693 1.00 80.69 470 ILE A C 1
ATOM 3835 O O . ILE A 1 470 ? -47.940 -16.739 58.519 1.00 80.69 470 ILE A O 1
ATOM 3839 N N . LYS A 1 471 ? -46.833 -14.896 57.851 1.00 84.88 471 LYS A N 1
ATOM 3840 C CA . LYS A 1 471 ? -47.233 -14.098 59.019 1.00 84.88 471 LYS A CA 1
ATOM 3841 C C . LYS A 1 471 ? -48.744 -13.910 59.073 1.00 84.88 471 LYS A C 1
ATOM 3843 O O . LYS A 1 471 ? -49.313 -14.047 60.149 1.00 84.88 471 LYS A O 1
ATOM 3848 N N . GLU A 1 472 ? -49.375 -13.642 57.933 1.00 86.62 472 GLU A N 1
ATOM 3849 C CA . GLU A 1 472 ? -50.827 -13.478 57.829 1.00 86.62 472 GLU A CA 1
ATOM 3850 C C . GLU A 1 472 ? -51.571 -14.776 58.189 1.00 86.62 472 GLU A C 1
ATOM 3852 O O . GLU A 1 472 ? -52.513 -14.767 58.988 1.00 86.62 472 GLU A O 1
ATOM 3857 N N . LEU A 1 473 ? -51.093 -15.920 57.690 1.00 80.19 473 LEU A N 1
ATOM 3858 C CA . LEU A 1 473 ? -51.638 -17.230 58.046 1.00 80.19 473 LEU A CA 1
ATOM 3859 C C . LEU A 1 473 ? -51.394 -17.599 59.513 1.00 80.19 473 LEU A C 1
ATOM 3861 O O . LEU A 1 473 ? -52.264 -18.214 60.123 1.00 80.19 473 LEU A O 1
ATOM 3865 N N . GLN A 1 474 ? -50.255 -17.217 60.097 1.00 82.50 474 GLN A N 1
ATOM 3866 C CA . GLN A 1 474 ? -49.990 -17.392 61.529 1.00 82.50 474 GLN A CA 1
ATOM 3867 C C . GLN A 1 474 ? -50.964 -16.572 62.373 1.00 82.50 474 GLN A C 1
ATOM 3869 O O . GLN A 1 474 ? -51.567 -17.127 63.287 1.00 82.50 474 GLN A O 1
ATOM 3874 N N . THR A 1 475 ? -51.198 -15.302 62.026 1.00 84.81 475 THR A N 1
ATOM 3875 C CA . THR A 1 475 ? -52.209 -14.485 62.714 1.00 84.81 475 THR A CA 1
ATOM 3876 C C . THR A 1 475 ? -53.609 -15.080 62.589 1.00 84.81 475 THR A C 1
ATOM 3878 O O . THR A 1 475 ? -54.306 -15.191 63.592 1.00 84.81 475 THR A O 1
ATOM 3881 N N . SER A 1 476 ? -53.997 -15.556 61.401 1.00 84.50 476 SER A N 1
ATOM 3882 C CA . SER A 1 476 ? -55.300 -16.204 61.208 1.00 84.50 476 SER A CA 1
ATOM 3883 C C . SER A 1 476 ? -55.421 -17.515 61.996 1.00 84.50 476 SER A C 1
ATOM 3885 O O . SER A 1 476 ? -56.466 -17.801 62.577 1.00 84.50 476 SER A O 1
ATOM 3887 N N . LEU A 1 477 ? -54.351 -18.314 62.068 1.00 83.50 477 LEU A N 1
ATOM 3888 C CA . LEU A 1 477 ? -54.325 -19.534 62.873 1.00 83.50 477 LEU A CA 1
ATOM 3889 C C . LEU A 1 477 ? -54.482 -19.224 64.367 1.00 83.50 477 LEU A C 1
ATOM 3891 O O . LEU A 1 477 ? -55.215 -19.933 65.057 1.00 83.50 477 LEU A O 1
ATOM 3895 N N . ASP A 1 478 ? -53.808 -18.186 64.861 1.00 83.44 478 ASP A N 1
ATOM 3896 C CA . ASP A 1 478 ? -53.897 -17.755 66.256 1.00 83.44 478 ASP A CA 1
ATOM 3897 C C . ASP A 1 478 ? -55.304 -17.241 66.601 1.00 83.44 478 ASP A C 1
ATOM 3899 O O . ASP A 1 478 ? -55.829 -17.571 67.665 1.00 83.44 478 ASP A O 1
ATOM 3903 N N . GLU A 1 479 ? -55.957 -16.515 65.687 1.00 86.06 479 GLU A N 1
ATOM 3904 C CA . GLU A 1 479 ? -57.367 -16.118 65.810 1.00 86.06 479 GLU A CA 1
ATOM 3905 C C . GLU A 1 479 ? -58.290 -17.341 65.901 1.00 86.06 479 GLU A C 1
ATOM 3907 O O . GLU A 1 479 ? -59.052 -17.462 66.858 1.00 86.06 479 GLU A O 1
ATOM 3912 N N . ILE A 1 480 ? -58.155 -18.312 64.988 1.00 79.75 480 ILE A N 1
ATOM 3913 C CA . ILE A 1 480 ? -58.961 -19.546 65.005 1.00 79.75 480 ILE A CA 1
ATOM 3914 C C . ILE A 1 480 ? -58.718 -20.349 66.297 1.00 79.75 480 ILE A C 1
ATOM 3916 O O . ILE A 1 480 ? -59.648 -20.939 66.853 1.00 79.75 480 ILE A O 1
ATOM 3920 N N . LYS A 1 481 ? -57.476 -20.392 66.797 1.00 80.44 481 LYS A N 1
ATOM 3921 C CA . LYS A 1 481 ? -57.137 -21.060 68.065 1.00 80.44 481 LYS A CA 1
ATOM 3922 C C . LYS A 1 481 ? -57.763 -20.349 69.261 1.00 80.44 481 LYS A C 1
ATOM 3924 O O . LYS A 1 481 ? -58.274 -21.029 70.152 1.00 80.44 481 LYS A O 1
ATOM 3929 N N . ASN A 1 482 ? -57.755 -19.019 69.279 1.00 82.56 482 ASN A N 1
ATOM 3930 C CA . ASN A 1 482 ? -58.422 -18.236 70.315 1.00 82.56 482 ASN A CA 1
ATOM 3931 C C . ASN A 1 482 ? -59.937 -18.455 70.291 1.00 82.56 482 ASN A C 1
ATOM 3933 O O . ASN A 1 482 ? -60.500 -18.765 71.342 1.00 82.56 482 ASN A O 1
ATOM 3937 N N . ASP A 1 483 ? -60.565 -18.416 69.112 1.00 79.44 483 ASP A N 1
ATOM 3938 C CA . ASP A 1 483 ? -61.988 -18.724 68.937 1.00 79.44 483 ASP A CA 1
ATOM 3939 C C . ASP A 1 483 ? -62.311 -20.122 69.479 1.00 79.44 483 ASP A C 1
ATOM 3941 O O . ASP A 1 483 ? -63.245 -20.293 70.261 1.00 79.44 483 ASP A O 1
ATOM 3945 N N . TYR A 1 484 ? -61.501 -21.132 69.135 1.00 76.06 484 TYR A N 1
ATOM 3946 C CA . TYR A 1 484 ? -61.671 -22.499 69.633 1.00 76.06 484 TYR A CA 1
ATOM 3947 C C . TYR A 1 484 ? -61.574 -22.591 71.165 1.00 76.06 484 TYR A C 1
ATOM 3949 O O . TYR A 1 484 ? -62.373 -23.282 71.802 1.00 76.06 484 TYR A O 1
ATOM 3957 N N . VAL A 1 485 ? -60.618 -21.891 71.783 1.00 79.44 485 VAL A N 1
ATOM 3958 C CA . VAL A 1 485 ? -60.469 -21.848 73.248 1.00 79.44 485 VAL A CA 1
ATOM 3959 C C . VAL A 1 485 ? -61.664 -21.152 73.901 1.00 79.44 485 VAL A C 1
ATOM 3961 O O . VAL A 1 485 ? -62.176 -21.635 74.915 1.00 79.44 485 VAL A O 1
ATOM 3964 N N . GLU A 1 486 ? -62.130 -20.044 73.329 1.00 78.44 486 GLU A N 1
ATOM 3965 C CA . GLU A 1 486 ? -63.260 -19.273 73.844 1.00 78.44 486 GLU A CA 1
ATOM 3966 C C . GLU A 1 486 ? -64.577 -20.057 73.732 1.00 78.44 486 GLU A C 1
ATOM 3968 O O . GLU A 1 486 ? -65.344 -20.125 74.697 1.00 78.44 486 GLU A O 1
ATOM 3973 N N . LEU A 1 487 ? -64.781 -20.771 72.621 1.00 71.50 487 LEU A N 1
ATOM 3974 C CA . LEU A 1 487 ? -65.887 -21.712 72.433 1.00 71.50 487 LEU A CA 1
ATOM 3975 C C . LEU A 1 487 ? -65.818 -22.899 73.382 1.00 71.50 487 LEU A C 1
ATOM 3977 O O . LEU A 1 487 ? -66.823 -23.226 74.005 1.00 71.50 487 LEU A O 1
ATOM 3981 N N . SER A 1 488 ? -64.648 -23.517 73.557 1.00 71.06 488 SER A N 1
ATOM 3982 C CA . SER A 1 488 ? -64.455 -24.600 74.529 1.00 71.06 488 SER A CA 1
ATOM 3983 C C . SER A 1 488 ? -64.821 -24.144 75.951 1.00 71.06 488 SER A C 1
ATOM 3985 O O . SER A 1 488 ? -65.493 -24.864 76.692 1.00 71.06 488 SER A O 1
ATOM 3987 N N . ARG A 1 489 ? -64.487 -22.894 76.298 1.00 70.94 489 ARG A N 1
ATOM 3988 C CA . ARG A 1 489 ? -64.835 -22.258 77.577 1.00 70.94 489 ARG A CA 1
ATOM 3989 C C . ARG A 1 489 ? -66.326 -21.910 77.704 1.00 70.94 489 ARG A C 1
ATOM 3991 O O . ARG A 1 489 ? -66.874 -21.982 78.803 1.00 70.94 489 ARG A O 1
ATOM 3998 N N . GLN A 1 490 ? -67.005 -21.549 76.615 1.00 64.81 490 GLN A N 1
ATOM 3999 C CA . GLN A 1 490 ? -68.467 -21.381 76.600 1.00 64.81 490 GLN A CA 1
ATOM 4000 C C . GLN A 1 490 ? -69.204 -22.729 76.681 1.00 64.81 490 GLN A C 1
ATOM 4002 O O . GLN A 1 490 ? -70.264 -22.823 77.304 1.00 64.81 490 GLN A O 1
ATOM 4007 N N . ASN A 1 491 ? -68.610 -23.789 76.132 1.00 59.72 491 ASN A N 1
ATOM 4008 C CA . ASN A 1 491 ? -69.177 -25.134 76.118 1.00 59.72 491 ASN A CA 1
ATOM 4009 C C . ASN A 1 491 ? -69.233 -25.784 77.506 1.00 59.72 491 ASN A C 1
ATOM 4011 O O . ASN A 1 491 ? -70.129 -26.572 77.783 1.00 59.72 491 ASN A O 1
ATOM 4015 N N . THR A 1 492 ? -68.330 -25.413 78.418 1.00 58.88 492 THR A N 1
ATOM 4016 C CA . THR A 1 492 ? -68.397 -25.862 79.820 1.00 58.88 492 THR A CA 1
ATOM 4017 C C . THR A 1 492 ? -69.559 -25.242 80.610 1.00 58.88 492 THR A C 1
ATOM 4019 O O . THR A 1 492 ? -69.818 -25.677 81.728 1.00 58.88 492 THR A O 1
ATOM 4022 N N . ASN A 1 493 ? -70.267 -24.251 80.047 1.00 55.50 493 ASN A N 1
ATOM 4023 C CA . ASN A 1 493 ? -71.308 -23.479 80.736 1.00 55.50 493 ASN A CA 1
ATOM 4024 C C . ASN A 1 493 ? -72.747 -23.714 80.217 1.00 55.50 493 ASN A C 1
ATOM 4026 O O . ASN A 1 493 ? -73.665 -23.114 80.773 1.00 55.50 493 ASN A O 1
ATOM 4030 N N . THR A 1 494 ? -72.992 -24.545 79.190 1.00 51.56 494 THR A N 1
ATOM 4031 C CA . THR A 1 494 ? -74.349 -24.725 78.611 1.00 51.56 494 THR A CA 1
ATOM 4032 C C . THR A 1 494 ? -74.662 -26.165 78.163 1.00 51.56 494 THR A C 1
ATOM 4034 O O . THR A 1 494 ? -73.858 -26.804 77.498 1.00 51.56 494 THR A O 1
ATOM 4037 N N . GLU A 1 495 ? -75.869 -26.667 78.474 1.00 52.00 495 GLU A N 1
ATOM 4038 C CA . GLU A 1 495 ? -76.407 -28.011 78.133 1.00 52.00 495 GLU A CA 1
ATOM 4039 C C . GLU A 1 495 ? -76.762 -28.201 76.629 1.00 52.00 495 GLU A C 1
ATOM 4041 O O . GLU A 1 495 ? -77.709 -28.904 76.277 1.00 52.00 495 GLU A O 1
ATOM 4046 N N . SER A 1 496 ? -76.029 -27.576 75.700 1.00 53.59 496 SER A N 1
ATOM 4047 C CA . SER A 1 496 ? -76.280 -27.669 74.247 1.00 53.59 496 SER A CA 1
ATOM 4048 C C . SER A 1 496 ? -75.289 -28.619 73.555 1.00 53.59 496 SER A C 1
ATOM 4050 O O . SER A 1 496 ? -74.471 -28.230 72.718 1.00 53.59 496 SER A O 1
ATOM 4052 N N . ASP A 1 497 ? -75.386 -29.901 73.897 1.00 57.97 497 ASP A N 1
ATOM 4053 C CA . ASP A 1 497 ? -74.333 -30.901 73.677 1.00 57.97 497 ASP A CA 1
ATOM 4054 C C . ASP A 1 497 ? -74.115 -31.353 72.216 1.00 57.97 497 ASP A C 1
ATOM 4056 O O . ASP A 1 497 ? -73.067 -31.911 71.893 1.00 57.97 497 ASP A O 1
ATOM 4060 N N . ASN A 1 498 ? -75.076 -31.126 71.310 1.00 59.94 498 ASN A N 1
ATOM 4061 C CA . ASN A 1 498 ? -74.999 -31.635 69.929 1.00 59.94 498 ASN A CA 1
ATOM 4062 C C . ASN A 1 498 ? -74.542 -30.587 68.903 1.00 59.94 498 ASN A C 1
ATOM 4064 O O . ASN A 1 498 ? -73.659 -30.886 68.104 1.00 59.94 498 ASN A O 1
ATOM 4068 N N . LEU A 1 499 ? -75.067 -29.356 68.951 1.00 59.34 499 LEU A N 1
ATOM 4069 C CA . LEU A 1 499 ? -74.649 -28.265 68.050 1.00 59.34 499 LEU A CA 1
ATOM 4070 C C . LEU A 1 499 ? -73.181 -27.873 68.267 1.00 59.34 499 LEU A C 1
ATOM 4072 O O . LEU A 1 499 ? -72.450 -27.613 67.310 1.00 59.34 499 LEU A O 1
ATOM 4076 N N . SER A 1 500 ? -72.733 -27.910 69.520 1.00 62.75 500 SER A N 1
ATOM 4077 C CA . SER A 1 500 ? -71.372 -27.528 69.879 1.00 62.75 500 SER A CA 1
ATOM 4078 C C . SER A 1 500 ? -70.327 -28.587 69.511 1.00 62.75 500 SER A C 1
ATOM 4080 O O . SER A 1 500 ? -69.199 -28.254 69.161 1.00 62.75 500 SER A O 1
ATOM 4082 N N . LYS A 1 501 ? -70.697 -29.878 69.487 1.00 70.25 501 LYS A N 1
ATOM 4083 C CA . LYS A 1 501 ? -69.813 -30.949 68.988 1.00 70.25 501 LYS A CA 1
ATOM 4084 C C . LYS A 1 501 ? -69.573 -30.834 67.486 1.00 70.25 501 LYS A C 1
ATOM 4086 O O . LYS A 1 501 ? -68.433 -30.966 67.053 1.00 70.25 501 LYS A O 1
ATOM 4091 N N . THR A 1 502 ? -70.614 -30.553 66.700 1.00 71.94 502 THR A N 1
ATOM 4092 C CA . THR A 1 502 ? -70.472 -30.329 65.252 1.00 71.94 502 THR A CA 1
ATOM 4093 C C . THR A 1 502 ? -69.652 -29.082 64.942 1.00 71.94 502 THR A C 1
ATOM 4095 O O . THR A 1 502 ? -68.763 -29.144 64.098 1.00 71.94 502 THR A O 1
ATOM 4098 N N . TYR A 1 503 ? -69.883 -27.983 65.662 1.00 70.69 503 TYR A N 1
ATOM 4099 C CA . TYR A 1 503 ? -69.153 -26.738 65.433 1.00 70.69 503 TYR A CA 1
ATOM 4100 C C . TYR A 1 503 ? -67.682 -26.828 65.877 1.00 70.69 503 TYR A C 1
ATOM 4102 O O . TYR A 1 503 ? -66.794 -26.400 65.144 1.00 70.69 503 TYR A O 1
ATOM 4110 N N . ASN A 1 504 ? -67.390 -27.489 67.006 1.00 71.75 504 ASN A N 1
ATOM 4111 C CA . ASN A 1 504 ? -66.009 -27.760 67.425 1.00 71.75 504 ASN A CA 1
ATOM 4112 C C . ASN A 1 504 ? -65.276 -28.700 66.461 1.00 71.75 504 ASN A C 1
ATOM 4114 O O . ASN A 1 504 ? -64.102 -28.476 66.186 1.00 71.75 504 ASN A O 1
ATOM 4118 N N . ALA A 1 505 ? -65.950 -29.717 65.911 1.00 75.88 505 ALA A N 1
ATOM 4119 C CA . ALA A 1 505 ? -65.354 -30.581 64.893 1.00 75.88 505 ALA A CA 1
ATOM 4120 C C . ALA A 1 505 ? -65.024 -29.806 63.604 1.00 75.88 505 ALA A C 1
ATOM 4122 O O . ALA A 1 505 ? -63.985 -30.039 62.988 1.00 75.88 505 ALA A O 1
ATOM 4123 N N . GLU A 1 506 ? -65.872 -28.852 63.210 1.00 79.81 506 GLU A N 1
ATOM 4124 C CA . GLU A 1 506 ? -65.646 -28.006 62.036 1.00 79.81 506 GLU A CA 1
ATOM 4125 C C . GLU A 1 506 ? -64.511 -26.990 62.250 1.00 79.81 506 GLU A C 1
ATOM 4127 O O . GLU A 1 506 ? -63.672 -26.808 61.362 1.00 79.81 506 GLU A O 1
ATOM 4132 N N . LEU A 1 507 ? -64.421 -26.388 63.442 1.00 74.75 507 LEU A N 1
ATOM 4133 C CA . LEU A 1 507 ? -63.289 -25.548 63.847 1.00 74.75 507 LEU A CA 1
ATOM 4134 C C . LEU A 1 507 ? -61.985 -26.341 63.900 1.00 74.75 507 LEU A C 1
ATOM 4136 O O . LEU A 1 507 ? -60.973 -25.879 63.382 1.00 74.75 507 LEU A O 1
ATOM 4140 N N . GLN A 1 508 ? -62.006 -27.558 64.438 1.00 78.06 508 GLN A N 1
ATOM 4141 C CA . GLN A 1 508 ? -60.825 -28.413 64.490 1.00 78.06 508 GLN A CA 1
ATOM 4142 C C . GLN A 1 508 ? -60.367 -28.832 63.084 1.00 78.06 508 GLN A C 1
ATOM 4144 O O . GLN A 1 508 ? -59.182 -28.743 62.771 1.00 78.06 508 GLN A O 1
ATOM 4149 N N . ALA A 1 509 ? -61.303 -29.141 62.182 1.00 79.19 509 ALA A N 1
ATOM 4150 C CA . ALA A 1 509 ? -60.998 -29.380 60.771 1.00 79.19 509 ALA A CA 1
ATOM 4151 C C . ALA A 1 509 ? -60.504 -28.120 60.028 1.00 79.19 509 ALA A C 1
ATOM 4153 O O . ALA A 1 509 ? -59.833 -28.233 58.997 1.00 79.19 509 ALA A O 1
ATOM 4154 N N . ARG A 1 510 ? -60.855 -26.911 60.491 1.00 76.19 510 ARG A N 1
ATOM 4155 C CA . ARG A 1 510 ? -60.295 -25.643 59.990 1.00 76.19 510 ARG A CA 1
ATOM 4156 C C . ARG A 1 510 ? -58.882 -25.401 60.517 1.00 76.19 510 ARG A C 1
ATOM 4158 O O . ARG A 1 510 ? -58.032 -25.023 59.718 1.00 76.19 510 ARG A O 1
ATOM 4165 N N . VAL A 1 511 ? -58.618 -25.682 61.794 1.00 75.56 511 VAL A N 1
ATOM 4166 C CA . VAL A 1 511 ? -57.270 -25.625 62.388 1.00 75.56 511 VAL A CA 1
ATOM 4167 C C . VAL A 1 511 ? -56.328 -26.573 61.650 1.00 75.56 511 VAL A C 1
ATOM 4169 O O . VAL A 1 511 ? -55.285 -26.135 61.183 1.00 75.56 511 VAL A O 1
ATOM 4172 N N . GLU A 1 512 ? -56.715 -27.832 61.436 1.00 81.19 512 GLU A N 1
ATOM 4173 C CA . GLU A 1 512 ? -55.874 -28.806 60.721 1.00 81.19 512 GLU A CA 1
ATOM 4174 C C . GLU A 1 512 ? -55.590 -28.389 59.264 1.00 81.19 512 GLU A C 1
ATOM 4176 O O . GLU A 1 512 ? -54.475 -28.564 58.759 1.00 81.19 512 GLU A O 1
ATOM 4181 N N . ARG A 1 513 ? -56.573 -27.788 58.577 1.00 81.81 513 ARG A N 1
ATOM 4182 C CA . ARG A 1 513 ? -56.389 -27.232 57.223 1.00 81.81 513 ARG A CA 1
ATOM 4183 C C . ARG A 1 513 ? -55.456 -26.020 57.210 1.00 81.81 513 ARG A C 1
ATOM 4185 O O . ARG A 1 513 ? -54.613 -25.917 56.323 1.00 81.81 513 ARG A O 1
ATOM 4192 N N . ALA A 1 514 ? -55.582 -25.126 58.185 1.00 73.88 514 ALA A N 1
ATOM 4193 C CA . ALA A 1 514 ? -54.696 -23.976 58.319 1.00 73.88 514 ALA A CA 1
ATOM 4194 C C . ALA A 1 514 ? -53.263 -24.414 58.669 1.00 73.88 514 ALA A C 1
ATOM 4196 O O . ALA A 1 514 ? -52.321 -23.942 58.043 1.00 73.88 514 ALA A O 1
ATOM 4197 N N . GLU A 1 515 ? -53.083 -25.382 59.573 1.00 80.50 515 GLU A N 1
ATOM 4198 C CA . GLU A 1 515 ? -51.766 -25.925 59.941 1.00 80.50 515 GLU A CA 1
ATOM 4199 C C . GLU A 1 515 ? -51.077 -26.642 58.772 1.00 80.50 515 GLU A C 1
ATOM 4201 O O . GLU A 1 515 ? -49.870 -26.496 58.574 1.00 80.50 515 GLU A O 1
ATOM 4206 N N . THR A 1 516 ? -51.829 -27.386 57.956 1.00 81.44 516 THR A N 1
ATOM 4207 C CA . THR A 1 516 ? -51.279 -28.024 56.747 1.00 81.44 516 THR A CA 1
ATOM 4208 C C . THR A 1 516 ? -50.900 -27.008 55.670 1.00 81.44 516 THR A C 1
ATOM 4210 O O . THR A 1 516 ? -49.839 -27.153 55.060 1.00 81.44 516 THR A O 1
ATOM 4213 N N . ALA A 1 517 ? -51.698 -25.955 55.470 1.00 78.31 517 ALA A N 1
ATOM 4214 C CA . ALA A 1 517 ? -51.354 -24.858 54.564 1.00 78.31 517 ALA A CA 1
ATOM 4215 C C . ALA A 1 517 ? -50.080 -24.120 55.015 1.00 78.31 517 ALA A C 1
ATOM 4217 O O . ALA A 1 517 ? -49.171 -23.912 54.212 1.00 78.31 517 ALA A O 1
ATOM 4218 N N . LEU A 1 518 ? -49.971 -23.816 56.312 1.00 75.38 518 LEU A N 1
ATOM 4219 C CA . LEU A 1 518 ? -48.807 -23.151 56.905 1.00 75.38 518 LEU A CA 1
ATOM 4220 C C . LEU A 1 518 ? -47.535 -23.987 56.721 1.00 75.38 518 LEU A C 1
ATOM 4222 O O . LEU A 1 518 ? -46.514 -23.479 56.267 1.00 75.38 518 LEU A O 1
ATOM 4226 N N . LYS A 1 519 ? -47.622 -25.299 56.962 1.00 83.62 519 LYS A N 1
ATOM 4227 C CA . LYS A 1 519 ? -46.498 -26.228 56.797 1.00 83.62 519 LYS A CA 1
ATOM 4228 C C . LYS A 1 519 ? -46.025 -26.352 55.344 1.00 83.62 519 LYS A C 1
ATOM 4230 O O . LYS A 1 519 ? -44.825 -26.487 55.104 1.00 83.62 519 LYS A O 1
ATOM 4235 N N . ASN A 1 520 ? -46.943 -26.306 54.375 1.00 81.31 520 ASN A N 1
ATOM 4236 C CA . ASN A 1 520 ? -46.589 -26.319 52.952 1.00 81.31 520 ASN A CA 1
ATOM 4237 C C . ASN A 1 520 ? -45.848 -25.035 52.554 1.00 81.31 520 ASN A C 1
ATOM 4239 O O . ASN A 1 520 ? -44.803 -25.106 51.908 1.00 81.31 520 ASN A O 1
ATOM 4243 N N . ILE A 1 521 ? -46.328 -23.873 53.002 1.00 75.12 521 ILE A N 1
ATOM 4244 C CA . ILE A 1 521 ? -45.696 -22.584 52.691 1.00 75.12 521 ILE A CA 1
ATOM 4245 C C . ILE A 1 521 ? -44.352 -22.442 53.425 1.00 75.12 521 ILE A C 1
ATOM 4247 O O . ILE A 1 521 ? -43.388 -21.952 52.844 1.00 75.12 521 ILE A O 1
ATOM 4251 N N . GLU A 1 522 ? -44.215 -22.950 54.653 1.00 79.56 522 GLU A N 1
ATOM 4252 C CA . GLU A 1 522 ? -42.922 -23.030 55.353 1.00 79.56 522 GLU A CA 1
ATOM 4253 C C . GLU A 1 522 ? -41.897 -23.884 54.589 1.00 79.56 522 GLU A C 1
ATOM 4255 O O . GLU A 1 522 ? -40.717 -23.525 54.517 1.00 79.56 522 GLU A O 1
ATOM 4260 N N . GLN A 1 523 ? -42.326 -24.996 53.981 1.00 83.62 523 GLN A N 1
ATOM 4261 C CA . GLN A 1 523 ? -41.457 -25.816 53.133 1.00 83.62 523 GLN A CA 1
ATOM 4262 C C . GLN A 1 523 ? -41.039 -25.089 51.850 1.00 83.62 523 GLN A C 1
ATOM 4264 O O . GLN A 1 523 ? -39.864 -25.153 51.478 1.00 83.62 523 GLN A O 1
ATOM 4269 N N . GLU A 1 524 ? -41.958 -24.373 51.199 1.00 77.88 524 GLU A N 1
ATOM 4270 C CA . GLU A 1 524 ? -41.645 -23.538 50.033 1.00 77.88 524 GLU A CA 1
ATOM 4271 C C . GLU A 1 524 ? -40.663 -22.417 50.391 1.00 77.88 524 GLU A C 1
ATOM 4273 O O . GLU A 1 524 ? -39.667 -22.213 49.692 1.00 77.88 524 GLU A O 1
ATOM 4278 N N . ASN A 1 525 ? -40.866 -21.754 51.530 1.00 74.38 525 ASN A N 1
ATOM 4279 C CA . ASN A 1 525 ? -40.004 -20.669 51.990 1.00 74.38 525 ASN A CA 1
ATOM 4280 C C . ASN A 1 525 ? -38.597 -21.183 52.362 1.00 74.38 525 ASN A C 1
ATOM 4282 O O . ASN A 1 525 ? -37.580 -20.575 52.020 1.00 74.38 525 ASN A O 1
ATOM 4286 N N . ALA A 1 526 ? -38.504 -22.375 52.966 1.00 79.56 526 ALA A N 1
ATOM 4287 C CA . ALA A 1 526 ? -37.229 -23.052 53.207 1.00 79.56 526 ALA A CA 1
ATOM 4288 C C . ALA A 1 526 ? -36.513 -23.460 51.902 1.00 79.56 526 ALA A C 1
ATOM 4290 O O . ALA A 1 526 ? -35.279 -23.436 51.837 1.00 79.56 526 ALA A O 1
ATOM 4291 N N . ALA A 1 527 ? -37.255 -23.831 50.853 1.00 77.69 527 ALA A N 1
ATOM 4292 C CA . ALA A 1 527 ? -36.693 -24.134 49.538 1.00 77.69 527 ALA A CA 1
ATOM 4293 C C . ALA A 1 527 ? -36.183 -22.870 48.818 1.00 77.69 527 ALA A C 1
ATOM 4295 O O . ALA A 1 527 ? -35.102 -22.905 48.220 1.00 77.69 527 ALA A O 1
ATOM 4296 N N . LEU A 1 528 ? -36.902 -21.748 48.928 1.00 74.38 528 LEU A N 1
ATOM 4297 C CA . LEU A 1 528 ? -36.483 -20.436 48.418 1.00 74.38 528 LEU A CA 1
ATOM 4298 C C . LEU A 1 528 ? -35.215 -19.926 49.119 1.00 74.38 528 LEU A C 1
ATOM 4300 O O . LEU A 1 528 ? -34.265 -19.533 48.443 1.00 74.38 528 LEU A O 1
ATOM 4304 N N . LEU A 1 529 ? -35.132 -20.037 50.449 1.00 73.31 529 LEU A N 1
ATOM 4305 C CA . LEU A 1 529 ? -33.921 -19.711 51.217 1.00 73.31 529 LEU A CA 1
ATOM 4306 C C . LEU A 1 529 ? -32.700 -20.517 50.759 1.00 73.31 529 LEU A C 1
ATOM 4308 O O . LEU A 1 529 ? -31.617 -19.952 50.586 1.00 73.31 529 LEU A O 1
ATOM 4312 N N . ARG A 1 530 ? -32.865 -21.822 50.499 1.00 77.56 530 ARG A N 1
ATOM 4313 C CA . ARG A 1 530 ? -31.783 -22.642 49.929 1.00 77.56 530 ARG A CA 1
ATOM 4314 C C . ARG A 1 530 ? -31.392 -22.168 48.534 1.00 77.56 530 ARG A C 1
ATOM 4316 O O . ARG A 1 530 ? -30.201 -22.090 48.254 1.00 77.56 530 ARG A O 1
ATOM 4323 N N . ARG A 1 531 ? -32.359 -21.821 47.676 1.00 73.31 531 ARG A N 1
ATOM 4324 C CA . ARG A 1 531 ? -32.083 -21.273 46.336 1.00 73.31 531 ARG A CA 1
ATOM 4325 C C . ARG A 1 531 ? -31.276 -19.977 46.407 1.00 73.31 531 ARG A C 1
ATOM 4327 O O . ARG A 1 531 ? -30.259 -19.891 45.723 1.00 73.31 531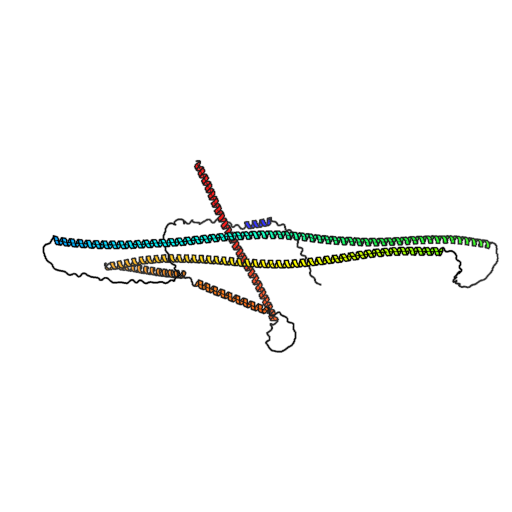 ARG A O 1
ATOM 4334 N N . ILE A 1 532 ? -31.659 -19.039 47.273 1.00 71.62 532 ILE A N 1
ATOM 4335 C CA . ILE A 1 532 ? -30.944 -17.770 47.493 1.00 71.62 532 ILE A CA 1
ATOM 4336 C C . ILE A 1 532 ? -29.524 -18.019 48.021 1.00 71.62 532 ILE A C 1
ATOM 4338 O O . ILE A 1 532 ? -28.567 -17.436 47.521 1.00 71.62 532 ILE A O 1
ATOM 4342 N N . GLN A 1 533 ? -29.340 -18.941 48.971 1.00 69.75 533 GLN A N 1
ATOM 4343 C CA . GLN A 1 533 ? -27.999 -19.302 49.448 1.00 69.75 533 GLN A CA 1
ATOM 4344 C C . GLN A 1 533 ? -27.141 -19.946 48.350 1.00 69.75 533 GLN A C 1
ATOM 4346 O O . GLN A 1 533 ? -25.958 -19.632 48.233 1.00 69.75 533 GLN A O 1
ATOM 4351 N N . THR A 1 534 ? -27.721 -20.802 47.503 1.00 63.16 534 THR A N 1
ATOM 4352 C CA . THR A 1 534 ? -26.997 -21.410 46.373 1.00 63.16 534 THR A CA 1
ATOM 4353 C C . THR A 1 534 ? -26.722 -20.448 45.214 1.00 63.16 534 THR A C 1
ATOM 4355 O O . THR A 1 534 ? -25.795 -20.700 44.443 1.00 63.16 534 THR A O 1
ATOM 4358 N N . SER A 1 535 ? -27.491 -19.362 45.064 1.00 56.72 535 SER A N 1
ATOM 4359 C CA . SER A 1 535 ? -27.236 -18.324 44.055 1.00 56.72 535 SER A CA 1
ATOM 4360 C C . SER A 1 535 ? -26.249 -17.255 44.543 1.00 56.72 535 SER A C 1
ATOM 4362 O O . SER A 1 535 ? -25.496 -16.722 43.730 1.00 56.72 535 SER A O 1
ATOM 4364 N N . ALA A 1 536 ? -26.196 -16.998 45.856 1.00 53.31 536 ALA A N 1
ATOM 4365 C CA . ALA A 1 536 ? -25.277 -16.052 46.493 1.00 53.31 536 ALA A CA 1
ATOM 4366 C C . ALA A 1 536 ? -23.860 -16.613 46.735 1.00 53.31 536 ALA A C 1
ATOM 4368 O O . ALA A 1 536 ? -22.920 -15.841 46.923 1.00 53.31 536 ALA A O 1
ATOM 4369 N N . GLN A 1 537 ? -23.668 -17.936 46.717 1.00 50.75 537 GLN A N 1
ATOM 4370 C CA . GLN A 1 537 ? -22.329 -18.524 46.801 1.00 50.75 537 GLN A CA 1
ATOM 4371 C C . GLN A 1 537 ? -21.598 -18.472 45.444 1.00 50.75 537 GLN A C 1
ATOM 4373 O O . GLN A 1 537 ? -22.167 -18.858 44.416 1.00 50.75 537 GLN A O 1
ATOM 4378 N N . PRO A 1 538 ? -20.319 -18.044 45.407 1.00 47.19 538 PRO A N 1
ATOM 4379 C CA . PRO A 1 538 ? -19.497 -18.130 44.208 1.00 47.19 538 PRO A CA 1
ATOM 4380 C C . PRO A 1 538 ? -19.280 -19.612 43.888 1.00 47.19 538 PRO A C 1
ATOM 4382 O O . PRO A 1 538 ? -18.534 -20.307 44.568 1.00 47.19 538 PRO A O 1
ATOM 4385 N N . LYS A 1 539 ? -19.999 -20.117 42.881 1.00 53.31 539 LYS A N 1
ATOM 4386 C CA . LYS A 1 539 ? -19.941 -21.523 42.473 1.00 53.31 539 LYS A CA 1
ATOM 4387 C C . LYS A 1 539 ? -18.495 -21.950 42.203 1.00 53.31 539 LYS A C 1
ATOM 4389 O O . LYS A 1 539 ? -17.832 -21.374 41.337 1.00 53.31 539 LYS A O 1
ATOM 4394 N N . ASP A 1 540 ? -18.117 -23.076 42.803 1.00 53.50 540 ASP A N 1
ATOM 4395 C CA . ASP A 1 540 ? -16.993 -23.943 42.420 1.00 53.50 540 ASP A CA 1
ATOM 4396 C C . ASP A 1 540 ? -16.876 -24.160 40.900 1.00 53.50 540 ASP A C 1
ATOM 4398 O O . ASP A 1 540 ? -15.795 -24.440 40.397 1.00 53.50 540 ASP A O 1
ATOM 4402 N N . GLY A 1 541 ? -17.952 -23.954 40.131 1.00 53.88 541 GLY A N 1
ATOM 4403 C CA . GLY A 1 541 ? -17.944 -23.986 38.669 1.00 53.88 541 GLY A CA 1
ATOM 4404 C C . GLY A 1 541 ? -16.985 -22.991 38.000 1.00 53.88 541 GLY A C 1
ATOM 4405 O O . GLY A 1 541 ? -16.454 -23.310 36.938 1.00 53.88 541 GLY A O 1
ATOM 4406 N N . GLU A 1 542 ? -16.700 -21.821 38.591 1.00 55.34 542 GLU A N 1
ATOM 4407 C CA . GLU A 1 542 ? -15.680 -20.908 38.040 1.00 55.34 542 GLU A CA 1
ATOM 4408 C C . GLU A 1 542 ? -14.260 -21.433 38.307 1.00 55.34 542 GLU A C 1
ATOM 4410 O O . GLU A 1 542 ? -13.372 -21.332 37.455 1.00 55.34 542 GLU A O 1
ATOM 4415 N N . GLU A 1 543 ? -14.043 -22.057 39.465 1.00 57.09 543 GLU A N 1
ATOM 4416 C CA . GLU A 1 543 ? -12.771 -22.686 39.815 1.00 57.09 543 GLU A CA 1
ATOM 4417 C C . GLU A 1 543 ? -12.539 -23.981 39.017 1.00 57.09 543 GLU A C 1
ATOM 4419 O O . GLU A 1 543 ? -11.418 -24.282 38.603 1.00 57.09 543 GLU A O 1
ATOM 4424 N N . GLU A 1 544 ? -13.608 -24.711 38.711 1.00 61.50 544 GLU A N 1
ATOM 4425 C CA . GLU A 1 544 ? -13.604 -25.909 37.882 1.00 61.50 544 GLU A CA 1
ATOM 4426 C C . GLU A 1 544 ? -13.393 -25.570 36.399 1.00 61.50 544 GLU A C 1
ATOM 4428 O O . GLU A 1 544 ? -12.599 -26.239 35.736 1.00 61.50 544 GLU A O 1
ATOM 4433 N N . LEU A 1 545 ? -13.973 -24.469 35.897 1.00 61.97 545 LEU A N 1
ATOM 4434 C CA . LEU A 1 545 ? -13.646 -23.888 34.586 1.00 61.97 545 LEU A CA 1
ATOM 4435 C C . LEU A 1 545 ? -12.186 -23.427 34.518 1.00 61.97 545 LEU A C 1
ATOM 4437 O O . LEU A 1 545 ? -11.500 -23.759 33.551 1.00 61.97 545 LEU A O 1
ATOM 4441 N N . LYS A 1 546 ? -11.665 -22.748 35.552 1.00 70.62 546 LYS A N 1
ATOM 4442 C CA . LYS A 1 546 ? -10.238 -22.377 35.639 1.00 70.62 546 LYS A CA 1
ATOM 4443 C C . LYS A 1 546 ? -9.332 -23.612 35.648 1.00 70.62 546 LYS A C 1
ATOM 4445 O O . LYS A 1 546 ? -8.347 -23.645 34.910 1.00 70.62 546 LYS A O 1
ATOM 4450 N N . LYS A 1 547 ? -9.681 -24.664 36.400 1.00 75.44 547 LYS A N 1
ATOM 4451 C CA . LYS A 1 547 ? -8.964 -25.954 36.410 1.00 75.44 547 LYS A CA 1
ATOM 4452 C C . LYS A 1 547 ? -9.037 -26.658 35.049 1.00 75.44 547 LYS A C 1
ATOM 4454 O O . LYS A 1 547 ? -8.026 -27.202 34.604 1.00 75.44 547 LYS A O 1
ATOM 4459 N N . ARG A 1 548 ? -10.179 -26.624 34.351 1.00 72.19 548 ARG A N 1
ATOM 4460 C CA . ARG A 1 548 ? -10.333 -27.185 32.994 1.00 72.19 548 ARG A CA 1
ATOM 4461 C C . ARG A 1 548 ? -9.460 -26.444 31.983 1.00 72.19 548 ARG A C 1
ATOM 4463 O O . ARG A 1 548 ? -8.694 -27.080 31.267 1.00 72.19 548 ARG A O 1
ATOM 4470 N N . HIS A 1 549 ? -9.493 -25.114 32.009 1.00 71.81 549 HIS A N 1
ATOM 4471 C CA . HIS A 1 549 ? -8.712 -24.267 31.110 1.00 71.81 549 HIS A CA 1
ATOM 4472 C C . HIS A 1 549 ? -7.198 -24.387 31.369 1.00 71.81 549 HIS A C 1
ATOM 4474 O O . HIS A 1 549 ? -6.397 -24.348 30.433 1.00 71.81 549 HIS A O 1
ATOM 4480 N N . ALA A 1 550 ? -6.789 -24.588 32.628 1.00 77.12 550 ALA A N 1
ATOM 4481 C CA . ALA A 1 550 ? -5.403 -24.872 32.994 1.00 77.12 550 ALA A CA 1
ATOM 4482 C C . ALA A 1 550 ? -4.933 -26.244 32.474 1.00 77.12 550 ALA A C 1
ATOM 4484 O O . ALA A 1 550 ? -3.856 -26.332 31.883 1.00 77.12 550 ALA A O 1
ATOM 4485 N N . ARG A 1 551 ? -5.755 -27.295 32.618 1.00 82.81 551 ARG A N 1
ATOM 4486 C CA . ARG A 1 551 ? -5.472 -28.639 32.073 1.00 82.81 551 ARG A CA 1
ATOM 4487 C C . ARG A 1 551 ? -5.380 -28.629 30.548 1.00 82.81 551 ARG A C 1
ATOM 4489 O O . ARG A 1 551 ? -4.501 -29.270 29.980 1.00 82.81 551 ARG A O 1
ATOM 4496 N N . GLU A 1 552 ? -6.252 -27.880 29.883 1.00 72.69 552 GLU A N 1
ATOM 4497 C CA . GLU A 1 552 ? -6.263 -27.758 28.425 1.00 72.69 552 GLU A CA 1
ATOM 4498 C C . GLU A 1 552 ? -5.045 -26.977 27.907 1.00 72.69 552 GLU A C 1
ATOM 4500 O O . GLU A 1 552 ? -4.377 -27.409 26.964 1.00 72.69 552 GLU A O 1
ATOM 4505 N N . LYS A 1 553 ? -4.658 -25.892 28.590 1.00 82.31 553 LYS A N 1
ATOM 4506 C CA . LYS A 1 553 ? -3.412 -25.160 28.309 1.00 82.31 553 LYS A CA 1
ATOM 4507 C C . LYS A 1 553 ? -2.175 -26.045 28.501 1.00 82.31 553 LYS A C 1
ATOM 4509 O O . LYS A 1 553 ? -1.245 -25.988 27.696 1.00 82.31 553 LYS A O 1
ATOM 4514 N N . GLU A 1 554 ? -2.160 -26.888 29.533 1.00 83.62 554 GLU A N 1
ATOM 4515 C CA . GLU A 1 554 ? -1.082 -27.853 29.766 1.00 83.62 554 GLU A CA 1
ATOM 4516 C C . GLU A 1 554 ? -1.037 -28.938 28.677 1.00 83.62 554 GLU A C 1
ATOM 4518 O O . GLU A 1 554 ? 0.046 -29.278 28.194 1.00 83.62 554 GLU A O 1
ATOM 4523 N N . HIS A 1 555 ? -2.197 -29.441 28.246 1.00 83.69 555 HIS A N 1
ATOM 4524 C CA . HIS A 1 555 ? -2.318 -30.412 27.159 1.00 83.69 555 HIS A CA 1
ATOM 4525 C C . HIS A 1 555 ? -1.754 -29.855 25.843 1.00 83.69 555 HIS A C 1
ATOM 4527 O O . HIS A 1 555 ? -0.877 -30.472 25.236 1.00 83.69 555 HIS A O 1
ATOM 4533 N N . TRP A 1 556 ? -2.156 -28.643 25.451 1.00 79.00 556 TRP A N 1
ATOM 4534 C CA . TRP A 1 556 ? -1.619 -27.976 24.261 1.00 79.00 556 TRP A CA 1
ATOM 4535 C C . TRP A 1 556 ? -0.125 -27.657 24.381 1.00 79.00 556 TRP A C 1
ATOM 4537 O O . TRP A 1 556 ? 0.624 -27.826 23.418 1.00 79.00 556 TRP A O 1
ATOM 4547 N N . GLY A 1 557 ? 0.353 -27.279 25.570 1.00 84.94 557 GLY A N 1
ATOM 4548 C CA . GLY A 1 557 ? 1.782 -27.095 25.829 1.00 84.94 557 GLY A CA 1
ATOM 4549 C C . GLY A 1 557 ? 2.597 -28.394 25.737 1.00 84.94 557 GLY A C 1
ATOM 4550 O O . GLY A 1 557 ? 3.763 -28.369 25.332 1.00 84.94 557 GLY A O 1
ATOM 4551 N N . LYS A 1 558 ? 2.016 -29.546 26.098 1.00 87.81 558 LYS A N 1
ATOM 4552 C CA . LYS A 1 558 ? 2.629 -30.872 25.905 1.00 87.81 558 LYS A CA 1
ATOM 4553 C C . LYS A 1 558 ? 2.636 -31.270 24.429 1.00 87.81 558 LYS A C 1
ATOM 4555 O O . LYS A 1 558 ? 3.681 -31.699 23.943 1.00 87.81 558 LYS A O 1
ATOM 4560 N N . GLU A 1 559 ? 1.539 -31.061 23.702 1.00 77.44 559 GLU A N 1
ATOM 4561 C CA . GLU A 1 559 ? 1.466 -31.400 22.275 1.00 77.44 559 GLU A CA 1
ATOM 4562 C C . GLU A 1 559 ? 2.398 -30.522 21.430 1.00 77.44 559 GLU A C 1
ATOM 4564 O O . GLU A 1 559 ? 3.127 -31.042 20.588 1.00 77.44 559 GLU A O 1
ATOM 4569 N N . LYS A 1 560 ? 2.497 -29.219 21.729 1.00 86.44 560 LYS A N 1
ATOM 4570 C CA . LYS A 1 560 ? 3.486 -28.326 21.105 1.00 86.44 560 LYS A CA 1
ATOM 4571 C C . LYS A 1 560 ? 4.915 -28.841 21.308 1.00 86.44 560 LYS A C 1
ATOM 4573 O O . LYS A 1 560 ? 5.654 -28.992 20.338 1.00 86.44 560 LYS A O 1
ATOM 4578 N N . ARG A 1 561 ? 5.291 -29.192 22.546 1.00 87.31 561 ARG A N 1
ATOM 4579 C CA . ARG A 1 561 ? 6.615 -29.772 22.851 1.00 87.31 561 ARG A CA 1
ATOM 4580 C C . ARG A 1 561 ? 6.846 -31.103 22.130 1.00 87.31 561 ARG A C 1
ATOM 4582 O O . ARG A 1 561 ? 7.950 -31.344 21.643 1.00 87.31 561 ARG A O 1
ATOM 4589 N N . ARG A 1 562 ? 5.817 -31.951 22.018 1.00 90.19 562 ARG A N 1
ATOM 4590 C CA . ARG A 1 562 ? 5.874 -33.217 21.269 1.00 90.19 562 ARG A CA 1
ATOM 4591 C C . ARG A 1 562 ? 6.139 -32.976 19.784 1.00 90.19 562 ARG A C 1
ATOM 4593 O O . ARG A 1 562 ? 6.992 -33.645 19.204 1.00 90.19 562 ARG A O 1
ATOM 4600 N N . LEU A 1 563 ? 5.434 -32.024 19.176 1.00 80.69 563 LEU A N 1
ATOM 4601 C CA . LEU A 1 563 ? 5.598 -31.666 17.767 1.00 80.69 563 LEU A CA 1
ATOM 4602 C C . LEU A 1 563 ? 6.970 -31.037 17.500 1.00 80.69 563 LEU A C 1
ATOM 4604 O O . LEU A 1 563 ? 7.652 -31.462 16.573 1.00 80.69 563 LEU A O 1
ATOM 4608 N N . GLU A 1 564 ? 7.436 -30.122 18.351 1.00 78.31 564 GLU A N 1
ATOM 4609 C CA . GLU A 1 564 ? 8.787 -29.551 18.257 1.00 78.31 564 GLU A CA 1
ATOM 4610 C C . GLU A 1 564 ? 9.891 -30.606 18.439 1.00 78.31 564 GLU A C 1
ATOM 4612 O O . GLU A 1 564 ? 10.939 -30.531 17.798 1.00 78.31 564 GLU A O 1
ATOM 4617 N N . SER A 1 565 ? 9.687 -31.596 19.313 1.00 76.75 565 SER A N 1
ATOM 4618 C CA . SER A 1 565 ? 10.611 -32.724 19.481 1.00 76.75 565 SER A CA 1
ATOM 4619 C C . SER A 1 565 ? 10.645 -33.610 18.231 1.00 76.75 565 SER A C 1
ATOM 4621 O O . SER A 1 565 ? 11.728 -33.918 17.734 1.00 76.75 565 SER A O 1
ATOM 4623 N N . LYS A 1 566 ? 9.481 -33.941 17.651 1.00 79.75 566 LYS A N 1
ATOM 4624 C CA . LYS A 1 566 ? 9.406 -34.662 16.368 1.00 79.75 566 LYS A CA 1
ATOM 4625 C C . LYS A 1 566 ? 10.095 -33.891 15.244 1.00 79.75 566 LYS A C 1
ATOM 4627 O O . LYS A 1 566 ? 10.853 -34.490 14.488 1.00 79.75 566 LYS A O 1
ATOM 4632 N N . LEU A 1 567 ? 9.893 -32.576 15.166 1.00 69.44 567 LEU A N 1
ATOM 4633 C CA . LEU A 1 567 ? 10.534 -31.728 14.161 1.00 69.44 567 LEU A CA 1
ATOM 4634 C C . LEU A 1 567 ? 12.064 -31.735 14.312 1.00 69.44 567 LEU A C 1
ATOM 4636 O O . LEU A 1 567 ? 12.782 -31.856 13.323 1.00 69.44 567 LEU A O 1
ATOM 4640 N N . ARG A 1 568 ? 12.568 -31.682 15.553 1.00 74.25 568 ARG A N 1
ATOM 4641 C CA . ARG A 1 568 ? 14.004 -31.798 15.854 1.00 74.25 568 ARG A CA 1
ATOM 4642 C C . ARG A 1 568 ? 14.582 -33.154 15.449 1.00 74.25 568 ARG A C 1
ATOM 4644 O O . ARG A 1 568 ? 15.669 -33.188 14.884 1.00 74.25 568 ARG A O 1
ATOM 4651 N N . HIS A 1 569 ? 13.862 -34.252 15.676 1.00 70.06 569 HIS A N 1
ATOM 4652 C CA . HIS A 1 569 ? 14.306 -35.584 15.248 1.00 70.06 569 HIS A CA 1
ATOM 4653 C C . HIS A 1 569 ? 14.305 -35.751 13.724 1.00 70.06 569 HIS A C 1
ATOM 4655 O O . HIS A 1 569 ? 15.251 -36.311 13.176 1.00 70.06 569 HIS A O 1
ATOM 4661 N N . VAL A 1 570 ? 13.299 -35.219 13.026 1.00 64.69 570 VAL A N 1
ATOM 4662 C CA . VAL A 1 570 ? 13.259 -35.226 11.553 1.00 64.69 570 VAL A CA 1
ATOM 4663 C C . VAL A 1 570 ? 14.382 -34.359 10.971 1.00 64.69 570 VAL A C 1
ATOM 4665 O O . VAL A 1 570 ? 15.066 -34.783 10.044 1.00 64.69 570 VAL A O 1
ATOM 4668 N N . SER A 1 571 ? 14.645 -33.193 11.568 1.00 56.47 571 SER A N 1
ATOM 4669 C CA . SER A 1 571 ? 15.748 -32.308 11.171 1.00 56.47 571 SER A CA 1
ATOM 4670 C C . SER A 1 571 ? 17.125 -32.957 11.395 1.00 56.47 571 SER A C 1
ATOM 4672 O O . SER A 1 571 ? 17.965 -32.951 10.500 1.00 56.47 571 SER A O 1
ATOM 4674 N N . MET A 1 572 ? 17.329 -33.640 12.529 1.00 56.91 572 MET A N 1
ATOM 4675 C CA . MET A 1 572 ? 18.566 -34.380 12.833 1.00 56.91 572 MET A CA 1
ATOM 4676 C C . MET A 1 572 ? 18.854 -35.540 11.864 1.00 56.91 572 MET A C 1
ATOM 4678 O O . MET A 1 572 ? 20.019 -35.871 11.642 1.00 56.91 572 MET A O 1
ATOM 4682 N N . HIS A 1 573 ? 17.825 -36.165 11.282 1.00 53.62 573 HIS A N 1
ATOM 4683 C CA . HIS A 1 573 ? 18.007 -37.248 10.311 1.00 53.62 573 HIS A CA 1
ATOM 4684 C C . HIS A 1 573 ? 18.257 -36.755 8.877 1.00 53.62 573 HIS A C 1
ATOM 4686 O O . HIS A 1 573 ? 18.908 -37.469 8.115 1.00 53.62 573 HIS A O 1
ATOM 4692 N N . SER A 1 574 ? 17.850 -35.530 8.526 1.00 46.44 574 SER A N 1
ATOM 4693 C CA . SER A 1 574 ? 18.193 -34.922 7.229 1.00 46.44 574 SER A CA 1
ATOM 4694 C C . SER A 1 574 ? 19.657 -34.482 7.141 1.00 46.44 574 SER A C 1
ATOM 4696 O O . SER A 1 574 ? 20.262 -34.587 6.078 1.00 46.44 574 SER A O 1
ATOM 4698 N N . SER A 1 575 ? 20.273 -34.061 8.248 1.00 46.84 575 SER A N 1
ATOM 4699 C CA . SER A 1 575 ? 21.633 -33.492 8.234 1.00 46.84 575 SER A CA 1
ATOM 4700 C C . SER A 1 575 ? 22.769 -34.522 8.230 1.00 46.84 575 SER A C 1
ATOM 4702 O O . SER A 1 575 ? 23.936 -34.138 8.245 1.00 46.84 575 SER A O 1
ATOM 4704 N N . ARG A 1 576 ? 22.469 -35.830 8.256 1.00 46.94 576 ARG A N 1
ATOM 4705 C CA . ARG A 1 576 ? 23.481 -36.891 8.440 1.00 46.94 576 ARG A CA 1
ATOM 4706 C C . ARG A 1 576 ? 23.713 -37.796 7.224 1.00 46.94 576 ARG A C 1
ATOM 4708 O O . ARG A 1 576 ? 24.496 -38.731 7.344 1.00 46.94 576 ARG A O 1
ATOM 4715 N N . SER A 1 577 ? 23.074 -37.537 6.076 1.00 46.97 577 SER A N 1
ATOM 4716 C CA . SER A 1 577 ? 23.177 -38.410 4.885 1.00 46.97 577 SER A CA 1
ATOM 4717 C C . SER A 1 577 ? 23.893 -37.816 3.665 1.00 46.97 577 SER A C 1
ATOM 4719 O O . SER A 1 577 ? 23.976 -38.479 2.636 1.00 46.97 577 SER A O 1
ATOM 4721 N N . SER A 1 578 ? 24.477 -36.619 3.760 1.00 43.72 578 SER A N 1
ATOM 4722 C CA . SER A 1 578 ? 25.150 -35.989 2.616 1.00 43.72 578 SER A CA 1
ATOM 4723 C C . SER A 1 578 ? 26.530 -35.433 2.971 1.00 43.72 578 SER A C 1
ATOM 4725 O O . SER A 1 578 ? 26.706 -34.225 3.093 1.00 43.72 578 SER A O 1
ATOM 4727 N N . SER A 1 579 ? 27.511 -36.331 3.080 1.00 36.22 579 SER A N 1
ATOM 4728 C CA . SER A 1 579 ? 28.928 -36.013 2.864 1.00 36.22 579 SER A CA 1
ATOM 4729 C C . SER A 1 579 ? 29.583 -37.170 2.103 1.00 36.22 579 SER A C 1
ATOM 4731 O O . SER A 1 579 ? 29.671 -38.267 2.656 1.00 36.22 579 SER A O 1
ATOM 4733 N N . PRO A 1 580 ? 30.051 -36.974 0.858 1.00 44.88 580 PRO A N 1
ATOM 4734 C CA . PRO A 1 580 ? 30.892 -37.943 0.176 1.00 44.88 580 PRO A CA 1
ATOM 4735 C C . PRO A 1 580 ? 32.356 -37.654 0.530 1.00 44.88 580 PRO A C 1
ATOM 4737 O O . PRO A 1 580 ? 32.934 -36.675 0.063 1.00 44.88 580 PRO A O 1
ATOM 4740 N N . THR A 1 581 ? 32.973 -38.490 1.364 1.00 38.81 581 THR A N 1
ATOM 4741 C CA . THR A 1 581 ? 34.430 -38.495 1.539 1.00 38.81 581 THR A CA 1
ATOM 4742 C C . THR A 1 581 ? 35.052 -39.596 0.694 1.00 38.81 581 THR A C 1
ATOM 4744 O O . THR A 1 581 ? 34.946 -40.790 0.965 1.00 38.81 581 THR A O 1
ATOM 4747 N N . THR A 1 582 ? 35.737 -39.155 -0.352 1.00 42.94 582 THR A N 1
ATOM 4748 C CA . THR A 1 582 ? 36.677 -39.929 -1.153 1.00 42.94 582 THR A CA 1
ATOM 4749 C C . THR A 1 582 ? 37.912 -40.247 -0.307 1.00 42.94 582 THR A C 1
ATOM 4751 O O . THR A 1 582 ? 38.731 -39.367 -0.057 1.00 42.94 582 THR A O 1
ATOM 4754 N N . SER A 1 583 ? 38.090 -41.495 0.128 1.00 32.34 583 SER A N 1
ATOM 4755 C CA . SER A 1 583 ? 39.437 -42.055 0.283 1.00 32.34 583 SER A CA 1
ATOM 4756 C C . SER A 1 583 ? 39.435 -43.568 0.431 1.00 32.34 583 SER A C 1
ATOM 4758 O O . SER A 1 583 ? 38.777 -44.165 1.278 1.00 32.34 583 SER A O 1
ATOM 4760 N N . THR A 1 584 ? 40.217 -44.167 -0.448 1.00 40.91 584 THR A N 1
ATOM 4761 C CA . THR A 1 584 ? 40.546 -45.576 -0.568 1.00 40.91 584 THR A CA 1
ATOM 4762 C C . THR A 1 584 ? 41.460 -46.067 0.557 1.00 40.91 584 THR A C 1
ATOM 4764 O O . THR A 1 584 ? 42.492 -45.453 0.811 1.00 40.91 584 THR A O 1
ATOM 4767 N N . ARG A 1 585 ? 41.164 -47.284 1.042 1.00 32.75 585 ARG A N 1
ATOM 4768 C CA . ARG A 1 585 ? 42.081 -48.444 1.179 1.00 32.75 585 ARG A CA 1
ATOM 4769 C C . ARG A 1 585 ? 42.213 -49.051 2.593 1.00 32.75 585 ARG A C 1
ATOM 4771 O O . ARG A 1 585 ? 42.565 -48.395 3.563 1.00 32.75 585 ARG A O 1
ATOM 4778 N N . SER A 1 586 ? 42.057 -50.383 2.576 1.00 37.41 586 SER A N 1
ATOM 4779 C CA . SER A 1 586 ? 42.534 -51.446 3.488 1.00 37.41 586 SER A CA 1
ATOM 4780 C C . SER A 1 586 ? 41.832 -51.706 4.831 1.00 37.41 586 SER A C 1
ATOM 4782 O O . SER A 1 586 ? 42.219 -51.202 5.874 1.00 37.41 586 SER A O 1
ATOM 4784 N N . LEU A 1 587 ? 40.862 -52.630 4.756 1.00 44.19 587 LEU A N 1
ATOM 4785 C CA . LEU A 1 587 ? 40.763 -53.911 5.485 1.00 44.19 587 LEU A CA 1
ATOM 4786 C C . LEU A 1 587 ? 41.366 -54.007 6.902 1.00 44.19 587 LEU A C 1
ATOM 4788 O O . LEU A 1 587 ? 42.569 -54.183 7.065 1.00 44.19 587 LEU A O 1
ATOM 4792 N N . SER A 1 588 ? 40.487 -54.138 7.898 1.00 34.69 588 SER A N 1
ATOM 4793 C CA . SER A 1 588 ? 40.529 -55.256 8.857 1.00 34.69 588 SER A CA 1
ATOM 4794 C C . SER A 1 588 ? 39.204 -55.401 9.622 1.00 34.69 588 SER A C 1
ATOM 4796 O O . SER A 1 588 ? 38.740 -54.511 10.321 1.00 34.69 588 SER A O 1
ATOM 4798 N N . THR A 1 589 ? 38.583 -56.557 9.401 1.00 47.47 589 THR A N 1
ATOM 4799 C CA . THR A 1 589 ? 37.826 -57.415 10.321 1.00 47.47 589 THR A CA 1
ATOM 4800 C C . THR A 1 589 ? 37.418 -56.849 11.689 1.00 47.47 589 THR A C 1
ATOM 4802 O O . THR A 1 589 ? 38.237 -56.826 12.601 1.00 47.47 589 THR A O 1
ATOM 4805 N N . THR A 1 590 ? 36.120 -56.598 11.908 1.00 35.41 590 THR A N 1
ATOM 4806 C CA . THR A 1 590 ? 35.372 -57.168 13.054 1.00 35.41 590 THR A CA 1
ATOM 4807 C C . THR A 1 590 ? 33.859 -56.978 12.906 1.00 35.41 590 THR A C 1
ATOM 4809 O O . THR A 1 590 ? 33.372 -56.025 12.312 1.00 35.41 590 THR A O 1
ATOM 4812 N N . GLN A 1 591 ? 33.135 -57.967 13.420 1.00 45.97 591 GLN A N 1
ATOM 4813 C CA . GLN A 1 591 ? 31.690 -58.170 13.387 1.00 45.97 591 GLN A CA 1
ATOM 4814 C C . GLN A 1 591 ? 30.881 -56.961 13.884 1.00 45.97 591 GLN A C 1
ATOM 4816 O O . GLN A 1 591 ? 31.211 -56.386 14.914 1.00 45.97 591 GLN A O 1
ATOM 4821 N N . THR A 1 592 ? 29.764 -56.652 13.218 1.00 36.81 592 THR A N 1
ATOM 4822 C CA . THR A 1 592 ? 28.528 -56.141 13.845 1.00 36.81 592 THR A CA 1
ATOM 4823 C C . THR A 1 592 ? 27.387 -56.140 12.820 1.00 36.81 592 THR A C 1
ATOM 4825 O O . THR A 1 592 ? 27.506 -55.584 11.735 1.00 36.81 592 THR A O 1
ATOM 4828 N N . SER A 1 593 ? 26.308 -56.844 13.172 1.00 41.53 593 SER A N 1
ATOM 4829 C CA . SER A 1 593 ? 24.937 -56.779 12.639 1.00 41.53 593 SER A CA 1
ATOM 4830 C C . SER A 1 593 ? 24.702 -55.939 11.371 1.00 41.53 593 SER A C 1
ATOM 4832 O O . SER A 1 593 ? 24.591 -54.715 11.434 1.00 41.53 593 SER A O 1
ATOM 4834 N N . THR A 1 594 ? 24.491 -56.614 10.242 1.00 36.91 594 THR A N 1
ATOM 4835 C CA . THR A 1 594 ? 23.854 -56.047 9.046 1.00 36.91 594 THR A CA 1
ATOM 4836 C C . THR A 1 594 ? 22.519 -55.386 9.417 1.00 36.91 594 THR A C 1
ATOM 4838 O O . THR A 1 594 ? 21.606 -56.102 9.846 1.00 36.91 594 THR A O 1
ATOM 4841 N N . PRO A 1 595 ? 22.341 -54.064 9.238 1.00 45.44 595 PRO A N 1
ATOM 4842 C CA . PRO A 1 595 ? 21.005 -53.500 9.199 1.00 45.44 595 PRO A CA 1
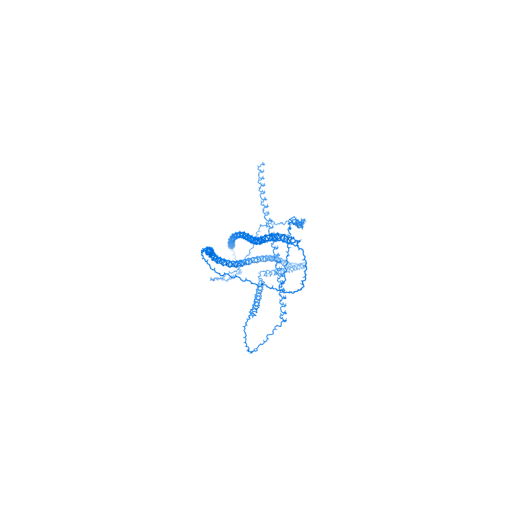ATOM 4843 C C . PRO A 1 595 ? 20.358 -54.033 7.920 1.00 45.44 595 PRO A C 1
ATOM 4845 O O . PRO A 1 595 ? 20.943 -53.938 6.841 1.00 45.44 595 PRO A O 1
ATOM 4848 N N . ARG A 1 596 ? 19.179 -54.654 8.045 1.00 47.88 596 ARG A N 1
ATOM 4849 C CA . ARG A 1 596 ? 18.315 -55.004 6.910 1.00 47.88 596 ARG A CA 1
ATOM 4850 C C . ARG A 1 596 ? 18.167 -53.753 6.042 1.00 47.88 596 ARG A C 1
ATOM 4852 O O . ARG A 1 596 ? 17.446 -52.831 6.413 1.00 47.88 596 ARG A O 1
ATOM 4859 N N . GLY A 1 597 ? 18.902 -53.702 4.933 1.00 48.91 597 GLY A N 1
ATOM 4860 C CA . GLY A 1 597 ? 18.710 -52.692 3.909 1.00 48.91 597 GLY A CA 1
ATOM 4861 C C . GLY A 1 597 ? 17.288 -52.848 3.404 1.00 48.91 597 GLY A C 1
ATOM 4862 O O . GLY A 1 597 ? 16.927 -53.922 2.925 1.00 48.91 597 GLY A O 1
ATOM 4863 N N . VAL A 1 598 ? 16.484 -51.806 3.597 1.00 53.00 598 VAL A N 1
ATOM 4864 C CA . VAL A 1 598 ? 15.139 -51.693 3.036 1.00 53.00 598 VAL A CA 1
ATOM 4865 C C . VAL A 1 598 ? 15.262 -52.020 1.553 1.00 53.00 598 VAL A C 1
ATOM 4867 O O . VAL A 1 598 ? 16.048 -51.390 0.841 1.00 53.00 598 VAL A O 1
ATOM 4870 N N . SER A 1 599 ? 14.579 -53.072 1.113 1.00 66.12 599 SER A N 1
ATOM 4871 C CA . SER A 1 599 ? 14.670 -53.526 -0.274 1.00 66.12 599 SER A CA 1
ATOM 4872 C C . SER A 1 599 ? 14.254 -52.385 -1.208 1.00 66.12 599 SER A C 1
ATOM 4874 O O . SER A 1 599 ? 13.419 -51.550 -0.856 1.00 66.12 599 SER A O 1
ATOM 4876 N N . HIS A 1 600 ? 14.823 -52.323 -2.413 1.00 64.56 600 HIS A N 1
ATOM 4877 C CA . HIS A 1 600 ? 14.500 -51.265 -3.381 1.00 64.56 600 HIS A CA 1
ATOM 4878 C C . HIS A 1 600 ? 12.981 -51.169 -3.656 1.00 64.56 600 HIS A C 1
ATOM 4880 O O . HIS A 1 600 ? 12.453 -50.094 -3.947 1.00 64.56 600 HIS A O 1
ATOM 4886 N N . GLU A 1 601 ? 12.275 -52.287 -3.486 1.00 69.94 601 GLU A N 1
ATOM 4887 C CA . GLU A 1 601 ? 10.825 -52.414 -3.586 1.00 69.94 601 GLU A CA 1
ATOM 4888 C C . GLU A 1 601 ? 10.074 -51.787 -2.395 1.00 69.94 601 GLU A C 1
ATOM 4890 O O . GLU A 1 601 ? 9.062 -51.112 -2.581 1.00 69.94 601 GLU A O 1
ATOM 4895 N N . GLU A 1 602 ? 10.580 -51.935 -1.167 1.00 73.69 602 GLU A N 1
ATOM 4896 C CA . GLU A 1 602 ? 10.049 -51.240 0.014 1.00 73.69 602 GLU A CA 1
ATOM 4897 C C . GLU A 1 602 ? 10.296 -49.729 -0.062 1.00 73.69 602 GLU A C 1
ATOM 4899 O O . GLU A 1 602 ? 9.419 -48.950 0.310 1.00 73.69 602 GLU A O 1
ATOM 4904 N N . PHE A 1 603 ? 11.438 -49.296 -0.606 1.00 75.00 603 PHE A N 1
ATOM 4905 C CA . PHE A 1 603 ? 11.699 -47.877 -0.852 1.00 75.00 603 PHE A CA 1
ATOM 4906 C C . PHE A 1 603 ? 10.730 -47.293 -1.890 1.00 75.00 603 PHE A C 1
ATOM 4908 O O . PHE A 1 603 ? 10.155 -46.232 -1.659 1.00 75.00 603 PHE A O 1
ATOM 4915 N N . ALA A 1 604 ? 10.468 -48.008 -2.990 1.00 75.56 604 ALA A N 1
ATOM 4916 C CA . ALA A 1 604 ? 9.483 -47.593 -3.990 1.00 75.56 604 ALA A CA 1
ATOM 4917 C C . ALA A 1 604 ? 8.058 -47.520 -3.405 1.00 75.56 604 ALA A C 1
ATOM 4919 O O . ALA A 1 604 ? 7.322 -46.565 -3.671 1.00 75.56 604 ALA A O 1
ATOM 4920 N N . LYS A 1 605 ? 7.680 -48.479 -2.545 1.00 82.88 605 LYS A N 1
ATOM 4921 C CA . LYS A 1 605 ? 6.404 -48.447 -1.805 1.00 82.88 605 LYS A CA 1
ATOM 4922 C C . LYS A 1 605 ? 6.327 -47.247 -0.859 1.00 82.88 605 LYS A C 1
ATOM 4924 O O . LYS A 1 605 ? 5.315 -46.549 -0.863 1.00 82.88 605 LYS A O 1
ATOM 4929 N N . LEU A 1 606 ? 7.385 -46.961 -0.100 1.00 82.19 606 LEU A N 1
ATOM 4930 C CA . LEU A 1 606 ? 7.448 -45.795 0.789 1.00 82.19 606 LEU A CA 1
ATOM 4931 C C . LEU A 1 606 ? 7.409 -44.474 0.014 1.00 82.19 606 LEU A C 1
ATOM 4933 O O . LEU A 1 606 ? 6.730 -43.542 0.436 1.00 82.19 606 LEU A O 1
ATOM 4937 N N . GLN A 1 607 ? 8.068 -44.393 -1.141 1.00 83.81 607 GLN A N 1
ATOM 4938 C CA . GLN A 1 607 ? 8.045 -43.211 -2.000 1.00 83.81 607 GLN A CA 1
ATOM 4939 C C . GLN A 1 607 ? 6.653 -42.977 -2.607 1.00 83.81 607 GLN A C 1
ATOM 4941 O O . GLN A 1 607 ? 6.168 -41.846 -2.628 1.00 83.81 607 GLN A O 1
ATOM 4946 N N . SER A 1 608 ? 5.969 -44.044 -3.031 1.00 87.00 608 SER A N 1
ATOM 4947 C CA . SER A 1 608 ? 4.574 -43.983 -3.483 1.00 87.00 608 SER A CA 1
ATOM 4948 C C . SER A 1 608 ? 3.629 -43.533 -2.359 1.00 87.00 608 SER A C 1
ATOM 4950 O O . SER A 1 608 ? 2.823 -42.620 -2.553 1.00 87.00 608 SER A O 1
ATOM 4952 N N . GLN A 1 609 ? 3.780 -44.093 -1.152 1.00 87.25 609 GLN A N 1
ATOM 4953 C CA . GLN A 1 609 ? 3.013 -43.678 0.028 1.00 87.25 609 GLN A CA 1
ATOM 4954 C C . GLN A 1 609 ? 3.276 -42.215 0.395 1.00 87.25 609 GLN A C 1
ATOM 4956 O O . GLN A 1 609 ? 2.333 -41.474 0.664 1.00 87.25 609 GLN A O 1
ATOM 4961 N N . PHE A 1 610 ? 4.532 -41.771 0.350 1.00 87.62 610 PHE A N 1
ATOM 4962 C CA . PHE A 1 610 ? 4.900 -40.382 0.608 1.00 87.62 610 PHE A CA 1
ATOM 4963 C C . PHE A 1 610 ? 4.267 -39.428 -0.408 1.00 87.62 610 PHE A C 1
ATOM 4965 O O . PHE A 1 610 ? 3.697 -38.411 -0.017 1.00 87.62 610 PHE A O 1
ATOM 4972 N N . ASN A 1 611 ? 4.287 -39.775 -1.697 1.00 86.06 611 ASN A N 1
ATOM 4973 C CA . ASN A 1 611 ? 3.641 -38.976 -2.738 1.00 86.06 611 ASN A CA 1
ATOM 4974 C C . ASN A 1 611 ? 2.117 -38.917 -2.555 1.00 86.06 611 ASN A C 1
ATOM 4976 O O . ASN A 1 611 ? 1.532 -37.846 -2.697 1.00 86.06 611 ASN A O 1
ATOM 4980 N N . SER A 1 612 ? 1.480 -40.025 -2.162 1.00 88.31 612 SER A N 1
ATOM 4981 C CA . SER A 1 612 ? 0.047 -40.053 -1.837 1.00 88.31 612 SER A CA 1
ATOM 4982 C C . SER A 1 612 ? -0.292 -39.175 -0.626 1.00 88.31 612 SER A C 1
ATOM 4984 O O . SER A 1 612 ? -1.257 -38.412 -0.662 1.00 88.31 612 SER A O 1
ATOM 4986 N N . VAL A 1 613 ? 0.521 -39.224 0.435 1.00 88.00 613 VAL A N 1
ATOM 4987 C CA . VAL A 1 613 ? 0.350 -38.370 1.623 1.00 88.00 613 VAL A CA 1
ATOM 4988 C C . VAL A 1 613 ? 0.579 -36.901 1.278 1.00 88.00 613 VAL A C 1
ATOM 4990 O O . VAL A 1 613 ? -0.187 -36.048 1.721 1.00 88.00 613 VAL A O 1
ATOM 4993 N N . LYS A 1 614 ? 1.586 -36.596 0.454 1.00 89.12 614 LYS A N 1
ATOM 4994 C CA . LYS A 1 614 ? 1.860 -35.238 -0.023 1.00 89.12 614 LYS A CA 1
ATOM 4995 C C . LYS A 1 614 ? 0.682 -34.687 -0.827 1.00 89.12 614 LYS A C 1
ATOM 4997 O O . LYS A 1 614 ? 0.286 -33.555 -0.576 1.00 89.12 614 LYS A O 1
ATOM 5002 N N . LEU A 1 615 ? 0.094 -35.495 -1.714 1.00 90.50 615 LEU A N 1
ATOM 5003 C CA . LEU A 1 615 ? -1.088 -35.120 -2.492 1.00 90.50 615 LEU A CA 1
ATOM 5004 C C . LEU A 1 615 ? -2.294 -34.831 -1.580 1.00 90.50 615 LEU A C 1
ATOM 5006 O O . LEU A 1 615 ? -2.874 -33.748 -1.649 1.00 90.50 615 LEU A O 1
ATOM 5010 N N . LYS A 1 616 ? -2.600 -35.737 -0.641 1.00 90.88 616 LYS A N 1
ATOM 5011 C CA . LYS A 1 616 ? -3.678 -35.540 0.347 1.00 90.88 616 LYS A CA 1
ATOM 5012 C C . LYS A 1 616 ? -3.453 -34.310 1.221 1.00 90.88 616 LYS A C 1
ATOM 5014 O O . LYS A 1 616 ? -4.400 -33.596 1.546 1.00 90.88 616 LYS A O 1
ATOM 5019 N N . TYR A 1 617 ? -2.207 -34.041 1.608 1.00 88.00 617 TYR A N 1
ATOM 5020 C CA . TYR A 1 617 ? -1.861 -32.839 2.359 1.00 88.00 617 TYR A CA 1
ATOM 5021 C C . TYR A 1 617 ? -2.114 -31.579 1.529 1.00 88.00 617 TYR A C 1
ATOM 5023 O O . TYR A 1 617 ? -2.728 -30.643 2.033 1.00 88.00 617 TYR A O 1
ATOM 5031 N N . THR A 1 618 ? -1.705 -31.561 0.257 1.00 88.12 618 THR A N 1
ATOM 5032 C CA . THR A 1 618 ? -1.969 -30.420 -0.629 1.00 88.12 618 THR A CA 1
ATOM 5033 C C . THR A 1 618 ? -3.459 -30.196 -0.864 1.00 88.12 618 THR A C 1
ATOM 5035 O O . THR A 1 618 ? -3.885 -29.051 -0.790 1.00 88.12 618 THR A O 1
ATOM 5038 N N . GLU A 1 619 ? -4.251 -31.258 -1.043 1.00 90.75 619 GLU A N 1
ATOM 5039 C CA . GLU A 1 619 ? -5.717 -31.191 -1.170 1.00 90.75 619 GLU A CA 1
ATOM 5040 C C . GLU A 1 619 ? -6.389 -30.674 0.108 1.00 90.75 619 GLU A C 1
ATOM 5042 O O . GLU A 1 619 ? -7.291 -29.838 0.066 1.00 90.75 619 GLU A O 1
ATOM 5047 N N . THR A 1 620 ? -5.932 -31.139 1.273 1.00 89.50 620 THR A N 1
ATOM 5048 C CA . THR A 1 620 ? -6.458 -30.664 2.559 1.00 89.50 620 THR A CA 1
ATOM 5049 C C . THR A 1 620 ? -6.096 -29.196 2.772 1.00 89.50 620 THR A C 1
ATOM 5051 O O . THR A 1 620 ? -6.922 -28.414 3.233 1.00 89.50 620 THR A O 1
ATOM 5054 N N . LEU A 1 621 ? -4.879 -28.793 2.397 1.00 86.75 621 LEU A N 1
ATOM 5055 C CA . LEU A 1 621 ? -4.422 -27.413 2.512 1.00 86.75 621 LEU A CA 1
ATOM 5056 C C . LEU A 1 621 ? -5.196 -26.473 1.579 1.00 86.75 621 LEU A C 1
ATOM 5058 O O . LEU A 1 621 ? -5.553 -25.375 2.002 1.00 86.75 621 LEU A O 1
ATOM 5062 N N . THR A 1 622 ? -5.478 -26.873 0.335 1.00 88.81 622 THR A N 1
ATOM 5063 C CA . THR A 1 622 ? -6.326 -26.082 -0.571 1.00 88.81 622 THR A CA 1
ATOM 5064 C C . THR A 1 622 ? -7.758 -25.994 -0.063 1.00 88.81 622 THR A C 1
ATOM 5066 O O . THR A 1 622 ? -8.326 -24.904 -0.095 1.00 88.81 622 THR A O 1
ATOM 5069 N N . LYS A 1 623 ? -8.314 -27.081 0.486 1.00 90.75 623 LYS A N 1
ATOM 5070 C CA . LYS A 1 623 ? -9.647 -27.068 1.101 1.00 90.75 623 LYS A CA 1
ATOM 5071 C C . LYS A 1 623 ? -9.725 -26.113 2.295 1.00 90.75 623 LYS A C 1
ATOM 5073 O O . LYS A 1 623 ? -10.609 -25.266 2.333 1.00 90.75 623 LYS A O 1
ATOM 5078 N N . VAL A 1 624 ? -8.765 -26.180 3.219 1.00 86.50 624 VAL A N 1
ATOM 5079 C CA . VAL A 1 624 ? -8.705 -25.270 4.379 1.00 86.50 624 VAL A CA 1
ATOM 5080 C C . VAL A 1 624 ? -8.534 -23.818 3.931 1.00 86.50 624 VAL A C 1
ATOM 5082 O O . VAL A 1 624 ? -9.194 -22.934 4.465 1.00 86.50 624 VAL A O 1
ATOM 5085 N N . LYS A 1 625 ? -7.702 -23.547 2.915 1.00 87.44 625 LYS A N 1
ATOM 5086 C CA . LYS A 1 625 ? -7.580 -22.194 2.343 1.00 87.44 625 LYS A CA 1
ATOM 5087 C C . LYS A 1 625 ? -8.906 -21.691 1.766 1.00 87.44 625 LYS A C 1
ATOM 5089 O O . LYS A 1 625 ? -9.241 -20.529 1.979 1.00 87.44 625 LYS A O 1
ATOM 5094 N N . ALA A 1 626 ? -9.653 -22.545 1.068 1.00 88.12 626 ALA A N 1
ATOM 5095 C CA . ALA A 1 626 ? -10.967 -22.195 0.535 1.00 88.12 626 ALA A CA 1
ATOM 5096 C C . ALA A 1 626 ? -11.975 -21.896 1.660 1.00 88.12 626 ALA A C 1
ATOM 5098 O O . ALA A 1 626 ? -12.610 -20.846 1.631 1.00 88.12 626 ALA A O 1
ATOM 5099 N N . GLU A 1 627 ? -12.046 -22.744 2.691 1.00 88.75 627 GLU A N 1
ATOM 5100 C CA . GLU A 1 627 ? -12.915 -22.544 3.862 1.00 88.75 627 GLU A CA 1
ATOM 5101 C C . GLU A 1 627 ? -12.558 -21.260 4.635 1.00 88.75 627 GLU A C 1
ATOM 5103 O O . GLU A 1 627 ? -13.443 -20.501 5.033 1.00 88.75 627 GLU A O 1
ATOM 5108 N N . CYS A 1 628 ? -11.264 -20.961 4.809 1.00 85.12 628 CYS A N 1
ATOM 5109 C CA . CYS A 1 628 ? -10.816 -19.711 5.423 1.00 85.12 628 CYS A CA 1
ATOM 5110 C C . CYS A 1 628 ? -11.219 -18.487 4.593 1.00 85.12 628 CYS A C 1
ATOM 5112 O O . CYS A 1 628 ? -11.703 -17.507 5.158 1.00 85.12 628 CYS A O 1
ATOM 5114 N N . ASN A 1 629 ? -11.051 -18.533 3.269 1.00 85.50 629 ASN A N 1
ATOM 5115 C CA . ASN A 1 629 ? -11.451 -17.437 2.387 1.00 85.50 629 ASN A CA 1
ATOM 5116 C C . ASN A 1 629 ? -12.971 -17.222 2.408 1.00 85.50 629 ASN A C 1
ATOM 5118 O O . ASN A 1 629 ? -13.422 -16.081 2.484 1.00 85.50 629 ASN A O 1
ATOM 5122 N N . GLU A 1 630 ? -13.759 -18.299 2.421 1.00 91.81 630 GLU A N 1
ATOM 5123 C CA . GLU A 1 630 ? -15.216 -18.230 2.550 1.00 91.81 630 GLU A CA 1
ATOM 5124 C C . GLU A 1 630 ? -15.636 -17.619 3.899 1.00 91.81 630 GLU A C 1
ATOM 5126 O O . GLU A 1 630 ? -16.517 -16.760 3.951 1.00 91.81 630 GLU A O 1
ATOM 5131 N N . ALA A 1 631 ? -14.980 -18.002 4.999 1.00 85.00 631 ALA A N 1
ATOM 5132 C CA . ALA A 1 631 ? -15.242 -17.432 6.320 1.00 85.00 631 ALA A CA 1
ATOM 5133 C C . ALA A 1 631 ? -14.881 -15.938 6.391 1.00 85.00 631 ALA A C 1
ATOM 5135 O O . ALA A 1 631 ? -15.656 -15.145 6.930 1.00 85.00 631 ALA A O 1
ATOM 5136 N N . ILE A 1 632 ? -13.741 -15.542 5.814 1.00 85.19 632 ILE A N 1
ATOM 5137 C CA . ILE A 1 632 ? -13.333 -14.134 5.706 1.00 85.19 632 ILE A CA 1
ATOM 5138 C C . ILE A 1 632 ? -14.373 -13.346 4.907 1.00 85.19 632 ILE A C 1
ATOM 5140 O O . ILE A 1 632 ? -14.766 -12.261 5.337 1.00 85.19 632 ILE A O 1
ATOM 5144 N N . GLN A 1 633 ? -14.853 -13.893 3.788 1.00 90.00 633 GLN A N 1
ATOM 5145 C CA . GLN A 1 633 ? -15.862 -13.233 2.966 1.00 90.00 633 GLN A CA 1
ATOM 5146 C C . GLN A 1 633 ? -17.188 -13.071 3.722 1.00 90.00 633 GLN A C 1
ATOM 5148 O O . GLN A 1 633 ? -17.693 -11.958 3.822 1.00 90.00 633 GLN A O 1
ATOM 5153 N N . LYS A 1 634 ? -17.677 -14.122 4.396 1.00 90.12 634 LYS A N 1
ATOM 5154 C CA . LYS A 1 634 ? -18.883 -14.045 5.243 1.00 90.12 634 LYS A CA 1
ATOM 5155 C C . LYS A 1 634 ? -18.769 -12.998 6.356 1.00 90.12 634 LYS A C 1
ATOM 5157 O O . LYS A 1 634 ? -19.759 -12.355 6.698 1.00 90.12 634 LYS A O 1
ATOM 5162 N N . ILE A 1 635 ? -17.587 -12.830 6.954 1.00 85.75 635 ILE A N 1
ATOM 5163 C CA . ILE A 1 635 ? -17.351 -11.794 7.973 1.00 85.75 635 ILE A CA 1
ATOM 5164 C C . ILE A 1 635 ? -17.359 -10.398 7.339 1.00 85.75 635 ILE A C 1
ATOM 5166 O O . ILE A 1 635 ? -17.964 -9.489 7.908 1.00 85.75 635 ILE A O 1
ATOM 5170 N N . LYS A 1 636 ? -16.732 -10.222 6.168 1.00 88.88 636 LYS A N 1
ATOM 5171 C CA . LYS A 1 636 ? -16.769 -8.955 5.421 1.00 88.88 636 LYS A CA 1
ATOM 5172 C C . LYS A 1 636 ? -18.200 -8.558 5.072 1.00 88.88 636 LYS A C 1
ATOM 5174 O O . LYS A 1 636 ? -18.587 -7.429 5.358 1.00 88.88 636 LYS A O 1
ATOM 5179 N N . ASP A 1 637 ? -18.995 -9.490 4.558 1.00 89.25 637 ASP A N 1
ATOM 5180 C CA . ASP A 1 637 ? -20.386 -9.235 4.176 1.00 89.25 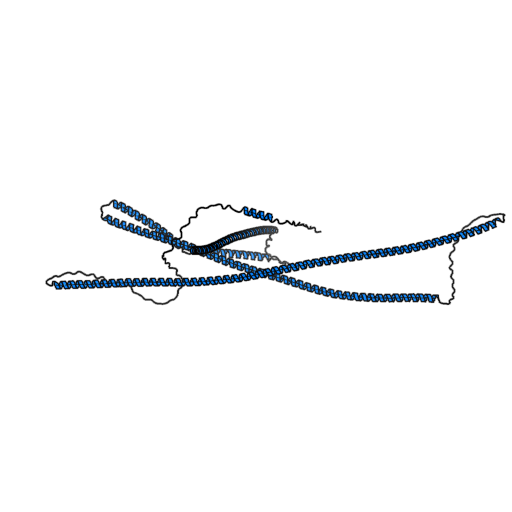637 ASP A CA 1
ATOM 5181 C C . ASP A 1 637 ? -21.234 -8.841 5.398 1.00 89.25 637 ASP A C 1
ATOM 5183 O O . ASP A 1 637 ? -21.926 -7.823 5.375 1.00 89.25 637 ASP A O 1
ATOM 5187 N N . LYS A 1 638 ? -21.090 -9.552 6.528 1.00 90.81 638 LYS A N 1
ATOM 5188 C CA . LYS A 1 638 ? -21.759 -9.195 7.794 1.00 90.81 638 LYS A CA 1
ATOM 5189 C C . LYS A 1 638 ? -21.345 -7.825 8.332 1.00 90.81 638 LYS A C 1
ATOM 5191 O O . LYS A 1 638 ? -22.190 -7.090 8.846 1.00 90.81 638 LYS A O 1
ATOM 5196 N N . ASN A 1 639 ? -20.063 -7.476 8.243 1.00 88.69 639 ASN A N 1
ATOM 5197 C CA . ASN A 1 639 ? -19.573 -6.167 8.677 1.00 88.69 639 ASN A CA 1
ATOM 5198 C C . ASN A 1 639 ? -20.096 -5.047 7.773 1.00 88.69 639 ASN A C 1
ATOM 5200 O O . ASN A 1 639 ? -20.503 -4.008 8.286 1.00 88.69 639 ASN A O 1
ATOM 5204 N N . ASN A 1 640 ? -20.156 -5.274 6.460 1.00 88.88 640 ASN A N 1
ATOM 5205 C CA . ASN A 1 640 ? -20.731 -4.327 5.508 1.00 88.88 640 ASN A CA 1
ATOM 5206 C C . ASN A 1 640 ? -22.231 -4.123 5.754 1.00 88.88 640 ASN A C 1
ATOM 5208 O O . ASN A 1 640 ? -22.696 -2.986 5.776 1.00 88.88 640 ASN A O 1
ATOM 5212 N N . GLU A 1 641 ? -22.989 -5.193 6.014 1.00 91.69 641 GLU A N 1
ATOM 5213 C CA . GLU A 1 641 ? -24.397 -5.077 6.407 1.00 91.69 641 GLU A CA 1
ATOM 5214 C C . GLU A 1 641 ? -24.573 -4.299 7.710 1.00 91.69 641 GLU A C 1
ATOM 5216 O O . GLU A 1 641 ? -25.445 -3.433 7.806 1.00 91.69 641 GLU A O 1
ATOM 5221 N N . ARG A 1 642 ? -23.753 -4.592 8.726 1.00 91.94 642 ARG A N 1
ATOM 5222 C CA . ARG A 1 642 ? -23.787 -3.873 10.001 1.00 91.94 642 ARG A CA 1
ATOM 5223 C C . ARG A 1 642 ? -23.490 -2.389 9.799 1.00 91.94 642 ARG A C 1
ATOM 5225 O O . ARG A 1 642 ? -24.247 -1.562 10.298 1.00 91.94 642 ARG A O 1
ATOM 5232 N N . LEU A 1 643 ? -22.445 -2.062 9.039 1.00 89.94 643 LEU A N 1
ATOM 5233 C CA . LEU A 1 643 ? -22.077 -0.686 8.723 1.00 89.94 643 LEU A CA 1
ATOM 5234 C C . LEU A 1 643 ? -23.206 0.022 7.970 1.00 89.94 643 LEU A C 1
ATOM 5236 O O . LEU A 1 643 ? -23.578 1.131 8.333 1.00 89.94 643 LEU A O 1
ATOM 5240 N N . LYS A 1 644 ? -23.823 -0.638 6.982 1.00 92.12 644 LYS A N 1
ATOM 5241 C CA . LYS A 1 644 ? -24.981 -0.101 6.256 1.00 92.12 644 LYS A CA 1
ATOM 5242 C C . LYS A 1 644 ? -26.151 0.195 7.202 1.00 92.12 644 LYS A C 1
ATOM 5244 O O . LYS A 1 644 ? -26.753 1.260 7.095 1.00 92.12 644 LYS A O 1
ATOM 5249 N N . ARG A 1 645 ? -26.456 -0.696 8.156 1.00 91.81 645 ARG A N 1
ATOM 5250 C CA . ARG A 1 645 ? -27.499 -0.461 9.176 1.00 91.81 645 ARG A CA 1
ATOM 5251 C C . ARG A 1 645 ? -27.147 0.703 10.108 1.00 91.81 645 ARG A C 1
ATOM 5253 O O . ARG A 1 645 ? -28.021 1.515 10.392 1.00 91.81 645 ARG A O 1
ATOM 5260 N N . GLU A 1 646 ? -25.898 0.801 10.564 1.00 89.00 646 GLU A N 1
ATOM 5261 C CA . GLU A 1 646 ? -25.431 1.897 11.428 1.00 89.00 646 GLU A CA 1
ATOM 5262 C C . GLU A 1 646 ? -25.487 3.250 10.700 1.00 89.00 646 GLU A C 1
ATOM 5264 O O . GLU A 1 646 ? -26.027 4.212 11.244 1.00 89.00 646 GLU A O 1
ATOM 5269 N N . VAL A 1 647 ? -25.033 3.307 9.443 1.00 89.88 647 VAL A N 1
ATOM 5270 C CA . VAL A 1 647 ? -25.114 4.508 8.596 1.00 89.88 647 VAL A CA 1
ATOM 5271 C C . VAL A 1 647 ? -26.568 4.927 8.378 1.00 89.88 647 VAL A C 1
ATOM 5273 O O . VAL A 1 647 ? -26.896 6.094 8.577 1.00 89.88 647 VAL A O 1
ATOM 5276 N N . MET A 1 648 ? -27.464 3.992 8.047 1.00 90.44 648 MET A N 1
ATOM 5277 C CA . MET A 1 648 ? -28.893 4.290 7.880 1.00 90.44 648 MET A CA 1
ATOM 5278 C C . MET A 1 648 ? -29.543 4.778 9.183 1.00 90.44 648 MET A C 1
ATOM 5280 O O . MET A 1 648 ? -30.361 5.699 9.159 1.00 90.44 648 MET A O 1
ATOM 5284 N N . ALA A 1 649 ? -29.180 4.198 10.331 1.00 89.62 649 ALA A N 1
ATOM 5285 C CA . ALA A 1 649 ? -29.680 4.635 11.633 1.00 89.62 649 ALA A CA 1
ATOM 5286 C C . ALA A 1 649 ? -29.201 6.052 11.986 1.00 89.62 649 ALA A C 1
ATOM 5288 O O . ALA A 1 649 ? -29.986 6.862 12.482 1.00 89.62 649 ALA A O 1
ATOM 5289 N N . GLU A 1 650 ? -27.941 6.381 11.698 1.00 90.69 650 GLU A N 1
ATOM 5290 C CA . GLU A 1 650 ? -27.394 7.715 11.953 1.00 90.69 650 GLU A CA 1
ATOM 5291 C C . GLU A 1 650 ? -27.947 8.760 10.974 1.00 90.69 650 GLU A C 1
ATOM 5293 O O . GLU A 1 650 ? -28.294 9.874 11.373 1.00 90.69 650 GLU A O 1
ATOM 5298 N N . GLN A 1 651 ? -28.147 8.388 9.707 1.00 90.69 651 GLN A N 1
ATOM 5299 C CA . GLN A 1 651 ? -28.844 9.224 8.730 1.00 90.69 651 GLN A CA 1
ATOM 5300 C C . GLN A 1 651 ? -30.286 9.506 9.173 1.00 90.69 651 GLN A C 1
ATOM 5302 O O . GLN A 1 651 ? -30.752 10.643 9.100 1.00 90.69 651 GLN A O 1
ATOM 5307 N N . LYS A 1 652 ? -30.985 8.501 9.717 1.00 92.81 652 LYS A N 1
ATOM 5308 C CA . LYS A 1 652 ? -32.324 8.688 10.286 1.00 92.81 652 LYS A CA 1
ATOM 5309 C C . LYS A 1 652 ? -32.295 9.674 11.458 1.00 92.81 652 LYS A C 1
ATOM 5311 O O . LYS A 1 652 ? -33.016 10.669 11.414 1.00 92.81 652 LYS A O 1
ATOM 5316 N N . ARG A 1 653 ? -31.406 9.484 12.440 1.00 91.94 653 ARG A N 1
ATOM 5317 C CA . ARG A 1 653 ? -31.259 10.393 13.598 1.00 91.94 653 ARG A CA 1
ATOM 5318 C C . ARG A 1 653 ? -30.921 11.828 13.195 1.00 91.94 653 ARG A C 1
ATOM 5320 O O . ARG A 1 653 ? -31.467 12.773 13.760 1.00 91.94 653 ARG A O 1
ATOM 5327 N N . THR A 1 654 ? -30.012 12.014 12.240 1.00 91.62 654 THR A N 1
ATOM 5328 C CA . THR A 1 654 ? -29.635 13.353 11.755 1.00 91.62 654 THR A CA 1
ATOM 5329 C C . THR A 1 654 ? -30.787 14.012 10.998 1.00 91.62 654 THR A C 1
ATOM 5331 O O . THR A 1 654 ? -31.062 15.190 11.225 1.00 91.62 654 THR A O 1
ATOM 5334 N N . SER A 1 655 ? -31.528 13.252 10.185 1.00 90.06 655 SER A N 1
ATOM 5335 C CA . SER A 1 655 ? -32.732 13.745 9.506 1.00 90.06 655 SER A CA 1
ATOM 5336 C C . SER A 1 655 ? -33.853 14.134 10.482 1.00 90.06 655 SER A C 1
ATOM 5338 O O . SER A 1 655 ? -34.508 15.156 10.279 1.00 90.06 655 SER A O 1
ATOM 5340 N N . GLU A 1 656 ? -34.038 13.385 11.574 1.00 93.19 656 GLU A N 1
ATOM 5341 C CA . GLU A 1 656 ? -34.994 13.705 12.642 1.00 93.19 656 GLU A CA 1
ATOM 5342 C C . GLU A 1 656 ? -34.594 14.989 13.377 1.00 93.19 656 GLU A C 1
ATOM 5344 O O . GLU A 1 656 ? -35.418 15.895 13.506 1.00 93.19 656 GLU A O 1
ATOM 5349 N N . LYS A 1 657 ? -33.314 15.132 13.754 1.00 93.06 657 LYS A N 1
ATOM 5350 C CA . LYS A 1 657 ? -32.784 16.366 14.363 1.00 93.06 657 LYS A CA 1
ATOM 5351 C C . LYS A 1 657 ? -32.975 17.585 13.459 1.00 93.06 657 LYS A C 1
ATOM 5353 O O . LYS A 1 657 ? -33.382 18.642 13.937 1.00 93.06 657 LYS A O 1
ATOM 5358 N N . LEU A 1 658 ? -32.710 17.448 12.157 1.00 91.88 658 LEU A N 1
ATOM 5359 C CA . LEU A 1 658 ? -32.940 18.516 11.180 1.00 91.88 658 LEU A CA 1
ATOM 5360 C C . LEU A 1 658 ? -34.426 18.863 11.071 1.00 91.88 658 LEU A C 1
ATOM 5362 O O . LEU A 1 658 ? -34.786 20.039 11.091 1.00 91.88 658 LEU A O 1
ATOM 5366 N N . ARG A 1 659 ? -35.301 17.856 10.999 1.00 93.56 659 ARG A N 1
ATOM 5367 C CA . ARG A 1 659 ? -36.753 18.060 10.944 1.00 93.56 659 ARG A CA 1
ATOM 5368 C C . ARG A 1 659 ? -37.257 18.806 12.181 1.00 93.56 659 ARG A C 1
ATOM 5370 O O . ARG A 1 659 ? -38.058 19.728 12.049 1.00 93.56 659 ARG A O 1
ATOM 5377 N N . GLU A 1 660 ? -36.770 18.451 13.365 1.00 94.12 660 GLU A N 1
ATOM 5378 C CA . GLU A 1 660 ? -37.129 19.114 14.620 1.00 94.12 660 GLU A CA 1
ATOM 5379 C C . GLU A 1 660 ? -36.587 20.547 14.701 1.00 94.12 660 GLU A C 1
ATOM 5381 O O . GLU A 1 660 ? -37.308 21.466 15.093 1.00 94.12 660 GLU A O 1
ATOM 5386 N N . TYR A 1 661 ? -35.361 20.777 14.226 1.00 94.31 661 TYR A N 1
ATOM 5387 C CA . TYR A 1 661 ? -34.795 22.117 14.083 1.00 94.31 661 TYR A CA 1
ATOM 5388 C C . TYR A 1 661 ? -35.644 23.009 13.162 1.00 94.31 661 TYR A C 1
ATOM 5390 O O . TYR A 1 661 ? -36.026 24.114 13.556 1.00 94.31 661 TYR A O 1
ATOM 5398 N N . TYR A 1 662 ? -36.018 22.520 11.974 1.00 94.69 662 TYR A N 1
ATOM 5399 C CA . TYR A 1 662 ? -36.881 23.261 11.049 1.00 94.69 662 TYR A CA 1
ATOM 5400 C C . TYR A 1 662 ? -38.283 23.493 11.613 1.00 94.69 662 TYR A C 1
ATOM 5402 O O . TYR A 1 662 ? -38.824 24.588 11.462 1.00 94.69 662 TYR A O 1
ATOM 5410 N N . LYS A 1 663 ? -38.857 22.509 12.315 1.00 95.56 663 LYS A N 1
ATOM 5411 C CA . LYS A 1 663 ? -40.139 22.660 13.014 1.00 95.56 663 LYS A CA 1
ATOM 5412 C C . LYS A 1 663 ? -40.075 23.778 14.057 1.00 95.56 663 LYS A C 1
ATOM 5414 O O . LYS A 1 663 ? -40.984 24.601 14.116 1.00 95.56 663 LYS A O 1
ATOM 5419 N N . ASN A 1 664 ? -38.990 23.854 14.826 1.00 93.75 664 ASN A N 1
ATOM 5420 C CA . ASN A 1 664 ? -38.783 24.908 15.819 1.00 93.75 664 ASN A CA 1
ATOM 5421 C C . ASN A 1 664 ? -38.624 26.293 15.175 1.00 93.75 664 ASN A C 1
ATOM 5423 O O . ASN A 1 664 ? -39.181 27.265 15.683 1.00 93.75 664 ASN A O 1
ATOM 5427 N N . ILE A 1 665 ? -37.904 26.400 14.053 1.00 93.44 665 ILE A N 1
ATOM 5428 C CA . ILE A 1 665 ? -37.798 27.659 13.297 1.00 93.44 665 ILE A CA 1
ATOM 5429 C C . ILE A 1 665 ? -39.165 28.090 12.766 1.00 93.44 665 ILE A C 1
ATOM 5431 O O . ILE A 1 665 ? -39.565 29.233 12.975 1.00 93.44 665 ILE A O 1
ATOM 5435 N N . LEU A 1 666 ? -39.897 27.183 12.113 1.00 94.06 666 LEU A N 1
ATOM 5436 C CA . LEU A 1 666 ? -41.232 27.471 11.590 1.00 94.06 666 LEU A CA 1
ATOM 5437 C C . LEU A 1 666 ? -42.189 27.893 12.707 1.00 94.06 666 LEU A C 1
ATOM 5439 O O . LEU A 1 666 ? -42.909 28.873 12.541 1.00 94.06 666 LEU A O 1
ATOM 5443 N N . GLY A 1 667 ? -42.146 27.219 13.859 1.00 94.00 667 GLY A N 1
ATOM 5444 C CA . GLY A 1 667 ? -42.922 27.596 15.039 1.00 94.00 667 GLY A CA 1
ATOM 5445 C C . GLY A 1 667 ? -42.622 29.019 15.515 1.00 94.00 667 GLY A C 1
ATOM 5446 O O . GLY A 1 667 ? -43.552 29.780 15.767 1.00 94.00 667 GLY A O 1
ATOM 5447 N N . LYS A 1 668 ? -41.343 29.417 15.562 1.00 93.81 668 LYS A N 1
ATOM 5448 C CA . LYS A 1 668 ? -40.941 30.790 15.921 1.00 93.81 668 LYS A CA 1
ATOM 5449 C C . LYS A 1 668 ? -41.436 31.827 14.913 1.00 93.81 668 LYS A C 1
ATOM 5451 O O . LYS A 1 668 ? -41.973 32.848 15.323 1.00 93.81 668 LYS A O 1
ATOM 5456 N N . ILE A 1 669 ? -41.301 31.552 13.614 1.00 92.00 669 ILE A N 1
ATOM 5457 C CA . ILE A 1 669 ? -41.764 32.459 12.550 1.00 92.00 669 ILE A CA 1
ATOM 5458 C C . ILE A 1 669 ? -43.288 32.625 12.602 1.00 92.00 669 ILE A C 1
ATOM 5460 O O . ILE A 1 669 ? -43.798 33.727 12.409 1.00 92.00 669 ILE A O 1
ATOM 5464 N N . LEU A 1 670 ? -44.026 31.537 12.836 1.00 91.44 670 LEU A N 1
ATOM 5465 C CA . LEU A 1 670 ? -45.484 31.582 12.946 1.00 91.44 670 LEU A CA 1
ATOM 5466 C C . LEU A 1 670 ? -45.936 32.340 14.197 1.00 91.44 670 LEU A C 1
ATOM 5468 O O . LEU A 1 670 ? -46.857 33.142 14.088 1.00 91.44 670 LEU A O 1
ATOM 5472 N N . ALA A 1 671 ? -45.271 32.144 15.339 1.00 88.81 671 ALA A N 1
ATOM 5473 C CA . ALA A 1 671 ? -45.542 32.904 16.559 1.00 88.81 671 ALA A CA 1
ATOM 5474 C C . ALA A 1 671 ? -45.299 34.408 16.352 1.00 88.81 671 ALA A C 1
ATOM 5476 O O . ALA A 1 671 ? -46.193 35.207 16.594 1.00 88.81 671 ALA A O 1
ATOM 5477 N N . GLU A 1 672 ? -44.154 34.789 15.775 1.00 90.75 672 GLU A N 1
ATOM 5478 C CA . GLU A 1 672 ? -43.830 36.193 15.487 1.00 90.75 672 GLU A CA 1
ATOM 5479 C C . GLU A 1 672 ? -44.839 36.843 14.524 1.00 90.75 672 GLU A C 1
ATOM 5481 O O . GLU A 1 672 ? -45.195 38.014 14.667 1.00 90.75 672 GLU A O 1
ATOM 5486 N N . LYS A 1 673 ? -45.333 36.087 13.532 1.00 86.38 673 LYS A N 1
ATOM 5487 C CA . LYS A 1 673 ? -46.395 36.559 12.635 1.00 86.38 673 LYS A CA 1
ATOM 5488 C C . LYS A 1 673 ? -47.749 36.674 13.335 1.00 86.38 673 LYS A C 1
ATOM 5490 O O . LYS A 1 673 ? -48.471 37.614 13.020 1.00 86.38 673 LYS A O 1
ATOM 5495 N N . SER A 1 674 ? -48.083 35.756 14.243 1.00 85.00 674 SER A N 1
ATOM 5496 C CA . SER A 1 674 ? -49.305 35.823 15.055 1.00 85.00 674 SER A CA 1
ATOM 5497 C C . SER A 1 674 ? -49.295 37.068 15.935 1.00 85.00 674 SER A C 1
ATOM 5499 O O . SER A 1 674 ? -50.208 37.877 15.829 1.00 85.00 674 SER A O 1
ATOM 5501 N N . ASP A 1 675 ? -48.206 37.295 16.675 1.00 83.94 675 ASP A N 1
ATOM 5502 C CA . ASP A 1 675 ? -48.037 38.469 17.539 1.00 83.94 675 ASP A CA 1
ATOM 5503 C C . ASP A 1 675 ? -48.156 39.779 16.738 1.00 83.94 675 ASP A C 1
ATOM 5505 O O . ASP A 1 675 ? -48.727 40.767 17.195 1.00 83.94 675 ASP A O 1
ATOM 5509 N N . ARG A 1 676 ? -47.653 39.794 15.496 1.00 79.56 676 ARG A N 1
ATOM 5510 C CA . ARG A 1 676 ? -47.804 40.938 14.583 1.00 79.56 676 ARG A CA 1
ATOM 5511 C C . ARG A 1 676 ? -49.237 41.170 14.118 1.00 79.56 676 ARG A C 1
ATOM 5513 O O . ARG A 1 676 ? -49.606 42.322 13.916 1.00 79.56 676 ARG A O 1
ATOM 5520 N N . ILE A 1 677 ? -50.007 40.109 13.888 1.00 78.50 677 ILE A N 1
ATOM 5521 C CA . ILE A 1 677 ? -51.418 40.210 13.497 1.00 78.50 677 ILE A CA 1
ATOM 5522 C C . ILE A 1 677 ? -52.251 40.676 14.693 1.00 78.50 677 ILE A C 1
ATOM 5524 O O . ILE A 1 677 ? -53.053 41.589 14.532 1.00 78.50 677 ILE A O 1
ATOM 5528 N N . ASP A 1 678 ? -51.991 40.137 15.886 1.00 74.75 678 ASP A N 1
ATOM 5529 C CA . ASP A 1 678 ? -52.654 40.538 17.133 1.00 74.75 678 ASP A CA 1
ATOM 5530 C C . ASP A 1 678 ? -52.342 41.992 17.526 1.00 74.75 678 ASP A C 1
ATOM 5532 O O . ASP A 1 678 ? -53.132 42.631 18.210 1.00 74.75 678 ASP A O 1
ATOM 5536 N N . HIS A 1 679 ? -51.214 42.547 17.072 1.00 67.50 679 HIS A N 1
ATOM 5537 C CA . HIS A 1 679 ? -50.897 43.972 17.216 1.00 67.50 679 HIS A CA 1
ATOM 5538 C C . HIS A 1 679 ? -51.550 44.889 16.166 1.00 67.50 679 HIS A C 1
ATOM 5540 O O . HIS A 1 679 ? -51.526 46.109 16.340 1.00 67.50 679 HIS A O 1
ATOM 5546 N N . LEU A 1 680 ? -52.060 44.338 15.060 1.00 60.59 680 LEU A N 1
ATOM 5547 C CA . LEU A 1 680 ? -52.693 45.095 13.971 1.00 60.59 680 LEU A CA 1
ATOM 5548 C C . LEU A 1 680 ? -54.228 45.069 14.023 1.00 60.59 680 LEU A C 1
ATOM 5550 O O . LEU A 1 680 ? -54.855 45.920 13.388 1.00 60.59 680 LEU A O 1
ATOM 5554 N N . LEU A 1 681 ? -54.810 44.103 14.737 1.00 55.03 681 LEU A N 1
ATOM 5555 C CA . LEU A 1 681 ? -56.232 44.032 15.092 1.00 55.03 681 LEU A CA 1
ATOM 5556 C C . LEU A 1 681 ? -56.493 44.790 16.398 1.00 55.03 681 LEU A C 1
ATOM 5558 O O . LEU A 1 681 ? -57.584 45.400 16.490 1.00 55.03 681 LEU A O 1
#

Secondary structure (DSSP, 8-state):
-------------------HHHHHHHHHHHHHTS--------------------------------------------------PPPP-PPPP----------HHHHHHHHHHHHHHHHHHHHHHHHHHHHHHHHHHHHHHHHHHHHHHHHHHHHHHHHHHHHHHHHHHHHHHHHHHHHHHHHHHHHHHHHHHHHHHHHHHHHHHHHHHHHHHHHHHHHHHHHHHHHHHHHHHHHHHHHHHHHHHHHHHHHHHHHHHHHHHHHHHHHHHHHHHHHHHHHHHHHHHHHHHHHHHHHHHHHHHHTS---------------------------------SHHHHHHHHHHHHHHHHHHHHHHHHHHHHHHHHHHHHHHHHHHHHHHHHHHHHHHHHHHHHHHHHHHHHHHHHHHHHHHHHHHHHHHHHHHHHHHHHHHHHHHHHHHHHHHHHHHHHHHHHHHHHHHHHHHHHHHHHHHHHHHHHHHHHHHHHHTT-S-TTHHHHHHHHHHHHHHHHHHHHHHHHHHHHHHHHHHHHHHS--HHHHHHHHHHHHHHHHHHHHHHHHHHHHHHHHHHHTTS-------------------PPPHHHHHHHHHHHHHHHHHHHHHHHHHHHHHHHHHHHHHHHHHHHHHHHHHHHHHHHHHHHHHHHHHHHHHHHHHHHHHHHTT-

Organism: Oikopleura dioica (NCBI:txid34765)

pLDDT: mean 74.39, std 20.05, range [25.48, 96.38]

Sequence (681 aa):
MSLFGGNDVHVQEDESEFDDEFDQQRIDEAVANQLPDLSSDDEDFEPSQYHRGMRRNEGASHNLTSSFGEPSTDASPVAYHSRIPRPVSSPQRESSADRQASHGELAELRQLYSAAQRRIQDLDHQLSYSKQELEETNKLKIHDQDMATMQLREKDEHLLALRSQLDSSERASYEFSKKCDARETELNHVRQQNDEMQKRIVTQEAQLQSLENELRIAHSDDALTKAKYNHERIVDEMRRQHKELVDDLSEEIRALKNKLIEEEEARKQAQAHSEEVEKNRKRDMIENGETINRLNTLLRQAQHHQQIMPSVVDTVAKKIDFEDSEFTFDGACTPLDVRKTMELNLTKNQNSDLQKRYDQLEVKFRDTREQLQDSISDCELAVKEKKLLEDQLLKAREELARIDTDTQKLKISFEDEKRDALVQLEDDLKKHYQKSLSIQSENLRHELNSAKEKEVNALTRELAEKSAEIKELQTSLDEIKNDYVELSRQNTNTESDNLSKTYNAELQARVERAETALKNIEQENAALLRRIQTSAQPKDGEEELKKRHAREKEHWGKEKRRLESKLRHVSMHSSRSSSPTTSTRSLSTTQTSTPRGVSHEEFAKLQSQFNSVKLKYTETLTKVKAECNEAIQKIKDKNNERLKREVMAEQKRTSEKLREYYKNILGKILAEKSDRIDHLL

Radius of gyration: 76.94 Å; chains: 1; bounding box: 167×103×274 Å